Protein AF-0000000082829945 (afdb_homodimer)

Secondary structure (DSSP, 8-state):
-------------------SSS---EEEEE-TTS-EEEEES--HHHHHHHHHHHHHHHHHHHHHHTT-HHHHHHHHHHHHHHHHHHHHHHHHTT---HHHHHHHHHHHIIIIIIHHHHHHIIIIIGGGTHHHHHHHHHHHHHHHHHHHHHHHHTTTS-TTEEES--HHHHHHHHHHHHHHHHH-TTTS-TT-HHHHHHHHHHHHHHHHHHHS--EEE-STT--S----GGGHHHHHHHHHHHHH-HHHHHHHHHHHHHHHHHHHHHHHHHHHHHHH-/-------------------SSS---EEEEE-TTS-EEEEES--HHHHHHHHHHHHHHHHHHHHHHTT-HHHHHHHHHHHHHHHHHHHHHHHHTT---HHHHHHHHHHHIIIIIIHHHHHHIIIIIGGGTHHHHHHHHHHHHHHHHHHHHHHHHTTTS-TTEEES--HHHHHHHHHHHHHHHHH-TTTS-TT-HHHHHHHHHHHHHHHHHHH---EEE-STT--S----GGGHHHHHHHHHHHHH-HHHHHHHHHHHHHHHHHHHHHHHHHHHHHHH-

Nearest PDB structures (foldseek):
  6h59-assembly1_A  TM=6.276E-01  e=1.490E-03  Mycobacterium tuberculosis H37Rv
  6wmv-assembly1_A  TM=6.513E-01  e=6.134E-03  Archaeoglobus fulgidus
  6wm5-assembly1_A  TM=6.480E-01  e=7.766E-03  Archaeoglobus fulgidus
  6wmv-assembly1_C  TM=6.611E-01  e=9.831E-03  Archaeoglobus fulgidus
  6wm5-assembly1_C  TM=6.491E-01  e=1.080E-02  Archaeoglobus fulgidus

Structure (mmCIF, N/CA/C/O backbone):
data_AF-0000000082829945-model_v1
#
loop_
_entity.id
_entity.type
_entity.pdbx_description
1 polymer 'Uncharacterized protein'
#
loop_
_atom_site.group_PDB
_atom_site.id
_atom_site.type_symbol
_atom_site.label_atom_id
_atom_site.label_alt_id
_atom_site.label_comp_id
_atom_site.label_asym_id
_atom_site.label_entity_id
_atom_site.label_seq_id
_atom_site.pdbx_PDB_ins_code
_atom_site.Cartn_x
_atom_site.Cartn_y
_atom_site.Cartn_z
_atom_site.occupancy
_atom_site.B_iso_or_equiv
_atom_site.auth_seq_id
_atom_site.auth_comp_id
_atom_site.auth_asym_id
_atom_site.auth_atom_id
_atom_site.pdbx_PDB_model_num
ATOM 1 N N . MET A 1 1 ? -29.359 58.719 14.117 1 30.58 1 MET A N 1
ATOM 2 C CA . MET A 1 1 ? -29.438 57.781 13.008 1 30.58 1 MET A CA 1
ATOM 3 C C . MET A 1 1 ? -28.781 56.438 13.383 1 30.58 1 MET A C 1
ATOM 5 O O . MET A 1 1 ? -27.594 56.406 13.664 1 30.58 1 MET A O 1
ATOM 9 N N . THR A 1 2 ? -29.438 55.469 13.977 1 31.34 2 THR A N 1
ATOM 10 C CA . THR A 1 2 ? -29.156 54.281 14.773 1 31.34 2 THR A CA 1
ATOM 11 C C . THR A 1 2 ? -28.641 53.125 13.891 1 31.34 2 THR A C 1
ATOM 13 O O . THR A 1 2 ? -29.312 52.719 12.953 1 31.34 2 THR A O 1
ATOM 16 N N . ASN A 1 3 ? -27.391 53.031 13.523 1 32.47 3 ASN A N 1
ATOM 17 C CA . ASN A 1 3 ? -26.766 52.031 12.688 1 32.47 3 ASN A CA 1
ATOM 18 C C . ASN A 1 3 ? -27.078 50.625 13.18 1 32.47 3 ASN A C 1
ATOM 20 O O . ASN A 1 3 ? -26.625 50.219 14.25 1 32.47 3 ASN A O 1
ATOM 24 N N . ALA A 1 4 ? -28.219 50.031 12.914 1 39.78 4 ALA A N 1
ATOM 25 C CA . ALA A 1 4 ? -28.656 48.688 13.297 1 39.78 4 ALA A CA 1
ATOM 26 C C . ALA A 1 4 ? -27.656 47.625 12.836 1 39.78 4 ALA A C 1
ATOM 28 O O . ALA A 1 4 ? -27.203 47.656 11.695 1 39.78 4 ALA A O 1
ATOM 29 N N . PRO A 1 5 ? -27 46.969 13.789 1 37.69 5 PRO A N 1
ATOM 30 C CA . PRO A 1 5 ? -25.984 45.969 13.461 1 37.69 5 PRO A CA 1
ATOM 31 C C . PRO A 1 5 ? -26.5 44.938 12.469 1 37.69 5 PRO A C 1
ATOM 33 O O . PRO A 1 5 ? -27.688 44.625 12.453 1 37.69 5 PRO A O 1
ATOM 36 N N . LYS A 1 6 ? -25.953 44.812 11.281 1 42.34 6 LYS A N 1
ATOM 37 C CA . LYS A 1 6 ? -26.312 43.844 10.242 1 42.34 6 LYS A CA 1
ATOM 38 C C . LYS A 1 6 ? -26.484 42.438 10.836 1 42.34 6 LYS A C 1
ATOM 40 O O . LYS A 1 6 ? -25.672 42 11.648 1 42.34 6 LYS A O 1
ATOM 45 N N . PRO A 1 7 ? -27.688 41.906 10.875 1 34.09 7 PRO A N 1
ATOM 46 C CA . PRO A 1 7 ? -27.891 40.562 11.391 1 34.09 7 PRO A CA 1
ATOM 47 C C . PRO A 1 7 ? -26.828 39.562 10.898 1 34.09 7 PRO A C 1
ATOM 49 O O . PRO A 1 7 ? -26.312 39.719 9.789 1 34.09 7 PRO A O 1
ATOM 52 N N . GLU A 1 8 ? -25.984 39.094 11.75 1 32.94 8 GLU A N 1
ATOM 53 C CA . GLU A 1 8 ? -25.047 38 11.516 1 32.94 8 GLU A CA 1
ATOM 54 C C . GLU A 1 8 ? -25.672 36.938 10.602 1 32.94 8 GLU A C 1
ATOM 56 O O . GLU A 1 8 ? -26.734 36.375 10.898 1 32.94 8 GLU A O 1
ATOM 61 N N . GLN A 1 9 ? -25.703 37.094 9.312 1 34.16 9 GLN A N 1
ATOM 62 C CA . GLN A 1 9 ? -26.109 36.031 8.383 1 34.16 9 GLN A CA 1
ATOM 63 C C . GLN A 1 9 ? -25.891 34.656 8.984 1 34.16 9 GLN A C 1
ATOM 65 O O . GLN A 1 9 ? -24.797 34.344 9.461 1 34.16 9 GLN A O 1
ATOM 70 N N . ASP A 1 10 ? -26.891 34.031 9.547 1 30.88 10 ASP A N 1
ATOM 71 C CA . ASP A 1 10 ? -27.047 32.656 9.961 1 30.88 10 ASP A CA 1
ATOM 72 C C . ASP A 1 10 ? -26.266 31.719 9.062 1 30.88 10 ASP A C 1
ATOM 74 O O . ASP A 1 10 ? -26.578 31.562 7.879 1 30.88 10 ASP A O 1
ATOM 78 N N . LEU A 1 11 ? -24.984 31.766 9.016 1 32.84 11 LEU A N 1
ATOM 79 C CA . LEU A 1 11 ? -24.266 30.609 8.508 1 32.84 11 LEU A CA 1
ATOM 80 C C . LEU A 1 11 ? -25.062 29.328 8.719 1 32.84 11 LEU A C 1
ATOM 82 O O . LEU A 1 11 ? -25.156 28.828 9.844 1 32.84 11 LEU A O 1
ATOM 86 N N . THR A 1 12 ? -26.297 29.266 8.258 1 32.03 12 THR A N 1
ATOM 87 C CA . THR A 1 12 ? -27.094 28.062 8.094 1 32.03 12 THR A CA 1
ATOM 88 C C . THR A 1 12 ? -26.188 26.844 7.914 1 32.03 12 THR A C 1
ATOM 90 O O . THR A 1 12 ? -25.344 26.812 7.016 1 32.03 12 THR A O 1
ATOM 93 N N . HIS A 1 13 ? -25.781 26.266 8.977 1 33.69 13 HIS A N 1
ATOM 94 C CA . HIS A 1 13 ? -25.391 24.859 9.055 1 33.69 13 HIS A CA 1
ATOM 95 C C . HIS A 1 13 ? -26.141 24.031 8.016 1 33.69 13 HIS A C 1
ATOM 97 O O . HIS A 1 13 ? -27.297 23.656 8.219 1 33.69 13 HIS A O 1
ATOM 103 N N . ASN A 1 14 ? -26.344 24.484 6.781 1 32.38 14 ASN A N 1
ATOM 104 C CA . ASN A 1 14 ? -26.812 23.531 5.785 1 32.38 14 ASN A CA 1
ATOM 105 C C . ASN A 1 14 ? -26.422 22.109 6.152 1 32.38 14 ASN A C 1
ATOM 107 O O . ASN A 1 14 ? -25.25 21.719 6 1 32.38 14 ASN A O 1
ATOM 111 N N . GLU A 1 15 ? -26.859 21.609 7.262 1 34.66 15 GLU A N 1
ATOM 112 C CA . GLU A 1 15 ? -27.031 20.203 7.648 1 34.66 15 GLU A CA 1
ATOM 113 C C . GLU A 1 15 ? -27.344 19.328 6.441 1 34.66 15 GLU A C 1
ATOM 115 O O . GLU A 1 15 ? -28.5 19.172 6.07 1 34.66 15 GLU A O 1
ATOM 120 N N . HIS A 1 16 ? -26.953 19.672 5.254 1 35.97 16 HIS A N 1
ATOM 121 C CA . HIS A 1 16 ? -27.141 18.625 4.262 1 35.97 16 HIS A CA 1
ATOM 122 C C . HIS A 1 16 ? -27.156 17.25 4.918 1 35.97 16 HIS A C 1
ATOM 124 O O . HIS A 1 16 ? -26.281 16.922 5.727 1 35.97 16 HIS A O 1
ATOM 130 N N . SER A 1 17 ? -28.297 16.734 5.215 1 36.38 17 SER A N 1
ATOM 131 C CA . SER A 1 17 ? -28.703 15.422 5.703 1 36.38 17 SER A CA 1
ATOM 132 C C . SER A 1 17 ? -27.719 14.344 5.285 1 36.38 17 SER A C 1
ATOM 134 O O . SER A 1 17 ? -27.438 14.172 4.094 1 36.38 17 SER A O 1
ATOM 136 N N . PHE A 1 18 ? -26.734 14.18 5.969 1 41.78 18 PHE A N 1
ATOM 137 C CA . PHE A 1 18 ? -25.844 13.031 5.855 1 41.78 18 PHE A CA 1
ATOM 138 C C . PHE A 1 18 ? -26.625 11.773 5.492 1 41.78 18 PHE A C 1
ATOM 140 O O . PHE A 1 18 ? -27.406 11.266 6.301 1 41.78 18 PHE A O 1
ATOM 147 N N . ASP A 1 19 ? -27.109 11.773 4.371 1 45.03 19 ASP A N 1
ATOM 148 C CA . ASP A 1 19 ? -27.891 10.594 4.012 1 45.03 19 ASP A CA 1
ATOM 149 C C . ASP A 1 19 ? -27.188 9.312 4.465 1 45.03 19 ASP A C 1
ATOM 151 O O . ASP A 1 19 ? -27.734 8.219 4.312 1 45.03 19 ASP A O 1
ATOM 155 N N . GLY A 1 20 ? -26.281 9.469 5.449 1 44.91 20 GLY A N 1
ATOM 156 C CA . GLY A 1 20 ? -25.625 8.359 6.125 1 44.91 20 GLY A CA 1
ATOM 157 C C . GLY A 1 20 ? -24.984 7.375 5.168 1 44.91 20 GLY A C 1
ATOM 158 O O . GLY A 1 20 ? -24.188 6.523 5.582 1 44.91 20 GLY A O 1
ATOM 159 N N . ILE A 1 21 ? -25.547 7.367 3.881 1 47.06 21 ILE A N 1
ATOM 160 C CA . ILE A 1 21 ? -25.125 6.312 2.961 1 47.06 21 ILE A CA 1
ATOM 161 C C . ILE A 1 21 ? -24.047 6.852 2.023 1 47.06 21 ILE A C 1
ATOM 163 O O . ILE A 1 21 ? -23.203 6.094 1.532 1 47.06 21 ILE A O 1
ATOM 167 N N . THR A 1 22 ? -24.094 8.18 1.726 1 45.16 22 THR A N 1
ATOM 168 C CA . THR A 1 22 ? -23.203 8.703 0.695 1 45.16 22 THR A CA 1
ATOM 169 C C . THR A 1 22 ? -21.828 8.992 1.273 1 45.16 22 THR A C 1
ATOM 171 O O . THR A 1 22 ? -21.703 9.516 2.385 1 45.16 22 THR A O 1
ATOM 174 N N . PHE A 1 23 ? -20.891 8.523 0.567 1 52.84 23 PHE A N 1
ATOM 175 C CA . PHE A 1 23 ? -19.5 8.742 0.919 1 52.84 23 PHE A CA 1
ATOM 176 C C . PHE A 1 23 ? -19.172 10.234 0.912 1 52.84 23 PHE A C 1
ATOM 178 O O . PHE A 1 23 ? -19.438 10.93 -0.07 1 52.84 23 PHE A O 1
ATOM 185 N N . GLU A 1 24 ? -19.031 10.836 2.094 1 55 24 GLU A N 1
ATOM 186 C CA . GLU A 1 24 ? -18.641 12.242 2.129 1 55 24 GLU A CA 1
ATOM 187 C C . GLU A 1 24 ? -17.312 12.43 2.834 1 55 24 GLU A C 1
ATOM 189 O O . GLU A 1 24 ? -17.031 11.773 3.836 1 55 24 GLU A O 1
ATOM 194 N N . VAL A 1 25 ? -16.359 13.086 2.135 1 59.78 25 VAL A N 1
ATOM 195 C CA . VAL A 1 25 ? -15.086 13.477 2.734 1 59.78 25 VAL A CA 1
ATOM 196 C C . VAL A 1 25 ? -15.148 14.93 3.188 1 59.78 25 VAL A C 1
ATOM 198 O O . VAL A 1 25 ? -15.578 15.805 2.43 1 59.78 25 VAL A O 1
ATOM 201 N N . VAL A 1 26 ? -15.039 15.25 4.5 1 55.5 26 VAL A N 1
ATOM 202 C CA . VAL A 1 26 ? -14.969 16.625 4.992 1 55.5 26 VAL A CA 1
ATOM 203 C C . VAL A 1 26 ? -13.508 17.031 5.168 1 55.5 26 VAL A C 1
ATOM 205 O O . VAL A 1 26 ? -12.734 16.328 5.82 1 55.5 26 VAL A O 1
ATOM 208 N N . GLU A 1 27 ? -13.047 17.969 4.348 1 62.75 27 GLU A N 1
ATOM 209 C CA . GLU A 1 27 ? -11.672 18.453 4.457 1 62.75 27 GLU A CA 1
ATOM 210 C C . GLU A 1 27 ? -11.648 19.922 4.906 1 62.75 27 GLU A C 1
ATOM 212 O O . GLU A 1 27 ? -12.578 20.672 4.625 1 62.75 27 GLU A O 1
ATOM 217 N N . GLU A 1 28 ? -10.758 20.266 5.828 1 57.84 28 GLU A N 1
ATOM 218 C CA . GLU A 1 28 ? -10.562 21.672 6.203 1 57.84 28 GLU A CA 1
ATOM 219 C C . GLU A 1 28 ? -9.578 22.359 5.27 1 57.84 28 GLU A C 1
ATOM 221 O O . GLU A 1 28 ? -8.508 21.828 4.98 1 57.84 28 GLU A O 1
ATOM 226 N N . GLU A 1 29 ? -10.086 23.219 4.492 1 59.19 29 GLU A N 1
ATOM 227 C CA . GLU A 1 29 ? -9.211 24 3.615 1 59.19 29 GLU A CA 1
ATOM 228 C C . GLU A 1 29 ? -9.125 25.453 4.07 1 59.19 29 GLU A C 1
ATOM 230 O O . GLU A 1 29 ? -10.055 25.969 4.684 1 59.19 29 GLU A O 1
ATOM 235 N N . ASP A 1 30 ? -7.918 26.016 4.035 1 54.88 30 ASP A N 1
ATOM 236 C CA . ASP A 1 30 ? -7.766 27.438 4.352 1 54.88 30 ASP A CA 1
ATOM 237 C C . ASP A 1 30 ? -8.344 28.312 3.242 1 54.88 30 ASP A C 1
ATOM 239 O O . ASP A 1 30 ? -8.023 28.125 2.066 1 54.88 30 ASP A O 1
ATOM 243 N N . ASN A 1 31 ? -9.445 29.016 3.516 1 52.56 31 ASN A N 1
ATOM 244 C CA . ASN A 1 31 ? -9.969 30 2.562 1 52.56 31 ASN A CA 1
ATOM 245 C C . ASN A 1 31 ? -8.992 31.156 2.359 1 52.56 31 ASN A C 1
ATOM 247 O O . ASN A 1 31 ? -8.086 31.359 3.166 1 52.56 31 ASN A O 1
ATOM 251 N N . PRO A 1 32 ? -9.016 31.719 1.155 1 54.38 32 PRO A N 1
ATOM 252 C CA . PRO A 1 32 ? -8.133 32.875 0.896 1 54.38 32 PRO A CA 1
ATOM 253 C C . PRO A 1 32 ? -8.133 33.875 2.031 1 54.38 32 PRO A C 1
ATOM 255 O O . PRO A 1 32 ? -7.156 34.625 2.217 1 54.38 32 PRO A O 1
ATOM 258 N N . GLU A 1 33 ? -9.141 34.062 2.836 1 55.19 33 GLU A N 1
ATOM 259 C CA . GLU A 1 33 ? -9.234 35.031 3.93 1 55.19 33 GLU A CA 1
ATOM 260 C C . GLU A 1 33 ? -8.633 34.469 5.215 1 55.19 33 GLU A C 1
ATOM 262 O O . GLU A 1 33 ? -8.68 35.094 6.266 1 55.19 33 GLU A O 1
ATOM 267 N N . GLY A 1 34 ? -7.949 33.281 5.211 1 55.47 34 GLY A N 1
ATOM 268 C CA . GLY A 1 34 ? -7.238 32.688 6.344 1 55.47 34 GLY A CA 1
ATOM 269 C C . GLY A 1 34 ? -8.117 31.844 7.238 1 55.47 34 GLY A C 1
ATOM 270 O O . GLY A 1 34 ? -7.703 31.438 8.32 1 55.47 34 GLY A O 1
ATOM 271 N N . GLN A 1 35 ? -9.523 31.828 6.844 1 55.62 35 GLN A N 1
ATOM 272 C CA . GLN A 1 35 ? -10.445 31.078 7.691 1 55.62 35 GLN A CA 1
ATOM 273 C C . GLN A 1 35 ? -10.555 29.625 7.242 1 55.62 35 GLN A C 1
ATOM 275 O O . GLN A 1 35 ? -10.477 29.328 6.047 1 55.62 35 GLN A O 1
ATOM 280 N N . LYS A 1 36 ? -10.414 28.734 8.102 1 61.66 36 LYS A N 1
ATOM 281 C CA . LYS A 1 36 ? -10.562 27.312 7.844 1 61.66 36 LYS A CA 1
ATOM 282 C C . LYS A 1 36 ? -12 26.969 7.469 1 61.66 36 LYS A C 1
ATOM 284 O O . LYS A 1 36 ? -12.93 27.25 8.227 1 61.66 36 LYS A O 1
ATOM 289 N N . VAL A 1 37 ? -12.344 26.797 6.074 1 59.25 37 VAL A N 1
ATOM 290 C CA . VAL A 1 37 ? -13.688 26.438 5.609 1 59.25 37 VAL A CA 1
ATOM 291 C C . VAL A 1 37 ? -13.758 24.938 5.352 1 59.25 37 VAL A C 1
ATOM 293 O O . VAL A 1 37 ? -12.789 24.344 4.879 1 59.25 37 VAL A O 1
ATOM 296 N N . LYS A 1 38 ? -14.789 24.312 5.867 1 61.47 38 LYS A N 1
ATOM 297 C CA . LYS A 1 38 ? -15.039 22.891 5.672 1 61.47 38 LYS A CA 1
ATOM 298 C C . LYS A 1 38 ? -15.633 22.625 4.289 1 61.47 38 LYS A C 1
ATOM 300 O O . LYS A 1 38 ? -16.594 23.266 3.889 1 61.47 38 LYS A O 1
ATOM 305 N N . ARG A 1 39 ? -14.852 22.078 3.381 1 60.81 39 ARG A N 1
ATOM 306 C CA . ARG A 1 39 ? -15.352 21.672 2.068 1 60.81 39 ARG A CA 1
ATOM 307 C C . ARG A 1 39 ? -15.719 20.203 2.039 1 60.81 39 ARG A C 1
ATOM 309 O O . ARG A 1 39 ? -15.031 19.375 2.652 1 60.81 39 ARG A O 1
ATOM 316 N N . ARG A 1 40 ? -16.953 20.016 1.357 1 65.56 40 ARG A N 1
ATOM 317 C CA . ARG A 1 40 ? -17.438 18.641 1.229 1 65.56 40 ARG A CA 1
ATOM 318 C C . ARG A 1 40 ? -17.203 18.109 -0.181 1 65.56 40 ARG A C 1
ATOM 320 O O . ARG A 1 40 ? -17.359 18.844 -1.159 1 65.56 40 ARG A O 1
ATOM 327 N N . GLY A 1 41 ? -16.672 16.969 -0.273 1 67.25 41 GLY A N 1
ATOM 328 C CA . GLY A 1 41 ? -16.5 16.312 -1.56 1 67.25 41 GLY A CA 1
ATOM 329 C C . GLY A 1 41 ? -15.055 16.172 -1.978 1 67.25 41 GLY A C 1
ATOM 330 O O . GLY A 1 41 ? -14.148 16.625 -1.275 1 67.25 41 GLY A O 1
ATOM 331 N N . ILE A 1 42 ? -14.852 15.367 -2.969 1 70.38 42 ILE A N 1
ATOM 332 C CA . ILE A 1 42 ? -13.508 15.117 -3.479 1 70.38 42 ILE A CA 1
ATOM 333 C C . ILE A 1 42 ? -13.414 15.578 -4.93 1 70.38 42 ILE A C 1
ATOM 335 O O . ILE A 1 42 ? -14.422 15.609 -5.648 1 70.38 42 ILE A O 1
ATOM 339 N N . TYR A 1 43 ? -12.195 16.062 -5.289 1 72.56 43 TYR A N 1
ATOM 340 C CA . TYR A 1 43 ? -11.938 16.391 -6.688 1 72.56 43 TYR A CA 1
ATOM 341 C C . TYR A 1 43 ? -11.891 15.125 -7.543 1 72.56 43 TYR A C 1
ATOM 343 O O . TYR A 1 43 ? -11.102 14.211 -7.266 1 72.56 43 TYR A O 1
ATOM 351 N N . LEU A 1 44 ? -12.609 15.023 -8.477 1 72.81 44 LEU A N 1
ATOM 352 C CA . LEU A 1 44 ? -12.867 13.797 -9.219 1 72.81 44 LEU A CA 1
ATOM 353 C C . LEU A 1 44 ? -11.688 13.445 -10.125 1 72.81 44 LEU A C 1
ATOM 355 O O . LEU A 1 44 ? -11.156 12.336 -10.062 1 72.81 44 LEU A O 1
ATOM 359 N N . TRP A 1 45 ? -11.156 14.406 -10.93 1 77.06 45 TRP A N 1
ATOM 360 C CA . TRP A 1 45 ? -10.219 14.094 -12 1 77.06 45 TRP A CA 1
ATOM 361 C C . TRP A 1 45 ? -8.883 13.625 -11.438 1 77.06 45 TRP A C 1
ATOM 363 O O . TRP A 1 45 ? -8.414 12.531 -11.766 1 77.06 45 TRP A O 1
ATOM 373 N N . PRO A 1 46 ? -8.32 14.398 -10.531 1 83.81 46 PRO A N 1
ATOM 374 C CA . PRO A 1 46 ? -7.039 13.93 -9.992 1 83.81 46 PRO A CA 1
ATOM 375 C C . PRO A 1 46 ? -7.16 12.586 -9.273 1 83.81 46 PRO A C 1
ATOM 377 O O . PRO A 1 46 ? -6.273 11.742 -9.391 1 83.81 46 PRO A O 1
ATOM 380 N N . ASN A 1 47 ? -8.297 12.375 -8.664 1 84.88 47 ASN A N 1
ATOM 381 C CA . ASN A 1 47 ? -8.461 11.141 -7.895 1 84.88 47 ASN A CA 1
ATOM 382 C C . ASN A 1 47 ? -8.727 9.945 -8.805 1 84.88 47 ASN A C 1
ATOM 384 O O . ASN A 1 47 ? -8.367 8.812 -8.469 1 84.88 47 ASN A O 1
ATOM 388 N N . LEU A 1 48 ? -9.32 10.203 -9.906 1 83.06 48 LEU A N 1
ATOM 389 C CA . LEU A 1 48 ? -9.508 9.133 -10.883 1 83.06 48 LEU A CA 1
ATOM 390 C C . LEU A 1 48 ? -8.164 8.688 -11.453 1 83.06 48 LEU A C 1
ATOM 392 O O . LEU A 1 48 ? -7.941 7.488 -11.656 1 83.06 48 LEU A O 1
ATOM 396 N N . ILE A 1 49 ? -7.328 9.625 -11.703 1 86.12 49 ILE A N 1
ATOM 397 C CA . ILE A 1 49 ? -6.004 9.312 -12.234 1 86.12 49 ILE A CA 1
ATOM 398 C C . ILE A 1 49 ? -5.191 8.555 -11.188 1 86.12 49 ILE A C 1
ATOM 400 O O . ILE A 1 49 ? -4.512 7.578 -11.508 1 86.12 49 ILE A O 1
ATOM 404 N N . THR A 1 50 ? -5.324 9.016 -9.93 1 91.75 50 THR A N 1
ATOM 405 C CA . THR A 1 50 ? -4.652 8.312 -8.844 1 91.75 50 THR A CA 1
ATOM 406 C C . THR A 1 50 ? -5.168 6.875 -8.734 1 91.75 50 THR A C 1
ATOM 408 O O . THR A 1 50 ? -4.391 5.945 -8.508 1 91.75 50 THR A O 1
ATOM 411 N N . THR A 1 51 ? -6.488 6.723 -8.945 1 90.12 51 THR A N 1
ATOM 412 C CA . THR A 1 51 ? -7.07 5.387 -8.914 1 90.12 51 THR A CA 1
ATOM 413 C C . THR A 1 51 ? -6.516 4.527 -10.047 1 90.12 51 THR A C 1
ATOM 415 O O . THR A 1 51 ? -6.27 3.334 -9.859 1 90.12 51 THR A O 1
ATOM 418 N N . ALA A 1 52 ? -6.344 5.105 -11.156 1 88.5 52 ALA A N 1
ATOM 419 C CA . ALA A 1 52 ? -5.746 4.395 -12.281 1 88.5 52 ALA A CA 1
ATOM 420 C C . ALA A 1 52 ? -4.32 3.953 -11.953 1 88.5 52 ALA A C 1
ATOM 422 O O . ALA A 1 52 ? -3.906 2.854 -12.328 1 88.5 52 ALA A O 1
ATOM 423 N N . ALA A 1 53 ? -3.586 4.812 -11.312 1 92.25 53 ALA A N 1
ATOM 424 C CA . ALA A 1 53 ? -2.238 4.453 -10.883 1 92.25 53 ALA A CA 1
ATOM 425 C C . ALA A 1 53 ? -2.271 3.293 -9.891 1 92.25 53 ALA A C 1
ATOM 427 O O . ALA A 1 53 ? -1.46 2.369 -9.977 1 92.25 53 ALA A O 1
ATOM 428 N N . LEU A 1 54 ? -3.227 3.379 -8.977 1 94.31 54 LEU A N 1
ATOM 429 C CA . LEU A 1 54 ? -3.418 2.318 -7.996 1 94.31 54 LEU A CA 1
ATOM 430 C C . LEU A 1 54 ? -3.736 0.993 -8.68 1 94.31 54 LEU A C 1
ATOM 432 O O . LEU A 1 54 ? -3.18 -0.047 -8.312 1 94.31 54 LEU A O 1
ATOM 436 N N . LEU A 1 55 ? -4.578 1.064 -9.656 1 91.06 55 LEU A N 1
ATOM 437 C CA . LEU A 1 55 ? -4.945 -0.123 -10.414 1 91.06 55 LEU A CA 1
ATOM 438 C C . LEU A 1 55 ? -3.73 -0.697 -11.141 1 91.06 55 LEU A C 1
ATOM 440 O O . LEU A 1 55 ? -3.549 -1.916 -11.188 1 91.06 55 LEU A O 1
ATOM 444 N N . SER A 1 56 ? -2.984 0.143 -11.703 1 92.88 56 SER A N 1
ATOM 445 C CA . SER A 1 56 ? -1.788 -0.296 -12.414 1 92.88 56 SER A CA 1
ATOM 446 C C . SER A 1 56 ? -0.828 -1.027 -11.484 1 92.88 56 SER A C 1
ATOM 448 O O . SER A 1 56 ? -0.29 -2.078 -11.836 1 92.88 56 SER A O 1
ATOM 450 N N . GLY A 1 57 ? -0.597 -0.464 -10.328 1 95.88 57 GLY A N 1
ATOM 451 C CA . GLY A 1 57 ? 0.232 -1.135 -9.336 1 95.88 57 GLY A CA 1
ATOM 452 C C . GLY A 1 57 ? -0.321 -2.48 -8.906 1 95.88 57 GLY A C 1
ATOM 453 O O . GLY A 1 57 ? 0.421 -3.459 -8.805 1 95.88 57 GLY A O 1
ATOM 454 N N . PHE A 1 58 ? -1.623 -2.475 -8.672 1 95.62 58 PHE A N 1
ATOM 455 C CA . PHE A 1 58 ? -2.307 -3.703 -8.289 1 95.62 58 PHE A CA 1
ATOM 456 C C . PHE A 1 58 ? -2.162 -4.766 -9.367 1 95.62 58 PHE A C 1
ATOM 458 O O . PHE A 1 58 ? -1.832 -5.918 -9.07 1 95.62 58 PHE A O 1
ATOM 465 N N . TYR A 1 59 ? -2.363 -4.398 -10.523 1 91.88 59 TYR A N 1
ATOM 466 C CA . TYR A 1 59 ? -2.246 -5.305 -11.664 1 91.88 59 TYR A CA 1
ATOM 467 C C . TYR A 1 59 ? -0.82 -5.82 -11.805 1 91.88 59 TYR A C 1
ATOM 469 O O . TYR A 1 59 ? -0.606 -6.98 -12.164 1 91.88 59 TYR A O 1
ATOM 477 N N . SER A 1 60 ? 0.111 -4.977 -11.562 1 95.94 60 SER A N 1
ATOM 478 C CA . SER A 1 60 ? 1.507 -5.391 -11.656 1 95.94 60 SER A CA 1
ATOM 479 C C . SER A 1 60 ? 1.808 -6.543 -10.703 1 95.94 60 SER A C 1
ATOM 481 O O . SER A 1 60 ? 2.543 -7.469 -11.047 1 95.94 60 SER A O 1
ATOM 483 N N . ILE A 1 61 ? 1.266 -6.516 -9.531 1 96.81 61 ILE A N 1
ATOM 484 C CA . ILE A 1 61 ? 1.479 -7.574 -8.547 1 96.81 61 ILE A CA 1
ATOM 485 C C . ILE A 1 61 ? 0.897 -8.883 -9.07 1 96.81 61 ILE A C 1
ATOM 487 O O . ILE A 1 61 ? 1.563 -9.922 -9.039 1 96.81 61 ILE A O 1
ATOM 491 N N . ILE A 1 62 ? -0.274 -8.797 -9.609 1 92.25 62 ILE A N 1
ATOM 492 C CA . ILE A 1 62 ? -0.944 -9.984 -10.125 1 92.25 62 ILE A CA 1
ATOM 493 C C . ILE A 1 62 ? -0.168 -10.539 -11.32 1 92.25 62 ILE A C 1
ATOM 495 O O . ILE A 1 62 ? 0.044 -11.75 -11.422 1 92.25 62 ILE A O 1
ATOM 499 N N . ALA A 1 63 ? 0.24 -9.656 -12.195 1 92.38 63 ALA A N 1
ATOM 500 C CA . ALA A 1 63 ? 1.019 -10.07 -13.359 1 92.38 63 ALA A CA 1
ATOM 501 C C . ALA A 1 63 ? 2.328 -10.734 -12.938 1 92.38 63 ALA A C 1
ATOM 503 O O . ALA A 1 63 ? 2.764 -11.711 -13.547 1 92.38 63 ALA A O 1
ATOM 504 N N . SER A 1 64 ? 2.943 -10.18 -11.922 1 95.62 64 SER A N 1
ATOM 505 C CA . SER A 1 64 ? 4.176 -10.766 -11.406 1 95.62 64 SER A CA 1
ATOM 506 C C . SER A 1 64 ? 3.932 -12.164 -10.852 1 95.62 64 SER A C 1
ATOM 508 O O . SER A 1 64 ? 4.727 -13.078 -11.094 1 95.62 64 SER A O 1
ATOM 510 N N . MET A 1 65 ? 2.826 -12.336 -10.188 1 91.94 65 MET A N 1
ATOM 511 C CA . MET A 1 65 ? 2.445 -13.625 -9.617 1 91.94 65 MET A CA 1
ATOM 512 C C . MET A 1 65 ? 2.209 -14.656 -10.711 1 91.94 65 MET A C 1
ATOM 514 O O . MET A 1 65 ? 2.512 -15.836 -10.539 1 91.94 65 MET A O 1
ATOM 518 N N . ASN A 1 66 ? 1.707 -14.18 -11.797 1 91.44 66 ASN A N 1
ATOM 519 C CA . ASN A 1 66 ? 1.354 -15.07 -12.898 1 91.44 66 ASN A CA 1
ATOM 520 C C . ASN A 1 66 ? 2.535 -15.289 -13.836 1 91.44 66 ASN A C 1
ATOM 522 O O . ASN A 1 66 ? 2.398 -15.961 -14.867 1 91.44 66 ASN A O 1
ATOM 526 N N . GLY A 1 67 ? 3.635 -14.672 -13.633 1 92.81 67 GLY A N 1
ATOM 527 C CA . GLY A 1 67 ? 4.82 -14.836 -14.453 1 92.81 67 GLY A CA 1
ATOM 528 C C . GLY A 1 67 ? 4.816 -13.945 -15.688 1 92.81 67 GLY A C 1
ATOM 529 O O . GLY A 1 67 ? 5.625 -14.141 -16.594 1 92.81 67 GLY A O 1
ATOM 530 N N . GLU A 1 68 ? 3.865 -13.094 -15.742 1 93.12 68 GLU A N 1
ATOM 531 C CA . GLU A 1 68 ? 3.793 -12.141 -16.844 1 93.12 68 GLU A CA 1
ATOM 532 C C . GLU A 1 68 ? 4.605 -10.883 -16.547 1 93.12 68 GLU A C 1
ATOM 534 O O . GLU A 1 68 ? 4.043 -9.805 -16.359 1 93.12 68 GLU A O 1
ATOM 539 N N . PHE A 1 69 ? 5.898 -11.023 -16.656 1 94 69 PHE A N 1
ATOM 540 C CA . PHE A 1 69 ? 6.812 -10 -16.172 1 94 69 PHE A CA 1
ATOM 541 C C . PHE A 1 69 ? 6.781 -8.773 -17.078 1 94 69 PHE A C 1
ATOM 543 O O . PHE A 1 69 ? 6.898 -7.641 -16.594 1 94 69 PHE A O 1
ATOM 550 N N . ALA A 1 70 ? 6.621 -8.992 -18.391 1 90 70 ALA A N 1
ATOM 551 C CA . ALA A 1 70 ? 6.527 -7.848 -19.297 1 90 70 ALA A CA 1
ATOM 552 C C . ALA A 1 70 ? 5.336 -6.961 -18.938 1 90 70 ALA A C 1
ATOM 554 O O . ALA A 1 70 ? 5.473 -5.738 -18.844 1 90 70 ALA A O 1
ATOM 555 N N . GLN A 1 71 ? 4.227 -7.609 -18.719 1 90.5 71 GLN A N 1
ATOM 556 C CA . GLN A 1 71 ? 3.023 -6.875 -18.344 1 90.5 71 GLN A CA 1
ATOM 557 C C . GLN A 1 71 ? 3.207 -6.156 -17.016 1 90.5 71 GLN A C 1
ATOM 559 O O . GLN A 1 71 ? 2.723 -5.035 -16.828 1 90.5 71 GLN A O 1
ATOM 564 N N . ALA A 1 72 ? 3.859 -6.828 -16.109 1 95.56 72 ALA A N 1
ATOM 565 C CA . ALA A 1 72 ? 4.117 -6.227 -14.797 1 95.56 72 ALA A CA 1
ATOM 566 C C . ALA A 1 72 ? 4.957 -4.961 -14.938 1 95.56 72 ALA A C 1
ATOM 568 O O . ALA A 1 72 ? 4.68 -3.951 -14.281 1 95.56 72 ALA A O 1
ATOM 569 N N . ILE A 1 73 ? 5.961 -4.996 -15.781 1 91.56 73 ILE A N 1
ATOM 570 C CA . ILE A 1 73 ? 6.852 -3.865 -16.016 1 91.56 73 ILE A CA 1
ATOM 571 C C . ILE A 1 73 ? 6.059 -2.707 -16.625 1 91.56 73 ILE A C 1
ATOM 573 O O . ILE A 1 73 ? 6.141 -1.573 -16.156 1 91.56 73 ILE A O 1
ATOM 577 N N . TYR A 1 74 ? 5.23 -3.023 -17.594 1 87.69 74 TYR A N 1
ATOM 578 C CA . TYR A 1 74 ? 4.422 -1.999 -18.25 1 87.69 74 TYR A CA 1
ATOM 579 C C . TYR A 1 74 ? 3.463 -1.347 -17.25 1 87.69 74 TYR A C 1
ATOM 581 O O . TYR A 1 74 ? 3.24 -0.135 -17.312 1 87.69 74 TYR A O 1
ATOM 589 N N . ALA A 1 75 ? 2.955 -2.127 -16.438 1 92.38 75 ALA A N 1
ATOM 590 C CA . ALA A 1 75 ? 1.987 -1.625 -15.461 1 92.38 75 ALA A CA 1
ATOM 591 C C . ALA A 1 75 ? 2.635 -0.618 -14.516 1 92.38 75 ALA A C 1
ATOM 593 O O . ALA A 1 75 ? 2.047 0.422 -14.211 1 92.38 75 ALA A O 1
ATOM 594 N N . ILE A 1 76 ? 3.838 -0.928 -14.039 1 94.12 76 ILE A N 1
ATOM 595 C CA . ILE A 1 76 ? 4.527 -0.01 -13.141 1 94.12 76 ILE A CA 1
ATOM 596 C C . ILE A 1 76 ? 4.891 1.271 -13.883 1 94.12 76 ILE A C 1
ATOM 598 O O . ILE A 1 76 ? 4.781 2.369 -13.336 1 94.12 76 ILE A O 1
ATOM 602 N N . PHE A 1 77 ? 5.266 1.152 -15.117 1 88 77 PHE A N 1
ATOM 603 C CA . PHE A 1 77 ? 5.559 2.316 -15.945 1 88 77 PHE A CA 1
ATOM 604 C C . PHE A 1 77 ? 4.324 3.193 -16.109 1 88 77 PHE A C 1
ATOM 606 O O . PHE A 1 77 ? 4.406 4.418 -16 1 88 77 PHE A O 1
ATOM 613 N N . LEU A 1 78 ? 3.23 2.553 -16.375 1 87.06 78 LEU A N 1
ATOM 614 C CA . LEU A 1 78 ? 1.97 3.275 -16.5 1 87.06 78 LEU A CA 1
ATOM 615 C C . LEU A 1 78 ? 1.614 3.984 -15.203 1 87.06 78 LEU A C 1
ATOM 617 O O . LEU A 1 78 ? 1.12 5.113 -15.219 1 87.06 78 LEU A O 1
ATOM 621 N N . ALA A 1 79 ? 1.835 3.289 -14.117 1 92.75 79 ALA A N 1
ATOM 622 C CA . ALA A 1 79 ? 1.579 3.904 -12.82 1 92.75 79 ALA A CA 1
ATOM 623 C C . ALA A 1 79 ? 2.408 5.172 -12.641 1 92.75 79 ALA A C 1
ATOM 625 O O . ALA A 1 79 ? 1.917 6.172 -12.109 1 92.75 79 ALA A O 1
ATOM 626 N N . ALA A 1 80 ? 3.662 5.117 -13.078 1 89.44 80 ALA A N 1
ATOM 627 C CA . ALA A 1 80 ? 4.539 6.281 -12.969 1 89.44 80 ALA A CA 1
ATOM 628 C C . ALA A 1 80 ? 4.023 7.438 -13.82 1 89.44 80 ALA A C 1
ATOM 630 O O . ALA A 1 80 ? 4.082 8.594 -13.406 1 89.44 80 ALA A O 1
ATOM 631 N N . LEU A 1 81 ? 3.504 7.137 -14.945 1 84.69 81 LEU A N 1
ATOM 632 C CA . LEU A 1 81 ? 2.93 8.156 -15.82 1 84.69 81 LEU A CA 1
ATOM 633 C C . LEU A 1 81 ? 1.692 8.781 -15.188 1 84.69 81 LEU A C 1
ATOM 635 O O . LEU A 1 81 ? 1.55 10.008 -15.18 1 84.69 81 LEU A O 1
ATOM 639 N N . PHE A 1 82 ? 0.843 7.949 -14.625 1 86.19 82 PHE A N 1
ATOM 640 C CA . PHE A 1 82 ? -0.375 8.438 -13.992 1 86.19 82 PHE A CA 1
ATOM 641 C C . PHE A 1 82 ? -0.045 9.266 -12.758 1 86.19 82 PHE A C 1
ATOM 643 O O . PHE A 1 82 ? -0.729 10.25 -12.469 1 86.19 82 PHE A O 1
ATOM 650 N N . ASP A 1 83 ? 0.976 8.82 -12.07 1 88.81 83 ASP A N 1
ATOM 651 C CA . ASP A 1 83 ? 1.405 9.555 -10.883 1 88.81 83 ASP A CA 1
ATOM 652 C C . ASP A 1 83 ? 1.828 10.977 -11.242 1 88.81 83 ASP A C 1
ATOM 654 O O . ASP A 1 83 ? 1.45 11.938 -10.562 1 88.81 83 ASP A O 1
ATOM 658 N N . GLY A 1 84 ? 2.625 11.133 -12.281 1 84.12 84 GLY A N 1
ATOM 659 C CA . GLY A 1 84 ? 3.016 12.445 -12.75 1 84.12 84 GLY A CA 1
ATOM 660 C C . GLY A 1 84 ? 1.843 13.281 -13.234 1 84.12 84 GLY A C 1
ATOM 661 O O . GLY A 1 84 ? 1.782 14.484 -12.977 1 84.12 84 GLY A O 1
ATOM 662 N N . LEU A 1 85 ? 0.902 12.68 -13.789 1 81.88 85 LEU A N 1
ATOM 663 C CA . LEU A 1 85 ? -0.246 13.359 -14.383 1 81.88 85 LEU A CA 1
ATOM 664 C C . LEU A 1 85 ? -1.206 13.844 -13.297 1 81.88 85 LEU A C 1
ATOM 666 O O . LEU A 1 85 ? -1.755 14.945 -13.398 1 81.88 85 LEU A O 1
ATOM 670 N N . ASP A 1 86 ? -1.438 13.008 -12.336 1 81.94 86 ASP A N 1
ATOM 671 C CA . ASP A 1 86 ? -2.416 13.391 -11.32 1 81.94 86 ASP A CA 1
ATOM 672 C C . ASP A 1 86 ? -1.935 14.602 -10.523 1 81.94 86 ASP A C 1
ATOM 674 O O . ASP A 1 86 ? -2.727 15.484 -10.188 1 81.94 86 ASP A O 1
ATOM 678 N N . GLY A 1 87 ? -0.617 14.633 -10.219 1 78.44 87 GLY A N 1
ATOM 679 C CA . GLY A 1 87 ? -0.075 15.82 -9.578 1 78.44 87 GLY A CA 1
ATOM 680 C C . GLY A 1 87 ? -0.197 17.062 -10.43 1 78.44 87 GLY A C 1
ATOM 681 O O . GLY A 1 87 ? -0.601 18.125 -9.938 1 78.44 87 GLY A O 1
ATOM 682 N N . ARG A 1 88 ? 0.044 16.953 -11.664 1 79 88 ARG A N 1
ATOM 683 C CA . ARG A 1 88 ? -0.021 18.094 -12.578 1 79 88 ARG A CA 1
ATOM 684 C C . ARG A 1 88 ? -1.458 18.562 -12.766 1 79 88 ARG A C 1
ATOM 686 O O . ARG A 1 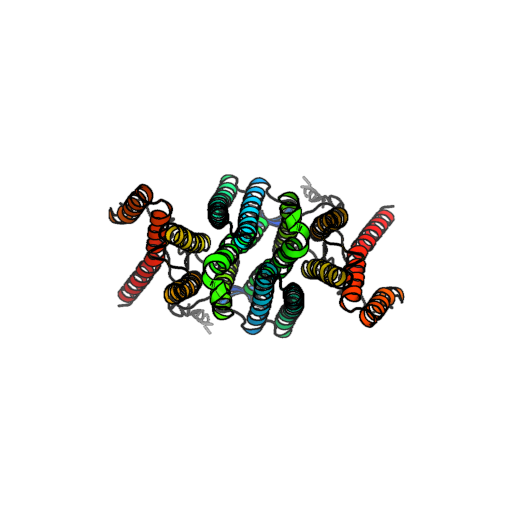88 ? -1.722 19.766 -12.781 1 79 88 ARG A O 1
ATOM 693 N N . VAL A 1 89 ? -2.334 17.641 -12.906 1 75.88 89 VAL A N 1
ATOM 694 C CA . VAL A 1 89 ? -3.744 17.969 -13.102 1 75.88 89 VAL A CA 1
ATOM 695 C C . VAL A 1 89 ? -4.301 18.641 -11.852 1 75.88 89 VAL A C 1
ATOM 697 O O . VAL A 1 89 ? -5.031 19.625 -11.945 1 75.88 89 VAL A O 1
ATOM 700 N N . ALA A 1 90 ? -3.967 18.172 -10.711 1 76.69 90 ALA A N 1
ATOM 701 C CA . ALA A 1 90 ? -4.418 18.766 -9.453 1 76.69 90 ALA A CA 1
ATOM 702 C C . ALA A 1 90 ? -3.953 20.219 -9.336 1 76.69 90 ALA A C 1
ATOM 704 O O . ALA A 1 90 ? -4.719 21.094 -8.922 1 76.69 90 ALA A O 1
ATOM 705 N N . ARG A 1 91 ? -2.758 20.406 -9.781 1 74.19 91 ARG A N 1
ATOM 706 C CA . ARG A 1 91 ? -2.195 21.766 -9.719 1 74.19 91 ARG A CA 1
ATOM 707 C C . ARG A 1 91 ? -2.807 22.656 -10.789 1 74.19 91 ARG A C 1
ATOM 709 O O . ARG A 1 91 ? -3.119 23.828 -10.523 1 74.19 91 ARG A O 1
ATOM 716 N N . ALA A 1 92 ? -3.006 22.172 -11.914 1 78.69 92 ALA A N 1
ATOM 717 C CA . ALA A 1 92 ? -3.504 22.938 -13.055 1 78.69 92 ALA A CA 1
ATOM 718 C C . ALA A 1 92 ? -4.934 23.406 -12.805 1 78.69 92 ALA A C 1
ATOM 720 O O . ALA A 1 92 ? -5.297 24.516 -13.203 1 78.69 92 ALA A O 1
ATOM 721 N N . ILE A 1 93 ? -5.699 22.594 -12.094 1 79.38 93 ILE A N 1
ATOM 722 C CA . ILE A 1 93 ? -7.102 22.953 -11.922 1 79.38 93 ILE A CA 1
ATOM 723 C C . ILE A 1 93 ? -7.332 23.453 -10.492 1 79.38 93 ILE A C 1
ATOM 725 O O . ILE A 1 93 ? -8.477 23.656 -10.07 1 79.38 93 ILE A O 1
ATOM 729 N N . GLY A 1 94 ? -6.309 23.562 -9.758 1 77.38 94 GLY A N 1
ATOM 730 C CA . GLY A 1 94 ? -6.398 24.047 -8.391 1 77.38 94 GLY A CA 1
ATOM 731 C C . GLY A 1 94 ? -7.105 23.094 -7.453 1 77.38 94 GLY A C 1
ATOM 732 O O . GLY A 1 94 ? -7.816 23.516 -6.539 1 77.38 94 GLY A O 1
ATOM 733 N N . ALA A 1 95 ? -7.074 21.922 -7.758 1 73.69 95 ALA A N 1
ATOM 734 C CA . ALA A 1 95 ? -7.77 20.891 -6.988 1 73.69 95 ALA A CA 1
ATOM 735 C C . ALA A 1 95 ? -6.809 20.172 -6.043 1 73.69 95 ALA A C 1
ATOM 737 O O . ALA A 1 95 ? -6.891 18.953 -5.879 1 73.69 95 ALA A O 1
ATOM 738 N N . GLN A 1 96 ? -5.895 20.906 -5.551 1 75.56 96 GLN A N 1
ATOM 739 C CA . GLN A 1 96 ? -5.023 20.312 -4.531 1 75.56 96 GLN A CA 1
ATOM 740 C C . GLN A 1 96 ? -5.754 20.188 -3.199 1 75.56 96 GLN A C 1
ATOM 742 O O . GLN A 1 96 ? -6.332 21.156 -2.703 1 75.56 96 GLN A O 1
ATOM 747 N N . SER A 1 97 ? -5.938 18.938 -2.758 1 79.75 97 SER A N 1
ATOM 748 C CA . SER A 1 97 ? -6.672 18.688 -1.522 1 79.75 97 SER A CA 1
ATOM 749 C C . SER A 1 97 ? -5.879 17.766 -0.598 1 79.75 97 SER A C 1
ATOM 751 O O . SER A 1 97 ? -4.988 17.031 -1.046 1 79.75 97 SER A O 1
ATOM 753 N N . ALA A 1 98 ? -6.199 17.844 0.646 1 81.38 98 ALA A N 1
ATOM 754 C CA . ALA A 1 98 ? -5.586 16.953 1.633 1 81.38 98 ALA A CA 1
ATOM 755 C C . ALA A 1 98 ? -5.93 15.5 1.35 1 81.38 98 ALA A C 1
ATOM 757 O O . ALA A 1 98 ? -5.082 14.617 1.496 1 81.38 98 ALA A O 1
ATOM 758 N N . PHE A 1 99 ? -7.129 15.312 0.945 1 84.62 99 PHE A N 1
ATOM 759 C CA . PHE A 1 99 ? -7.543 13.961 0.604 1 84.62 99 PHE A CA 1
ATOM 760 C C . PHE A 1 99 ? -6.695 13.406 -0.535 1 84.62 99 PHE A C 1
ATOM 762 O O . PHE A 1 99 ? -6.227 12.266 -0.467 1 84.62 99 PHE A O 1
ATOM 769 N N . GLY A 1 100 ? -6.594 14.195 -1.547 1 86.25 100 GLY A N 1
ATOM 770 C CA . GLY A 1 100 ? -5.816 13.766 -2.701 1 86.25 100 GLY A CA 1
ATOM 771 C C . GLY A 1 100 ? -4.379 13.422 -2.357 1 86.25 100 GLY A C 1
ATOM 772 O O . GLY A 1 100 ? -3.807 12.492 -2.92 1 86.25 100 GLY A O 1
ATOM 773 N N . GLU A 1 101 ? -3.82 14.133 -1.474 1 85.94 101 GLU A N 1
ATOM 774 C CA . GLU A 1 101 ? -2.445 13.891 -1.046 1 85.94 101 GLU A CA 1
ATOM 775 C C . GLU A 1 101 ? -2.32 12.562 -0.314 1 85.94 101 GLU A C 1
ATOM 777 O O . GLU A 1 101 ? -1.39 11.789 -0.565 1 85.94 101 GLU A O 1
ATOM 782 N N . GLN A 1 102 ? -3.248 12.328 0.532 1 89.44 102 GLN A N 1
ATOM 783 C CA . GLN A 1 102 ? -3.252 11.07 1.271 1 89.44 102 GLN A CA 1
ATOM 784 C C . GLN A 1 102 ? -3.492 9.891 0.338 1 89.44 102 GLN A C 1
ATOM 786 O O . GLN A 1 102 ? -2.814 8.867 0.44 1 89.44 102 GLN A O 1
ATOM 791 N N . TYR A 1 103 ? -4.469 10.117 -0.532 1 91.94 103 TYR A N 1
ATOM 792 C CA . TYR A 1 103 ? -4.816 9.07 -1.486 1 91.94 103 TYR A CA 1
ATOM 793 C C . TYR A 1 103 ? -3.645 8.766 -2.416 1 91.94 103 TYR A C 1
ATOM 795 O O . TYR A 1 103 ? -3.361 7.605 -2.713 1 91.94 103 TYR A O 1
ATOM 803 N N . ASP A 1 104 ? -2.967 9.812 -2.787 1 92.25 104 ASP A N 1
ATOM 804 C CA . ASP A 1 104 ? -1.802 9.688 -3.658 1 92.25 104 ASP A CA 1
ATOM 805 C C . ASP A 1 104 ? -0.681 8.914 -2.967 1 92.25 104 ASP A C 1
ATOM 807 O O . ASP A 1 104 ? -0.048 8.047 -3.578 1 92.25 104 ASP A O 1
ATOM 811 N N . SER A 1 105 ? -0.491 9.141 -1.756 1 94.19 105 SER A N 1
ATOM 812 C CA . SER A 1 105 ? 0.557 8.469 -0.996 1 94.19 105 SER A CA 1
ATOM 813 C C . SER A 1 105 ? 0.291 6.969 -0.895 1 94.19 105 SER A C 1
ATOM 815 O O . SER A 1 105 ? 1.211 6.16 -1.026 1 94.19 105 SER A O 1
ATOM 817 N N . LEU A 1 106 ? -0.904 6.57 -0.685 1 95.25 106 LEU A N 1
ATOM 818 C CA . LEU A 1 106 ? -1.289 5.164 -0.604 1 95.25 106 LEU A CA 1
ATOM 819 C C . LEU A 1 106 ? -1.083 4.465 -1.945 1 95.25 106 LEU A C 1
ATOM 821 O O . LEU A 1 106 ? -0.562 3.35 -1.995 1 95.25 106 LEU A O 1
ATOM 825 N N . SER A 1 107 ? -1.497 5.168 -2.955 1 95.88 107 SER A N 1
ATOM 826 C CA . SER A 1 107 ? -1.3 4.648 -4.305 1 95.88 107 SER A CA 1
ATOM 827 C C . SER A 1 107 ? 0.182 4.469 -4.617 1 95.88 107 SER A C 1
ATOM 829 O O . SER A 1 107 ? 0.585 3.449 -5.176 1 95.88 107 SER A O 1
ATOM 831 N N . ASP A 1 108 ? 0.967 5.477 -4.211 1 96.06 108 ASP A N 1
ATOM 832 C CA . ASP A 1 108 ? 2.404 5.449 -4.461 1 96.06 108 ASP A CA 1
ATOM 833 C C . ASP A 1 108 ? 3.057 4.246 -3.781 1 96.06 108 ASP A C 1
ATOM 835 O O . ASP A 1 108 ? 3.965 3.627 -4.34 1 96.06 108 ASP A O 1
ATOM 839 N N . LEU A 1 109 ? 2.637 3.926 -2.604 1 97.12 109 LEU A N 1
ATOM 840 C CA . LEU A 1 109 ? 3.219 2.779 -1.913 1 97.12 109 LEU A CA 1
ATOM 841 C C . LEU A 1 109 ? 2.977 1.493 -2.695 1 97.12 109 LEU A C 1
ATOM 843 O O . LEU A 1 109 ? 3.887 0.675 -2.85 1 97.12 109 LEU A O 1
ATOM 847 N N . LEU A 1 110 ? 1.786 1.321 -3.137 1 97.81 110 LEU A N 1
ATOM 848 C CA . LEU A 1 110 ? 1.449 0.102 -3.863 1 97.81 110 LEU A CA 1
ATOM 849 C C . LEU A 1 110 ? 2.207 0.028 -5.184 1 97.81 110 LEU A C 1
ATOM 851 O O . LEU A 1 110 ? 2.824 -0.994 -5.492 1 97.81 110 LEU A O 1
ATOM 855 N N . ALA A 1 111 ? 2.227 1.119 -5.918 1 97.06 111 ALA A N 1
ATOM 856 C CA . ALA A 1 111 ? 2.746 1.137 -7.281 1 97.06 111 ALA A CA 1
ATOM 857 C C . ALA A 1 111 ? 4.273 1.162 -7.289 1 97.06 111 ALA A C 1
ATOM 859 O O . ALA A 1 111 ? 4.902 0.581 -8.172 1 97.06 111 ALA A O 1
ATOM 860 N N . PHE A 1 112 ? 4.855 1.828 -6.293 1 96.56 112 PHE A N 1
ATOM 861 C CA . PHE A 1 112 ? 6.293 2.076 -6.387 1 96.56 112 PHE A CA 1
ATOM 862 C C . PHE A 1 112 ? 7.031 1.42 -5.227 1 96.56 112 PHE A C 1
ATOM 864 O O . PHE A 1 112 ? 8.258 1.334 -5.234 1 96.56 112 PHE A O 1
ATOM 871 N N . GLY A 1 113 ? 6.371 0.955 -4.254 1 97.56 113 GLY A N 1
ATOM 872 C CA . GLY A 1 113 ? 6.98 0.281 -3.117 1 97.56 113 GLY A CA 1
ATOM 873 C C . GLY A 1 113 ? 6.777 -1.222 -3.137 1 97.56 113 GLY A C 1
ATOM 874 O O . GLY A 1 113 ? 7.746 -1.983 -3.064 1 97.56 113 GLY A O 1
ATOM 875 N N . VAL A 1 114 ? 5.562 -1.633 -3.326 1 98.25 114 VAL A N 1
ATOM 876 C CA . VAL A 1 114 ? 5.207 -3.043 -3.203 1 98.25 114 VAL A CA 1
ATOM 877 C C . VAL A 1 114 ? 5.34 -3.729 -4.562 1 98.25 114 VAL A C 1
ATOM 879 O O . VAL A 1 114 ? 5.949 -4.797 -4.668 1 98.25 114 VAL A O 1
ATOM 882 N N . ALA A 1 115 ? 4.82 -3.137 -5.598 1 98.19 115 ALA A N 1
ATOM 883 C CA . ALA A 1 115 ? 4.762 -3.76 -6.918 1 98.19 115 ALA A CA 1
ATOM 884 C C . ALA A 1 115 ? 6.16 -4.086 -7.434 1 98.19 115 ALA A C 1
ATOM 886 O O . ALA A 1 115 ? 6.426 -5.215 -7.852 1 98.19 115 ALA A O 1
ATOM 887 N N . PRO A 1 116 ? 7.113 -3.148 -7.395 1 97.88 116 PRO A N 1
ATOM 888 C CA . PRO A 1 116 ? 8.461 -3.494 -7.863 1 97.88 116 PRO A CA 1
ATOM 889 C C . PRO A 1 116 ? 9.117 -4.586 -7.02 1 97.88 116 PRO A C 1
ATOM 891 O O . PRO A 1 116 ? 9.875 -5.402 -7.543 1 97.88 116 PRO A O 1
ATOM 894 N N . ALA A 1 117 ? 8.844 -4.547 -5.758 1 97.62 117 ALA A N 1
ATOM 895 C CA . ALA A 1 117 ? 9.398 -5.57 -4.871 1 97.62 117 ALA A CA 1
ATOM 896 C C . ALA A 1 117 ? 8.844 -6.949 -5.215 1 97.62 117 ALA A C 1
ATOM 898 O O . ALA A 1 117 ? 9.594 -7.93 -5.262 1 97.62 117 ALA A O 1
ATOM 899 N N . MET A 1 118 ? 7.582 -7.02 -5.449 1 97.25 118 MET A N 1
ATOM 900 C CA . MET A 1 118 ? 6.961 -8.289 -5.816 1 97.25 118 MET A CA 1
ATOM 901 C C . MET A 1 118 ? 7.469 -8.773 -7.172 1 97.25 118 MET A C 1
ATOM 903 O O . MET A 1 118 ? 7.656 -9.969 -7.379 1 97.25 118 MET A O 1
ATOM 907 N N . LEU A 1 119 ? 7.637 -7.859 -8.094 1 96.31 119 LEU A N 1
ATOM 908 C CA . LEU A 1 119 ? 8.18 -8.195 -9.406 1 96.31 119 LEU A CA 1
ATOM 909 C C . LEU A 1 119 ? 9.57 -8.805 -9.281 1 96.31 119 LEU A C 1
ATOM 911 O O . LEU A 1 119 ? 9.828 -9.875 -9.836 1 96.31 119 LEU A O 1
ATOM 915 N N . MET A 1 120 ? 10.422 -8.133 -8.555 1 96.25 120 MET A N 1
ATOM 916 C CA . MET A 1 120 ? 11.789 -8.617 -8.383 1 96.25 120 MET A CA 1
ATOM 917 C C . MET A 1 120 ? 11.805 -9.961 -7.66 1 96.25 120 MET A C 1
ATOM 919 O O . MET A 1 120 ? 12.578 -10.852 -8.016 1 96.25 120 MET A O 1
ATOM 923 N N . TYR A 1 121 ? 10.977 -10.078 -6.656 1 94.56 121 TYR A N 1
ATOM 924 C CA . TYR A 1 121 ? 10.906 -11.328 -5.918 1 94.56 121 TYR A CA 1
ATOM 925 C C . TYR A 1 121 ? 10.508 -12.484 -6.832 1 94.56 121 TYR A C 1
ATOM 927 O O . TYR A 1 121 ? 11.164 -13.523 -6.852 1 94.56 121 TYR A O 1
ATOM 935 N N . SER A 1 122 ? 9.477 -12.336 -7.602 1 94.5 122 SER A N 1
ATOM 936 C CA . SER A 1 122 ? 8.945 -13.375 -8.477 1 94.5 122 SER A CA 1
ATOM 937 C C . SER A 1 122 ? 9.922 -13.695 -9.602 1 94.5 122 SER A C 1
ATOM 939 O O . SER A 1 122 ? 10.023 -14.844 -10.031 1 94.5 122 SER A O 1
ATOM 941 N N . TRP A 1 123 ? 10.578 -12.672 -10.016 1 92.44 123 TRP A N 1
ATOM 942 C CA . TRP A 1 123 ? 11.43 -12.828 -11.188 1 92.44 123 TRP A CA 1
ATOM 943 C C . TRP A 1 123 ? 12.773 -13.445 -10.797 1 92.44 123 TRP A C 1
ATOM 945 O O . TRP A 1 123 ? 13.25 -14.375 -11.461 1 92.44 123 TRP A O 1
ATOM 955 N N . SER A 1 124 ? 13.375 -13 -9.695 1 92.75 124 SER A N 1
ATOM 956 C CA . SER A 1 124 ? 14.773 -13.367 -9.508 1 92.75 124 SER A CA 1
ATOM 957 C C . SER A 1 124 ? 15.039 -13.82 -8.078 1 92.75 124 SER A C 1
ATOM 959 O O . SER A 1 124 ? 15.93 -14.641 -7.832 1 92.75 124 SER A O 1
ATOM 961 N N . LEU A 1 125 ? 14.273 -13.445 -7.098 1 92.69 125 LEU A N 1
ATOM 962 C CA . LEU A 1 125 ? 14.766 -13.562 -5.73 1 92.69 125 LEU A CA 1
ATOM 963 C C . LEU A 1 125 ? 14.016 -14.656 -4.977 1 92.69 125 LEU A C 1
ATOM 965 O O . LEU A 1 125 ? 14.359 -14.977 -3.836 1 92.69 125 LEU A O 1
ATOM 969 N N . HIS A 1 126 ? 13.031 -15.234 -5.582 1 90.38 126 HIS A N 1
ATOM 970 C CA . HIS A 1 126 ? 12.242 -16.266 -4.918 1 90.38 126 HIS A CA 1
ATOM 971 C C . HIS A 1 126 ? 13.109 -17.453 -4.512 1 90.38 126 HIS A C 1
ATOM 973 O O . HIS A 1 126 ? 12.852 -18.094 -3.49 1 90.38 126 HIS A O 1
ATOM 979 N N . ASP A 1 127 ? 14.18 -17.75 -5.207 1 89.25 127 ASP A N 1
ATOM 980 C CA . ASP A 1 127 ? 15.039 -18.891 -4.949 1 89.25 127 ASP A CA 1
ATOM 981 C C . ASP A 1 127 ? 15.938 -18.656 -3.738 1 89.25 127 ASP A C 1
ATOM 983 O O . ASP A 1 127 ? 16.484 -19.594 -3.168 1 89.25 127 ASP A O 1
ATOM 987 N N . LEU A 1 128 ? 16.094 -17.422 -3.422 1 88.81 128 LEU A N 1
ATOM 988 C CA . LEU A 1 128 ? 16.938 -17.078 -2.273 1 88.81 128 LEU A CA 1
ATOM 989 C C . LEU A 1 128 ? 16.156 -17.266 -0.97 1 88.81 128 LEU A C 1
ATOM 991 O O . LEU A 1 128 ? 16.703 -17.016 0.112 1 88.81 128 LEU A O 1
ATOM 995 N N . GLY A 1 129 ? 14.922 -17.641 -1.075 1 84.06 129 GLY A N 1
ATOM 996 C CA . GLY A 1 129 ? 14.117 -17.953 0.097 1 84.06 129 GLY A CA 1
ATOM 997 C C . GLY A 1 129 ? 13.875 -16.75 0.988 1 84.06 129 GLY A C 1
ATOM 998 O O . GLY A 1 129 ? 13.398 -15.711 0.522 1 84.06 129 GLY A O 1
ATOM 999 N N . ARG A 1 130 ? 14.258 -16.906 2.242 1 82.56 130 ARG A N 1
ATOM 1000 C CA . ARG A 1 130 ? 13.984 -15.906 3.264 1 82.56 130 ARG A CA 1
ATOM 1001 C C . ARG A 1 130 ? 14.82 -14.648 3.033 1 82.56 130 ARG A C 1
ATOM 1003 O O . ARG A 1 130 ? 14.375 -13.539 3.322 1 82.56 130 ARG A O 1
ATOM 1010 N N . ILE A 1 131 ? 15.992 -14.836 2.523 1 84.19 131 ILE A N 1
ATOM 1011 C CA . ILE A 1 131 ? 16.859 -13.695 2.273 1 84.19 131 ILE A CA 1
ATOM 1012 C C . ILE A 1 131 ? 16.281 -12.828 1.166 1 84.19 131 ILE A C 1
ATOM 1014 O O . ILE A 1 131 ? 16.266 -11.602 1.274 1 84.19 131 ILE A O 1
ATOM 1018 N N . GLY A 1 132 ? 15.828 -13.492 0.073 1 90.81 132 GLY A N 1
ATOM 1019 C CA . GLY A 1 132 ? 15.18 -12.742 -0.991 1 90.81 132 GLY A CA 1
ATOM 1020 C C . GLY A 1 132 ? 13.969 -11.969 -0.518 1 90.81 132 GLY A C 1
ATOM 1021 O O . GLY A 1 132 ? 13.781 -10.812 -0.9 1 90.81 132 GLY A O 1
ATOM 1022 N N . LEU A 1 133 ? 13.211 -12.594 0.363 1 89.19 133 LEU A N 1
ATOM 1023 C CA . LEU A 1 133 ? 12.023 -11.969 0.938 1 89.19 133 LEU A CA 1
ATOM 1024 C C . LEU A 1 133 ? 12.406 -10.75 1.777 1 89.19 133 LEU A C 1
ATOM 1026 O O . LEU A 1 133 ? 11.797 -9.695 1.658 1 89.19 133 LEU A O 1
ATOM 1030 N N . ALA A 1 134 ? 13.414 -10.922 2.535 1 87.44 134 ALA A N 1
ATOM 1031 C CA . ALA A 1 134 ? 13.867 -9.852 3.418 1 87.44 134 ALA A CA 1
ATOM 1032 C C . ALA A 1 134 ? 14.344 -8.641 2.615 1 87.44 134 ALA A C 1
ATOM 1034 O O . ALA A 1 134 ? 14.016 -7.5 2.947 1 87.44 134 ALA A O 1
ATOM 1035 N N . CYS A 1 135 ? 15.117 -8.883 1.596 1 90.88 135 CYS A N 1
ATOM 1036 C CA . CYS A 1 135 ? 15.641 -7.797 0.776 1 90.88 135 CYS A CA 1
ATOM 1037 C C . CYS A 1 135 ? 14.516 -7.047 0.075 1 90.88 135 CYS A C 1
ATOM 1039 O O . CYS A 1 135 ? 14.531 -5.816 0.015 1 90.88 135 CYS A O 1
ATOM 1041 N N . CYS A 1 136 ? 13.555 -7.754 -0.441 1 94.94 136 CYS A N 1
ATOM 1042 C CA . CYS A 1 136 ? 12.406 -7.129 -1.09 1 94.94 136 CYS A CA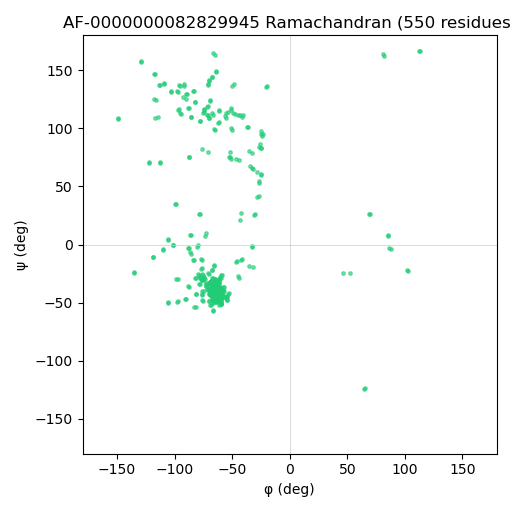 1
ATOM 1043 C C . CYS A 1 136 ? 11.57 -6.336 -0.086 1 94.94 136 CYS A C 1
ATOM 1045 O O . CYS A 1 136 ? 11.07 -5.258 -0.404 1 94.94 136 CYS A O 1
ATOM 1047 N N . PHE A 1 137 ? 11.523 -6.836 1.119 1 91.31 137 PHE A N 1
ATOM 1048 C CA . PHE A 1 137 ? 10.773 -6.133 2.152 1 91.31 137 PHE A CA 1
ATOM 1049 C C . PHE A 1 137 ? 11.469 -4.832 2.533 1 91.31 137 PHE A C 1
ATOM 1051 O O . PHE A 1 137 ? 10.812 -3.812 2.758 1 91.31 137 PHE A O 1
ATOM 1058 N N . VAL A 1 138 ? 12.719 -4.902 2.656 1 89.25 138 VAL A N 1
ATOM 1059 C CA . VAL A 1 138 ? 13.469 -3.697 2.998 1 89.25 138 VAL A CA 1
ATOM 1060 C C . VAL A 1 138 ? 13.164 -2.592 1.989 1 89.25 138 VAL A C 1
ATOM 1062 O O . VAL A 1 138 ? 12.938 -1.441 2.371 1 89.25 138 VAL A O 1
ATOM 1065 N N . TYR A 1 139 ? 13.18 -2.926 0.728 1 93.81 139 TYR A N 1
ATOM 1066 C CA . TYR A 1 139 ? 12.82 -1.974 -0.316 1 93.81 139 TYR A CA 1
ATOM 1067 C C . TYR A 1 139 ? 11.445 -1.37 -0.054 1 93.81 139 TYR A C 1
ATOM 1069 O O . TYR A 1 139 ? 11.281 -0.148 -0.086 1 93.81 139 TYR A O 1
ATOM 1077 N N . THR A 1 140 ? 10.461 -2.24 0.248 1 95.69 140 THR A N 1
ATOM 1078 C CA . THR A 1 140 ? 9.094 -1.802 0.489 1 95.69 140 THR A CA 1
ATOM 1079 C C . THR A 1 140 ? 9.016 -0.937 1.743 1 95.69 140 THR A C 1
ATOM 1081 O O . THR A 1 140 ? 8.344 0.098 1.749 1 95.69 140 THR A O 1
ATOM 1084 N N . ALA A 1 141 ? 9.695 -1.356 2.793 1 90.31 141 ALA A N 1
ATOM 1085 C CA . ALA A 1 141 ? 9.695 -0.609 4.047 1 90.31 141 ALA A CA 1
ATOM 1086 C C . ALA A 1 141 ? 10.312 0.776 3.861 1 90.31 141 ALA A C 1
ATOM 1088 O O . ALA A 1 141 ? 9.797 1.764 4.398 1 90.31 141 ALA A O 1
ATOM 1089 N N . CYS A 1 142 ? 11.367 0.84 3.111 1 89.81 142 CYS A N 1
ATOM 1090 C CA . CYS A 1 142 ? 12.023 2.119 2.85 1 89.81 142 CYS A CA 1
ATOM 1091 C C . CYS A 1 142 ? 11.109 3.043 2.051 1 89.81 142 CYS A C 1
ATOM 1093 O O . CYS A 1 142 ? 11.078 4.25 2.291 1 89.81 142 CYS A O 1
ATOM 1095 N N . ALA A 1 143 ? 10.406 2.453 1.094 1 93.44 143 ALA A N 1
ATOM 1096 C CA . ALA A 1 143 ? 9.438 3.246 0.34 1 93.44 143 ALA A CA 1
ATOM 1097 C C . ALA A 1 143 ? 8.352 3.803 1.256 1 93.44 143 ALA A C 1
ATOM 1099 O O . ALA A 1 143 ? 7.973 4.973 1.141 1 93.44 143 ALA A O 1
ATOM 1100 N N . ALA A 1 144 ? 7.867 2.965 2.174 1 92.94 144 ALA A N 1
ATOM 1101 C CA . ALA A 1 144 ? 6.848 3.398 3.123 1 92.94 144 ALA A CA 1
ATOM 1102 C C . ALA A 1 144 ? 7.371 4.512 4.023 1 92.94 144 ALA A C 1
ATOM 1104 O O . ALA A 1 144 ? 6.672 5.496 4.281 1 92.94 144 ALA A O 1
ATOM 1105 N N . PHE A 1 145 ? 8.57 4.383 4.453 1 87.25 145 PHE A N 1
ATOM 1106 C CA . PHE A 1 145 ? 9.195 5.387 5.309 1 87.25 145 PHE A CA 1
ATOM 1107 C C . PHE A 1 145 ? 9.336 6.715 4.574 1 87.25 145 PHE A C 1
ATOM 1109 O O . PHE A 1 145 ? 9.047 7.773 5.133 1 87.25 145 PHE A O 1
ATOM 1116 N N . ARG A 1 146 ? 9.766 6.621 3.438 1 86.38 146 ARG A N 1
ATOM 1117 C CA . ARG A 1 146 ? 9.938 7.824 2.637 1 86.38 146 ARG A CA 1
ATOM 1118 C C . ARG A 1 146 ? 8.609 8.562 2.455 1 86.38 146 ARG A C 1
ATOM 1120 O O . ARG A 1 146 ? 8.547 9.781 2.619 1 86.38 146 ARG A O 1
ATOM 1127 N N . LEU A 1 147 ? 7.66 7.855 2.078 1 90.5 147 LEU A N 1
ATOM 1128 C CA . LEU A 1 147 ? 6.355 8.453 1.812 1 90.5 147 LEU A CA 1
ATOM 1129 C C . LEU A 1 147 ? 5.766 9.055 3.084 1 90.5 147 LEU A C 1
ATOM 1131 O O . LEU A 1 147 ? 5.172 10.133 3.047 1 90.5 147 LEU A O 1
ATOM 1135 N N . ALA A 1 148 ? 5.906 8.328 4.199 1 88.88 148 ALA A N 1
ATOM 1136 C CA . ALA A 1 148 ? 5.43 8.852 5.477 1 88.88 148 ALA A CA 1
ATOM 1137 C C . ALA A 1 148 ? 6.141 10.156 5.828 1 88.88 148 ALA A C 1
ATOM 1139 O O . ALA A 1 148 ? 5.508 11.117 6.277 1 88.88 148 ALA A O 1
ATOM 1140 N N . ARG A 1 149 ? 7.402 10.172 5.629 1 82.62 149 ARG A N 1
ATOM 1141 C CA . ARG A 1 149 ? 8.195 11.367 5.902 1 82.62 149 ARG A CA 1
ATOM 1142 C C . ARG A 1 149 ? 7.77 12.523 5.004 1 82.62 149 ARG A C 1
ATOM 1144 O O . ARG A 1 149 ? 7.633 13.656 5.469 1 82.62 149 ARG A O 1
ATOM 1151 N N . PHE A 1 150 ? 7.582 12.234 3.816 1 79 150 PHE A N 1
ATOM 1152 C CA . PHE A 1 150 ? 7.176 13.242 2.844 1 79 150 PHE A CA 1
ATOM 1153 C C . PHE A 1 150 ? 5.832 13.852 3.227 1 79 150 PHE A C 1
ATOM 1155 O O . PHE A 1 150 ? 5.641 15.062 3.121 1 79 150 PHE A O 1
ATOM 1162 N N . ASN A 1 151 ? 4.965 13.07 3.678 1 81.62 151 ASN A N 1
ATOM 1163 C CA . ASN A 1 151 ? 3.625 13.531 4.027 1 81.62 151 ASN A CA 1
ATOM 1164 C C . ASN A 1 151 ? 3.648 14.461 5.234 1 81.62 151 ASN A C 1
ATOM 1166 O O . ASN A 1 151 ? 2.834 15.383 5.332 1 81.62 151 ASN A O 1
ATOM 1170 N N . VAL A 1 152 ? 4.531 14.242 6.145 1 78.62 152 VAL A N 1
ATOM 1171 C CA . VAL A 1 152 ? 4.57 15.047 7.363 1 78.62 152 VAL A CA 1
ATOM 1172 C C . VAL A 1 152 ? 5.312 16.359 7.098 1 78.62 152 VAL A C 1
ATOM 1174 O O . VAL A 1 152 ? 5.082 17.359 7.781 1 78.62 152 VAL A O 1
ATOM 1177 N N . GLN A 1 153 ? 6.18 16.297 6.211 1 69 153 GLN A N 1
ATOM 1178 C CA . GLN A 1 153 ? 7.004 17.469 5.961 1 69 153 GLN A CA 1
ATOM 1179 C C . GLN A 1 153 ? 6.32 18.438 4.988 1 69 153 GLN A C 1
ATOM 1181 O O . GLN A 1 153 ? 6.793 19.547 4.77 1 69 153 GLN A O 1
ATOM 1186 N N . ILE A 1 154 ? 5.199 17.922 4.453 1 59.19 154 ILE A N 1
ATOM 1187 C CA . ILE A 1 154 ? 4.465 18.797 3.551 1 59.19 154 ILE A CA 1
ATOM 1188 C C . ILE A 1 154 ? 4.008 20.047 4.305 1 59.19 154 ILE A C 1
ATOM 1190 O O . ILE A 1 154 ? 3.357 19.938 5.352 1 59.19 154 ILE A O 1
ATOM 1194 N N . GLY A 1 155 ? 4.484 21.219 3.951 1 50.78 155 GLY A N 1
ATOM 1195 C CA . GLY A 1 155 ? 4.102 22.516 4.516 1 50.78 155 GLY A CA 1
ATOM 1196 C C . GLY A 1 155 ? 5.113 23.062 5.504 1 50.78 155 GLY A C 1
ATOM 1197 O O . GLY A 1 155 ? 5.023 24.219 5.914 1 50.78 155 GLY A O 1
ATOM 1198 N N . VAL A 1 156 ? 6.055 22.172 6.18 1 49.22 156 VAL A N 1
ATOM 1199 C CA . VAL A 1 156 ? 6.957 22.641 7.223 1 49.22 156 VAL A CA 1
ATOM 1200 C C . VAL A 1 156 ? 8.336 22.922 6.621 1 49.22 156 VAL A C 1
ATOM 1202 O O . VAL A 1 156 ? 8.984 23.906 6.977 1 49.22 156 VAL A O 1
ATOM 1205 N N . VAL A 1 157 ? 8.914 21.969 5.824 1 49.66 157 VAL A N 1
ATOM 1206 C CA . VAL A 1 157 ? 10.281 22.125 5.336 1 49.66 157 VAL A CA 1
ATOM 1207 C C . VAL A 1 157 ? 10.273 22.812 3.975 1 49.66 157 VAL A C 1
ATOM 1209 O O . VAL A 1 157 ? 9.32 22.672 3.205 1 49.66 157 VAL A O 1
ATOM 1212 N N . ASP A 1 158 ? 11.242 23.766 3.791 1 46.75 158 ASP A N 1
ATOM 1213 C CA . ASP A 1 158 ? 11.469 24.547 2.578 1 46.75 158 ASP A CA 1
ATOM 1214 C C . ASP A 1 158 ? 11.523 23.641 1.347 1 46.75 158 ASP A C 1
ATOM 1216 O O . ASP A 1 158 ? 12.133 22.578 1.378 1 46.75 158 ASP A O 1
ATOM 1220 N N . LYS A 1 159 ? 10.547 23.734 0.438 1 47.91 159 LYS A N 1
ATOM 1221 C CA . LYS A 1 159 ? 10.258 23.062 -0.825 1 47.91 159 LYS A CA 1
ATOM 1222 C C . LYS A 1 159 ? 11.523 22.891 -1.659 1 47.91 159 LYS A C 1
ATOM 1224 O O . LYS A 1 159 ? 11.484 22.297 -2.738 1 47.91 159 LYS A O 1
ATOM 1229 N N . ARG A 1 160 ? 12.617 23.578 -1.301 1 43.69 160 ARG A N 1
ATOM 1230 C CA . ARG A 1 160 ? 13.688 23.734 -2.283 1 43.69 160 ARG A CA 1
ATOM 1231 C C . ARG A 1 160 ? 14.508 22.453 -2.424 1 43.69 160 ARG A C 1
ATOM 1233 O O . ARG A 1 160 ? 15.211 22.281 -3.416 1 43.69 160 ARG A O 1
ATOM 1240 N N . TYR A 1 161 ? 14.68 21.656 -1.485 1 44.25 161 TYR A N 1
ATOM 1241 C CA . TYR A 1 161 ? 15.539 20.484 -1.615 1 44.25 161 TYR A CA 1
ATOM 1242 C C . TYR A 1 161 ? 14.727 19.203 -1.511 1 44.25 161 TYR A C 1
ATOM 1244 O O . TYR A 1 161 ? 13.828 19.094 -0.668 1 44.25 161 TYR A O 1
ATOM 1252 N N . PHE A 1 162 ? 14.617 18.531 -2.664 1 50.94 162 PHE A N 1
ATOM 1253 C CA . PHE A 1 162 ? 14.039 17.188 -2.607 1 50.94 162 PHE A CA 1
ATOM 1254 C C . PHE A 1 162 ? 14.969 16.234 -1.873 1 50.94 162 PHE A C 1
ATOM 1256 O O . PHE A 1 162 ? 16.141 16.125 -2.209 1 50.94 162 PHE A O 1
ATOM 1263 N N . ILE A 1 163 ? 14.594 15.758 -0.75 1 57.75 163 ILE A N 1
ATOM 1264 C CA . ILE A 1 163 ? 15.391 14.867 0.082 1 57.75 163 ILE A CA 1
ATOM 1265 C C . ILE A 1 163 ? 15.141 13.422 -0.328 1 57.75 163 ILE A C 1
ATOM 1267 O O . ILE A 1 163 ? 13.992 12.977 -0.406 1 57.75 163 ILE A O 1
ATOM 1271 N N . GLY A 1 164 ? 16.203 12.711 -0.804 1 61.75 164 GLY A N 1
ATOM 1272 C CA . GLY A 1 164 ? 16.188 11.305 -1.174 1 61.75 164 GLY A CA 1
ATOM 1273 C C . GLY A 1 164 ? 15.617 11.062 -2.561 1 61.75 164 GLY A C 1
ATOM 1274 O O . GLY A 1 164 ? 15 11.945 -3.15 1 61.75 164 GLY A O 1
ATOM 1275 N N . ILE A 1 165 ? 15.867 9.891 -3.104 1 72.19 165 ILE A N 1
ATOM 1276 C CA . ILE A 1 165 ? 15.344 9.547 -4.422 1 72.19 165 ILE A CA 1
ATOM 1277 C C . ILE A 1 165 ? 13.836 9.328 -4.34 1 72.19 165 ILE A C 1
ATOM 1279 O O . ILE A 1 165 ? 13.336 8.742 -3.377 1 72.19 165 ILE A O 1
ATOM 1283 N N . ALA A 1 166 ? 13.18 9.844 -5.293 1 79.94 166 ALA A N 1
ATOM 1284 C CA . ALA A 1 166 ? 11.727 9.695 -5.348 1 79.94 166 ALA A CA 1
ATOM 1285 C C . ALA A 1 166 ? 11.328 8.242 -5.598 1 79.94 166 ALA A C 1
ATOM 1287 O O . ALA A 1 166 ? 12.031 7.516 -6.301 1 79.94 166 ALA A O 1
ATOM 1288 N N . SER A 1 167 ? 10.242 7.82 -5 1 86.44 167 SER A N 1
ATOM 1289 C CA . SER A 1 167 ? 9.781 6.438 -5.094 1 86.44 167 SER A CA 1
ATOM 1290 C C . SER A 1 167 ? 9.5 6.043 -6.539 1 86.44 167 SER A C 1
ATOM 1292 O O . SER A 1 167 ? 9.805 4.922 -6.949 1 86.44 167 SER A O 1
ATOM 1294 N N . PRO A 1 168 ? 8.961 6.949 -7.355 1 86.25 168 PRO A N 1
ATOM 1295 C CA . PRO A 1 168 ? 8.758 6.562 -8.75 1 86.25 168 PRO A CA 1
ATOM 1296 C C . PRO A 1 168 ? 10.07 6.27 -9.484 1 86.25 168 PRO A C 1
ATOM 1298 O O . PRO A 1 168 ? 10.133 5.332 -10.281 1 86.25 168 PRO A O 1
ATOM 1301 N N . LEU A 1 169 ? 11.047 7.047 -9.211 1 83.06 169 LEU A N 1
ATOM 1302 C CA . LEU A 1 169 ? 12.352 6.816 -9.828 1 83.06 169 LEU A CA 1
ATOM 1303 C C . LEU A 1 169 ? 12.953 5.496 -9.352 1 83.06 169 LEU A C 1
ATOM 1305 O O . LEU A 1 169 ? 13.539 4.754 -10.141 1 83.06 169 LEU A O 1
ATOM 1309 N N . ALA A 1 170 ? 12.883 5.262 -8.094 1 88.5 170 ALA A N 1
ATOM 1310 C CA . ALA A 1 170 ? 13.344 3.984 -7.562 1 88.5 170 ALA A CA 1
ATOM 1311 C C . ALA A 1 170 ? 12.664 2.816 -8.273 1 88.5 170 ALA A C 1
ATOM 1313 O O . ALA A 1 170 ? 13.32 1.837 -8.641 1 88.5 170 ALA A O 1
ATOM 1314 N N . ALA A 1 171 ? 11.391 2.91 -8.469 1 93.31 171 ALA A N 1
ATOM 1315 C CA . ALA A 1 171 ? 10.633 1.868 -9.156 1 93.31 171 ALA A CA 1
ATOM 1316 C C . ALA A 1 171 ? 11.109 1.712 -10.602 1 93.31 171 ALA A C 1
ATOM 1318 O O . ALA A 1 171 ? 11.234 0.592 -11.102 1 93.31 171 ALA A O 1
ATOM 1319 N N . ILE A 1 172 ? 11.344 2.785 -11.242 1 85.5 172 ILE A N 1
ATOM 1320 C CA . ILE A 1 172 ? 11.789 2.771 -12.633 1 85.5 172 ILE A CA 1
ATOM 1321 C C . ILE A 1 172 ? 13.148 2.082 -12.734 1 85.5 172 ILE A C 1
ATOM 1323 O O . ILE A 1 172 ? 13.398 1.327 -13.68 1 85.5 172 ILE A O 1
ATOM 1327 N N . ILE A 1 173 ? 14.016 2.324 -11.805 1 86.31 173 ILE A N 1
ATOM 1328 C CA . ILE A 1 173 ? 15.32 1.667 -11.773 1 86.31 173 ILE A CA 1
ATOM 1329 C C . ILE A 1 173 ? 15.133 0.154 -11.695 1 86.31 173 ILE A C 1
ATOM 1331 O O . ILE A 1 173 ? 15.75 -0.595 -12.461 1 86.31 173 ILE A O 1
ATOM 1335 N N . ILE A 1 174 ? 14.273 -0.288 -10.852 1 92.25 174 ILE A N 1
ATOM 1336 C CA . ILE A 1 174 ? 14.062 -1.715 -10.633 1 92.25 174 ILE A CA 1
ATOM 1337 C C . ILE A 1 174 ? 13.453 -2.344 -11.883 1 92.25 174 ILE A C 1
ATOM 1339 O O . ILE A 1 174 ? 13.93 -3.379 -12.359 1 92.25 174 ILE A O 1
ATOM 1343 N N . ILE A 1 175 ? 12.422 -1.74 -12.461 1 90.38 175 ILE A N 1
ATOM 1344 C CA . ILE A 1 175 ? 11.75 -2.367 -13.594 1 90.38 175 ILE A CA 1
ATOM 1345 C C . ILE A 1 175 ? 12.664 -2.338 -14.82 1 90.38 175 ILE A C 1
ATOM 1347 O O . ILE A 1 175 ? 12.633 -3.254 -15.641 1 90.38 175 ILE A O 1
ATOM 1351 N N . SER A 1 176 ? 13.43 -1.293 -14.969 1 85.75 176 SER A N 1
ATOM 1352 C CA . SER A 1 176 ? 14.375 -1.239 -16.078 1 85.75 176 SER A CA 1
ATOM 1353 C C . SER A 1 176 ? 15.438 -2.326 -15.953 1 85.75 176 SER A C 1
ATOM 1355 O O . SER A 1 176 ? 15.852 -2.918 -16.953 1 85.75 176 SER A O 1
ATOM 1357 N N . LEU A 1 177 ? 15.891 -2.547 -14.758 1 85.88 177 LEU A N 1
ATOM 1358 C CA . LEU A 1 177 ? 16.859 -3.613 -14.516 1 85.88 177 LEU A CA 1
ATOM 1359 C C . LEU A 1 177 ? 16.281 -4.969 -14.914 1 85.88 177 LEU A C 1
ATOM 1361 O O . LEU A 1 177 ? 16.938 -5.758 -15.594 1 85.88 177 LEU A O 1
ATOM 1365 N N . VAL A 1 178 ? 15.094 -5.289 -14.516 1 88.62 178 VAL A N 1
ATOM 1366 C CA . VAL A 1 178 ? 14.438 -6.555 -14.836 1 88.62 178 VAL A CA 1
ATOM 1367 C C . VAL A 1 178 ? 14.242 -6.664 -16.344 1 88.62 178 VAL A C 1
ATOM 1369 O O . VAL A 1 178 ? 14.477 -7.727 -16.922 1 88.62 178 VAL A O 1
ATOM 1372 N N . TRP A 1 179 ? 13.82 -5.535 -16.906 1 82.69 179 TRP A N 1
ATOM 1373 C CA . TRP A 1 179 ? 13.586 -5.5 -18.359 1 82.69 179 TRP A CA 1
ATOM 1374 C C . TRP A 1 179 ? 14.867 -5.809 -19.125 1 82.69 179 TRP A C 1
ATOM 1376 O O . TRP A 1 179 ? 14.883 -6.668 -20 1 82.69 179 TRP A O 1
ATOM 1386 N N . VAL A 1 180 ? 15.961 -5.184 -18.797 1 79.75 180 VAL A N 1
ATOM 1387 C CA . VAL A 1 180 ? 17.25 -5.367 -19.453 1 79.75 180 VAL A CA 1
ATOM 1388 C C . VAL A 1 180 ? 17.75 -6.793 -19.219 1 79.75 180 VAL A C 1
ATOM 1390 O O . VAL A 1 180 ? 18.266 -7.43 -20.141 1 79.75 180 VAL A O 1
ATOM 1393 N N . ALA A 1 181 ? 17.609 -7.332 -18.062 1 83.31 181 ALA A N 1
ATOM 1394 C CA . ALA A 1 181 ? 18.062 -8.68 -17.734 1 83.31 181 ALA A CA 1
ATOM 1395 C C . ALA A 1 181 ? 17.281 -9.734 -18.516 1 83.31 181 ALA A C 1
ATOM 1397 O O . ALA A 1 181 ? 17.828 -10.781 -18.859 1 83.31 181 ALA A O 1
ATOM 1398 N N . ARG A 1 182 ? 16.109 -9.469 -18.766 1 81.25 182 ARG A N 1
ATOM 1399 C CA . ARG A 1 182 ? 15.289 -10.406 -19.531 1 81.25 182 ARG A CA 1
ATOM 1400 C C . ARG A 1 182 ? 15.695 -10.398 -21 1 81.25 182 ARG A C 1
ATOM 1402 O O . ARG A 1 182 ? 15.602 -11.422 -21.688 1 81.25 182 ARG A O 1
ATOM 1409 N N . ASP A 1 183 ? 16.094 -9.273 -21.484 1 77.06 183 ASP A N 1
ATOM 1410 C CA . ASP A 1 183 ? 16.5 -9.141 -22.875 1 77.06 183 ASP A CA 1
ATOM 1411 C C . ASP A 1 183 ? 17.875 -9.758 -23.109 1 77.06 183 ASP A C 1
ATOM 1413 O O . ASP A 1 183 ? 18.188 -10.18 -24.234 1 77.06 183 ASP A O 1
ATOM 1417 N N . TYR A 1 184 ? 18.656 -9.773 -22.016 1 76.25 184 TYR A N 1
ATOM 1418 C CA . TYR A 1 184 ? 20 -10.328 -22.125 1 76.25 184 TYR A CA 1
ATOM 1419 C C . TYR A 1 184 ? 20.203 -11.477 -21.156 1 76.25 184 TYR A C 1
ATOM 1421 O O . TYR A 1 184 ? 21.031 -11.391 -20.234 1 76.25 184 TYR A O 1
ATOM 1429 N N . PRO A 1 185 ? 19.547 -12.555 -21.438 1 74.38 185 PRO A N 1
ATOM 1430 C CA . PRO A 1 185 ? 19.594 -13.664 -20.484 1 74.38 185 PRO A CA 1
ATOM 1431 C C . PRO A 1 185 ? 20.969 -14.305 -20.375 1 74.38 185 PRO A C 1
ATOM 1433 O O . PRO A 1 185 ? 21.297 -14.93 -19.359 1 74.38 185 PRO A O 1
ATOM 1436 N N . PHE A 1 186 ? 21.766 -14.156 -21.328 1 72.25 186 PHE A N 1
ATOM 1437 C CA . PHE A 1 186 ? 23.094 -14.75 -21.312 1 72.25 186 PHE A CA 1
ATOM 1438 C C . PHE A 1 186 ? 23.984 -14.07 -20.281 1 72.25 186 PHE A C 1
ATOM 1440 O O . PHE A 1 186 ? 24.781 -14.727 -19.609 1 72.25 186 PHE A O 1
ATOM 1447 N N . ILE A 1 187 ? 23.781 -12.82 -20.062 1 66.62 187 ILE A N 1
ATOM 1448 C CA . ILE A 1 187 ? 24.562 -12.047 -19.094 1 66.62 187 ILE A CA 1
ATOM 1449 C C . ILE A 1 187 ? 23.906 -12.148 -17.719 1 66.62 187 ILE A C 1
ATOM 1451 O O . ILE A 1 187 ? 24.609 -12.258 -16.703 1 66.62 187 ILE A O 1
ATOM 1455 N N . PHE A 1 188 ? 22.594 -12.188 -17.766 1 73.88 188 PHE A N 1
ATOM 1456 C CA . PHE A 1 188 ? 21.828 -12.18 -16.516 1 73.88 188 PHE A CA 1
ATOM 1457 C C . PHE A 1 188 ? 21.109 -13.5 -16.312 1 73.88 188 PHE A C 1
ATOM 1459 O O . PHE A 1 188 ? 19.891 -13.57 -16.422 1 73.88 188 PHE A O 1
ATOM 1466 N N . ASP A 1 189 ? 21.922 -14.555 -16.031 1 75.12 189 ASP A N 1
ATOM 1467 C CA . ASP A 1 189 ? 21.375 -15.883 -15.812 1 75.12 189 ASP A CA 1
ATOM 1468 C C . ASP A 1 189 ? 20.703 -15.984 -14.445 1 75.12 189 ASP A C 1
ATOM 147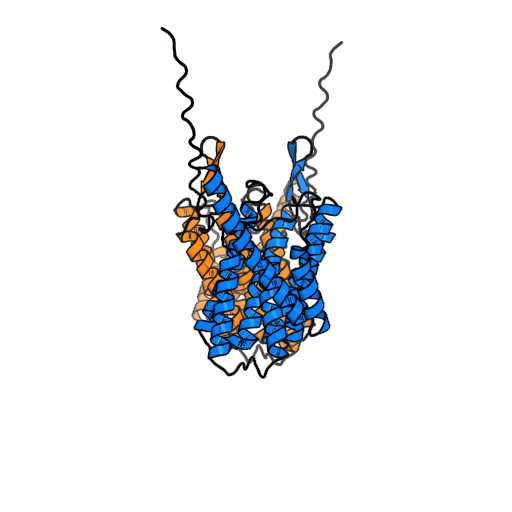0 O O . ASP A 1 189 ? 21.375 -15.898 -13.414 1 75.12 189 ASP A O 1
ATOM 1474 N N . LEU A 1 190 ? 19.438 -16.156 -14.43 1 75.5 190 LEU A N 1
ATOM 1475 C CA . LEU A 1 190 ? 18.641 -16.188 -13.211 1 75.5 190 LEU A CA 1
ATOM 1476 C C . LEU A 1 190 ? 18.984 -17.391 -12.352 1 75.5 190 LEU A C 1
ATOM 1478 O O . LEU A 1 190 ? 18.656 -17.438 -11.164 1 75.5 190 LEU A O 1
ATOM 1482 N N . ARG A 1 191 ? 19.594 -18.344 -12.922 1 77.5 191 ARG A N 1
ATOM 1483 C CA . ARG A 1 191 ? 19.969 -19.531 -12.172 1 77.5 191 ARG A CA 1
ATOM 1484 C C . ARG A 1 191 ? 21.281 -19.328 -11.414 1 77.5 191 ARG A C 1
ATOM 1486 O O . ARG A 1 191 ? 21.594 -20.078 -10.492 1 77.5 191 ARG A O 1
ATOM 1493 N N . ASP A 1 192 ? 21.891 -18.312 -11.781 1 83.19 192 ASP A N 1
ATOM 1494 C CA . ASP A 1 192 ? 23.172 -17.984 -11.148 1 83.19 192 ASP A CA 1
ATOM 1495 C C . ASP A 1 192 ? 22.969 -17.266 -9.828 1 83.19 192 ASP A C 1
ATOM 1497 O O . ASP A 1 192 ? 22.344 -16.203 -9.789 1 83.19 192 ASP A O 1
ATOM 1501 N N . ILE A 1 193 ? 23.531 -17.844 -8.766 1 86.12 193 ILE A N 1
ATOM 1502 C CA . ILE A 1 193 ? 23.375 -17.328 -7.414 1 86.12 193 ILE A CA 1
ATOM 1503 C C . ILE A 1 193 ? 24.016 -15.938 -7.328 1 86.12 193 ILE A C 1
ATOM 1505 O O . ILE A 1 193 ? 23.531 -15.07 -6.59 1 86.12 193 ILE A O 1
ATOM 1509 N N . ALA A 1 194 ? 25 -15.742 -8.094 1 87.75 194 ALA A N 1
ATOM 1510 C CA . ALA A 1 194 ? 25.688 -14.453 -8.086 1 87.75 194 ALA A CA 1
ATOM 1511 C C . ALA A 1 194 ? 24.75 -13.344 -8.594 1 87.75 194 ALA A C 1
ATOM 1513 O O . ALA A 1 194 ? 24.688 -12.266 -8 1 87.75 194 ALA A O 1
ATOM 1514 N N . ILE A 1 195 ? 24.094 -13.641 -9.633 1 88.31 195 ILE A N 1
ATOM 1515 C CA . ILE A 1 195 ? 23.188 -12.656 -10.219 1 88.31 195 ILE A CA 1
ATOM 1516 C C . ILE A 1 195 ? 22.016 -12.406 -9.266 1 88.31 195 ILE A C 1
ATOM 1518 O O . ILE A 1 195 ? 21.609 -11.266 -9.078 1 88.31 195 ILE A O 1
ATOM 1522 N N . GLN A 1 196 ? 21.547 -13.438 -8.648 1 92.06 196 GLN A N 1
ATOM 1523 C CA . GLN A 1 196 ? 20.469 -13.297 -7.676 1 92.06 196 GLN A CA 1
ATOM 1524 C C . GLN A 1 196 ? 20.906 -12.43 -6.496 1 92.06 196 GLN A C 1
ATOM 1526 O O . GLN A 1 196 ? 20.156 -11.578 -6.035 1 92.06 196 GLN A O 1
ATOM 1531 N N . THR A 1 197 ? 22.109 -12.68 -6.09 1 90.81 197 THR A N 1
ATOM 1532 C CA . THR A 1 197 ? 22.641 -11.922 -4.961 1 90.81 197 THR A CA 1
ATOM 1533 C C . THR A 1 197 ? 22.828 -10.453 -5.332 1 90.81 197 THR A C 1
ATOM 1535 O O . THR A 1 197 ? 22.516 -9.562 -4.535 1 90.81 197 THR A O 1
ATOM 1538 N N . ILE A 1 198 ? 23.266 -10.211 -6.496 1 91.19 198 ILE A N 1
ATOM 1539 C CA . ILE A 1 198 ? 23.438 -8.844 -6.969 1 91.19 198 ILE A CA 1
ATOM 1540 C C . ILE A 1 198 ? 22.094 -8.133 -7.008 1 91.19 198 ILE A C 1
ATOM 1542 O O . ILE A 1 198 ? 21.969 -6.984 -6.566 1 91.19 198 ILE A O 1
ATOM 1546 N N . ASN A 1 199 ? 21.094 -8.812 -7.559 1 93.19 199 ASN A N 1
ATOM 1547 C CA . ASN A 1 199 ? 19.75 -8.234 -7.609 1 93.19 199 ASN A CA 1
ATOM 1548 C C . ASN A 1 199 ? 19.219 -7.941 -6.211 1 93.19 199 ASN A C 1
ATOM 1550 O O . ASN A 1 199 ? 18.547 -6.926 -5.996 1 93.19 199 ASN A O 1
ATOM 1554 N N . ALA A 1 200 ? 19.516 -8.828 -5.281 1 91.69 200 ALA A N 1
ATOM 1555 C CA . ALA A 1 200 ? 19.109 -8.633 -3.896 1 91.69 200 ALA A CA 1
ATOM 1556 C C . ALA A 1 200 ? 19.766 -7.391 -3.299 1 91.69 200 ALA A C 1
ATOM 1558 O O . ALA A 1 200 ? 19.109 -6.586 -2.633 1 91.69 200 ALA A O 1
ATOM 1559 N N . VAL A 1 201 ? 20.984 -7.234 -3.533 1 90.25 201 VAL A N 1
ATOM 1560 C CA . VAL A 1 201 ? 21.75 -6.098 -3.025 1 90.25 201 VAL A CA 1
ATOM 1561 C C . VAL A 1 201 ? 21.219 -4.805 -3.637 1 90.25 201 VAL A C 1
ATOM 1563 O O . VAL A 1 201 ? 21.078 -3.791 -2.945 1 90.25 201 VAL A O 1
ATOM 1566 N N . ILE A 1 202 ? 20.906 -4.852 -4.902 1 90.31 202 ILE A N 1
ATOM 1567 C CA . ILE A 1 202 ? 20.375 -3.682 -5.594 1 90.31 202 ILE A CA 1
ATOM 1568 C C . ILE A 1 202 ? 19.047 -3.256 -4.949 1 90.31 202 ILE A C 1
ATOM 1570 O O . ILE A 1 202 ? 18.797 -2.061 -4.77 1 90.31 202 ILE A O 1
ATOM 1574 N N . MET A 1 203 ? 18.203 -4.211 -4.594 1 93.44 203 MET A N 1
ATOM 1575 C CA . MET A 1 203 ? 16.938 -3.9 -3.926 1 93.44 203 MET A CA 1
ATOM 1576 C C . MET A 1 203 ? 17.172 -3.127 -2.635 1 93.44 203 MET A C 1
ATOM 1578 O O . MET A 1 203 ? 16.516 -2.115 -2.381 1 93.44 203 MET A O 1
ATOM 1582 N N . VAL A 1 204 ? 18.125 -3.564 -1.891 1 87.25 204 VAL A N 1
ATOM 1583 C CA . VAL A 1 204 ? 18.422 -2.951 -0.6 1 87.25 204 VAL A CA 1
ATOM 1584 C C . VAL A 1 204 ? 19.031 -1.567 -0.813 1 87.25 204 VAL A C 1
ATOM 1586 O O . VAL A 1 204 ? 18.641 -0.599 -0.162 1 87.25 204 VAL A O 1
ATOM 1589 N N . VAL A 1 205 ? 19.906 -1.468 -1.745 1 88.62 205 VAL A N 1
ATOM 1590 C CA . VAL A 1 205 ? 20.609 -0.214 -2.002 1 88.62 205 VAL A CA 1
ATOM 1591 C C . VAL A 1 205 ? 19.625 0.838 -2.502 1 88.62 205 VAL A C 1
ATOM 1593 O O . VAL A 1 205 ? 19.609 1.97 -2.01 1 88.62 205 VAL A O 1
ATOM 1596 N N . VAL A 1 206 ? 18.828 0.473 -3.484 1 88.69 206 VAL A N 1
ATOM 1597 C CA . VAL A 1 206 ? 17.844 1.406 -4.023 1 88.69 206 VAL A CA 1
ATOM 1598 C C . VAL A 1 206 ? 16.859 1.82 -2.928 1 88.69 206 VAL A C 1
ATOM 1600 O O . VAL A 1 206 ? 16.469 2.986 -2.844 1 88.69 206 VAL A O 1
ATOM 1603 N N . GLY A 1 207 ? 16.453 0.854 -2.045 1 89.69 207 GLY A N 1
ATOM 1604 C CA . GLY A 1 207 ? 15.602 1.18 -0.909 1 89.69 207 GLY A CA 1
ATOM 1605 C C . GLY A 1 207 ? 16.234 2.18 0.039 1 89.69 207 GLY A C 1
ATOM 1606 O O . GLY A 1 207 ? 15.594 3.16 0.433 1 89.69 207 GLY A O 1
ATOM 1607 N N . LEU A 1 208 ? 17.453 1.959 0.337 1 81.12 208 LEU A N 1
ATOM 1608 C CA . LEU A 1 208 ? 18.156 2.826 1.274 1 81.12 208 LEU A CA 1
ATOM 1609 C C . LEU A 1 208 ? 18.375 4.211 0.673 1 81.12 208 LEU A C 1
ATOM 1611 O O . LEU A 1 208 ? 18.359 5.215 1.394 1 81.12 208 LEU A O 1
ATOM 1615 N N . LEU A 1 209 ? 18.531 4.285 -0.617 1 80.56 209 LEU A N 1
ATOM 1616 C CA . LEU A 1 209 ? 18.688 5.57 -1.289 1 80.56 209 LEU A CA 1
ATOM 1617 C C . LEU A 1 209 ? 17.422 6.41 -1.157 1 80.56 209 LEU A C 1
ATOM 1619 O O . LEU A 1 209 ? 17.484 7.641 -1.128 1 80.56 209 LEU A O 1
ATOM 1623 N N . MET A 1 210 ? 16.281 5.785 -1.058 1 83.31 210 MET A N 1
ATOM 1624 C CA . MET A 1 210 ? 15.016 6.5 -0.934 1 83.31 210 MET A CA 1
ATOM 1625 C C . MET A 1 210 ? 14.938 7.234 0.4 1 83.31 210 MET A C 1
ATOM 1627 O O . MET A 1 210 ? 14.266 8.266 0.507 1 83.31 210 MET A O 1
ATOM 1631 N N . ILE A 1 211 ? 15.555 6.691 1.435 1 76.69 211 ILE A N 1
ATOM 1632 C CA . ILE A 1 211 ? 15.43 7.297 2.758 1 76.69 211 ILE A CA 1
ATOM 1633 C C . ILE A 1 211 ? 16.688 8.102 3.076 1 76.69 211 ILE A C 1
ATOM 1635 O O . ILE A 1 211 ? 16.797 8.688 4.156 1 76.69 211 ILE A O 1
ATOM 1639 N N . SER A 1 212 ? 17.609 8.125 2.205 1 69.5 212 SER A N 1
ATOM 1640 C CA . SER A 1 212 ? 18.828 8.883 2.42 1 69.5 212 SER A CA 1
ATOM 1641 C C . SER A 1 212 ? 18.562 10.383 2.361 1 69.5 212 SER A C 1
ATOM 1643 O O . SER A 1 212 ? 17.562 10.82 1.798 1 69.5 212 SER A O 1
ATOM 1645 N N . ASN A 1 213 ? 19.203 11.172 3.203 1 61.19 213 ASN A N 1
ATOM 1646 C CA . ASN A 1 213 ? 19.078 12.625 3.209 1 61.19 213 ASN A CA 1
ATOM 1647 C C . ASN A 1 213 ? 19.922 13.266 2.111 1 61.19 213 ASN A C 1
ATOM 1649 O O . ASN A 1 213 ? 20.438 14.367 2.287 1 61.19 213 ASN A O 1
ATOM 1653 N N . ILE A 1 214 ? 20.094 12.484 1.16 1 55.5 214 ILE A N 1
ATOM 1654 C CA . ILE A 1 214 ? 20.875 13.039 0.063 1 55.5 214 ILE A CA 1
ATOM 1655 C C . ILE A 1 214 ? 20.047 14.102 -0.673 1 55.5 214 ILE A C 1
ATOM 1657 O O . ILE A 1 214 ? 18.875 13.883 -0.972 1 55.5 214 ILE A O 1
ATOM 1661 N N . LYS A 1 215 ? 20.531 15.391 -0.703 1 50.88 215 LYS A N 1
ATOM 1662 C CA . LYS A 1 215 ? 19.859 16.5 -1.362 1 50.88 215 LYS A CA 1
ATOM 1663 C C . LYS A 1 215 ? 19.906 16.359 -2.881 1 50.88 215 LYS A C 1
ATOM 1665 O O . LYS A 1 215 ? 20.969 16.047 -3.443 1 50.88 215 LYS A O 1
ATOM 1670 N N . TYR A 1 216 ? 18.812 16.078 -3.475 1 46.44 216 TYR A N 1
ATOM 1671 C CA . TYR A 1 216 ? 18.75 16.062 -4.934 1 46.44 216 TYR A CA 1
ATOM 1672 C C . TYR A 1 216 ? 18.297 17.422 -5.469 1 46.44 216 TYR A C 1
ATOM 1674 O O . TYR A 1 216 ? 17.547 18.141 -4.801 1 46.44 216 TYR A O 1
ATOM 1682 N N . TYR A 1 217 ? 18.969 18.141 -6.406 1 41.41 217 TYR A N 1
ATOM 1683 C CA . TYR A 1 217 ? 18.594 19.406 -7.031 1 41.41 217 TYR A CA 1
ATOM 1684 C C . TYR A 1 217 ? 17.172 19.344 -7.586 1 41.41 217 TYR A C 1
ATOM 1686 O O . TYR A 1 217 ? 16.812 18.391 -8.273 1 41.41 217 TYR A O 1
ATOM 1694 N N . SER A 1 218 ? 16.266 19.891 -6.84 1 41.84 218 SER A N 1
ATOM 1695 C CA . SER A 1 218 ? 14.969 20.094 -7.477 1 41.84 218 SER A CA 1
ATOM 1696 C C . SER A 1 218 ? 15.102 20.922 -8.758 1 41.84 218 SER A C 1
ATOM 1698 O O . SER A 1 218 ? 15.867 21.875 -8.805 1 41.84 218 SER A O 1
ATOM 1700 N N . PHE A 1 219 ? 14.906 20.344 -9.805 1 39.94 219 PHE A N 1
ATOM 1701 C CA . PHE A 1 219 ? 14.906 21.109 -11.047 1 39.94 219 PHE A CA 1
ATOM 1702 C C . PHE A 1 219 ? 14.062 22.375 -10.898 1 39.94 219 PHE A C 1
ATOM 1704 O O . PHE A 1 219 ? 13.984 23.188 -11.82 1 39.94 219 PHE A O 1
ATOM 1711 N N . LYS A 1 220 ? 13.273 22.422 -9.867 1 36.72 220 LYS A N 1
ATOM 1712 C CA . LYS A 1 220 ? 12.398 23.578 -9.922 1 36.72 220 LYS A CA 1
ATOM 1713 C C . LYS A 1 220 ? 13.188 24.875 -9.789 1 36.72 220 LYS A C 1
ATOM 1715 O O . LYS A 1 220 ? 12.844 25.891 -10.406 1 36.72 220 LYS A O 1
ATOM 1720 N N . GLN A 1 221 ? 13.977 25.062 -8.727 1 34.53 221 GLN A N 1
ATOM 1721 C CA . GLN A 1 221 ? 14.664 26.344 -8.703 1 34.53 221 GLN A CA 1
ATOM 1722 C C . GLN A 1 221 ? 15.805 26.391 -9.719 1 34.53 221 GLN A C 1
ATOM 1724 O O . GLN A 1 221 ? 16.766 27.125 -9.547 1 34.53 221 GLN A O 1
ATOM 1729 N N . MET A 1 222 ? 15.938 25.469 -10.492 1 34.94 222 MET A N 1
ATOM 1730 C CA . MET A 1 222 ? 16.922 25.688 -11.547 1 34.94 222 MET A CA 1
ATOM 1731 C C . MET A 1 222 ? 16.656 27 -12.281 1 34.94 222 MET A C 1
ATOM 1733 O O . MET A 1 222 ? 15.625 27.141 -12.938 1 34.94 222 MET A O 1
ATOM 1737 N N . ASP A 1 223 ? 16.938 28.141 -11.766 1 33.81 223 ASP A N 1
ATOM 1738 C CA . ASP A 1 223 ? 17.172 29.312 -12.617 1 33.81 223 ASP A CA 1
ATOM 1739 C C . ASP A 1 223 ? 17.531 28.875 -14.039 1 33.81 223 ASP A C 1
ATOM 1741 O O . ASP A 1 223 ? 18.094 27.812 -14.25 1 33.81 223 ASP A O 1
ATOM 1745 N N . ARG A 1 224 ? 16.953 29.5 -15.195 1 35.41 224 ARG A N 1
ATOM 1746 C CA . ARG A 1 224 ? 17.219 29.547 -16.625 1 35.41 224 ARG A CA 1
ATOM 1747 C C . ARG A 1 224 ? 18.719 29.453 -16.906 1 35.41 224 ARG A C 1
ATOM 1749 O O . ARG A 1 224 ? 19.188 29.828 -17.984 1 35.41 224 ARG A O 1
ATOM 1756 N N . LYS A 1 225 ? 19.594 29.375 -15.938 1 35.97 225 LYS A N 1
ATOM 1757 C CA . LYS A 1 225 ? 20.953 29.484 -16.484 1 35.97 225 LYS A CA 1
ATOM 1758 C C . LYS A 1 225 ? 21.297 28.281 -17.344 1 35.97 225 LYS A C 1
ATOM 1760 O O . LYS A 1 225 ? 20.688 27.219 -17.203 1 35.97 225 LYS A O 1
ATOM 1765 N N . ARG A 1 226 ? 22.406 28.266 -18.25 1 32.47 226 ARG A N 1
ATOM 1766 C CA . ARG A 1 226 ? 23.062 27.406 -19.234 1 32.47 226 ARG A CA 1
ATOM 1767 C C . ARG A 1 226 ? 23.25 26 -18.688 1 32.47 226 ARG A C 1
ATOM 1769 O O . ARG A 1 226 ? 23.891 25.812 -17.656 1 32.47 226 ARG A O 1
ATOM 1776 N N . VAL A 1 227 ? 22.281 25.312 -18.609 1 38.44 227 VAL A N 1
ATOM 1777 C CA . VAL A 1 227 ? 22.422 23.906 -18.25 1 38.44 227 VAL A CA 1
ATOM 1778 C C . VAL A 1 227 ? 23.688 23.344 -18.891 1 38.44 227 VAL A C 1
ATOM 1780 O O . VAL A 1 227 ? 23.875 23.438 -20.094 1 38.44 227 VAL A O 1
ATOM 1783 N N . PRO A 1 228 ? 24.797 23.188 -18.172 1 37.5 228 PRO A N 1
ATOM 1784 C CA . PRO A 1 228 ? 26 22.688 -18.828 1 37.5 228 PRO A CA 1
ATOM 1785 C C . PRO A 1 228 ? 25.719 21.438 -19.672 1 37.5 228 PRO A C 1
ATOM 1787 O O . PRO A 1 228 ? 24.766 20.703 -19.391 1 37.5 228 PRO A O 1
ATOM 1790 N N . PHE A 1 229 ? 26.312 21.359 -20.891 1 38.62 229 PHE A N 1
ATOM 1791 C CA . PHE A 1 229 ? 26.344 20.281 -21.891 1 38.62 229 PHE A CA 1
ATOM 1792 C C . PHE A 1 229 ? 26.375 18.922 -21.219 1 38.62 229 PHE A C 1
ATOM 1794 O O . PHE A 1 229 ? 25.812 17.953 -21.734 1 38.62 229 PHE A O 1
ATOM 1801 N N . VAL A 1 230 ? 26.75 18.969 -19.984 1 44.56 230 VAL A N 1
ATOM 1802 C CA . VAL A 1 230 ? 26.969 17.688 -19.312 1 44.56 230 VAL A CA 1
ATOM 1803 C C . VAL A 1 230 ? 25.625 17.078 -18.906 1 44.56 230 VAL A C 1
ATOM 1805 O O . VAL A 1 230 ? 25.484 15.852 -18.844 1 44.56 230 VAL A O 1
ATOM 1808 N N . VAL A 1 231 ? 24.75 17.969 -18.75 1 45.72 231 VAL A N 1
ATOM 1809 C CA . VAL A 1 231 ? 23.422 17.453 -18.422 1 45.72 231 VAL A CA 1
ATOM 1810 C C . VAL A 1 231 ? 22.828 16.75 -19.641 1 45.72 231 VAL A C 1
ATOM 1812 O O . VAL A 1 231 ? 21.922 15.93 -19.516 1 45.72 231 VAL A O 1
ATOM 1815 N N . MET A 1 232 ? 23.297 17.156 -20.859 1 43.06 232 MET A N 1
ATOM 1816 C CA . MET A 1 232 ? 22.844 16.531 -22.109 1 43.06 232 MET A CA 1
ATOM 1817 C C . MET A 1 232 ? 23.328 15.094 -22.203 1 43.06 232 MET A C 1
ATOM 1819 O O . MET A 1 232 ? 22.719 14.266 -22.875 1 43.06 232 MET A O 1
ATOM 1823 N N . LEU A 1 233 ? 24.422 14.898 -21.578 1 44.16 233 LEU A N 1
ATOM 1824 C CA . LEU A 1 233 ? 25.031 13.578 -21.703 1 44.16 233 LEU A CA 1
ATOM 1825 C C . LEU A 1 233 ? 24.094 12.492 -21.188 1 44.16 233 LEU A C 1
ATOM 1827 O O . LEU A 1 233 ? 23.844 11.492 -21.875 1 44.16 233 LEU A O 1
ATOM 1831 N N . PRO A 1 234 ? 23.641 12.703 -20.047 1 50.59 234 PRO A N 1
ATOM 1832 C CA . PRO A 1 234 ? 22.688 11.648 -19.672 1 50.59 234 PRO A CA 1
ATOM 1833 C C . PRO A 1 234 ? 21.5 11.562 -20.625 1 50.59 234 PRO A C 1
ATOM 1835 O O . PRO A 1 234 ? 21 10.469 -20.891 1 50.59 234 PRO A O 1
ATOM 1838 N N . VAL A 1 235 ? 21.219 12.688 -21.234 1 49.5 235 VAL A N 1
ATOM 1839 C CA . VAL A 1 235 ? 20.125 12.688 -22.203 1 49.5 235 VAL A CA 1
ATOM 1840 C C . VAL A 1 235 ? 20.531 11.891 -23.438 1 49.5 235 VAL A C 1
ATOM 1842 O O . VAL A 1 235 ? 19.75 11.078 -23.953 1 49.5 235 VAL A O 1
ATOM 1845 N N . VAL A 1 236 ? 21.734 12.18 -23.984 1 48.5 236 VAL A N 1
ATOM 1846 C CA . VAL A 1 236 ? 22.219 11.453 -25.156 1 48.5 236 VAL A CA 1
ATOM 1847 C C . VAL A 1 236 ? 22.375 9.969 -24.812 1 48.5 236 VAL A C 1
ATOM 1849 O O . VAL A 1 236 ? 22.031 9.102 -25.625 1 48.5 236 VAL A O 1
ATOM 1852 N N . LEU A 1 237 ? 22.906 9.656 -23.703 1 50.97 237 LEU A N 1
ATOM 1853 C CA . LEU A 1 237 ? 23.062 8.25 -23.344 1 50.97 237 LEU A CA 1
ATOM 1854 C C . LEU A 1 237 ? 21.703 7.574 -23.203 1 50.97 237 LEU A C 1
ATOM 1856 O O . LEU A 1 237 ? 21.531 6.426 -23.609 1 50.97 237 LEU A O 1
ATOM 1860 N N . ILE A 1 238 ? 20.875 8.422 -22.766 1 54.44 238 ILE A N 1
ATOM 1861 C CA . ILE A 1 238 ? 19.5 7.926 -22.688 1 54.44 238 ILE A CA 1
ATOM 1862 C C . ILE A 1 238 ? 18.953 7.684 -24.094 1 54.44 238 ILE A C 1
ATOM 1864 O O . ILE A 1 238 ? 18.359 6.645 -24.359 1 54.44 238 ILE A O 1
ATOM 1868 N N . PHE A 1 239 ? 19.25 8.695 -24.906 1 52.19 239 PHE A N 1
ATOM 1869 C CA . PHE A 1 239 ? 18.797 8.57 -26.281 1 52.19 239 PHE A CA 1
ATOM 1870 C C . PHE A 1 239 ? 19.484 7.387 -26.969 1 52.19 239 PHE A C 1
ATOM 1872 O O . PHE A 1 239 ? 18.844 6.641 -27.703 1 52.19 239 PHE A O 1
ATOM 1879 N N . ALA A 1 240 ? 20.828 7.27 -26.875 1 51.28 240 ALA A N 1
ATOM 1880 C CA . ALA A 1 240 ? 21.547 6.156 -27.484 1 51.28 240 ALA A CA 1
ATOM 1881 C C . ALA A 1 240 ? 21.078 4.82 -26.922 1 51.28 240 ALA A C 1
ATOM 1883 O O . ALA A 1 240 ? 20.922 3.844 -27.656 1 51.28 240 ALA A O 1
ATOM 1884 N N . ALA A 1 241 ? 20.938 4.809 -25.625 1 54.38 241 ALA A N 1
ATOM 1885 C CA . ALA A 1 241 ? 20.484 3.566 -25 1 54.38 241 ALA A CA 1
ATOM 1886 C C . ALA A 1 241 ? 19.078 3.201 -25.484 1 54.38 241 ALA A C 1
ATOM 1888 O O . ALA A 1 241 ? 18.781 2.023 -25.703 1 54.38 241 ALA A O 1
ATOM 1889 N N . ILE A 1 242 ? 18.281 4.219 -25.688 1 52.44 242 ILE A N 1
ATOM 1890 C CA . ILE A 1 242 ? 16.922 4.047 -26.188 1 52.44 242 ILE A CA 1
ATOM 1891 C C . ILE A 1 242 ? 16.953 3.496 -27.625 1 52.44 242 ILE A C 1
ATOM 1893 O O . ILE A 1 242 ? 16.125 2.67 -28 1 52.44 242 ILE A O 1
ATOM 1897 N N . THR A 1 243 ? 17.891 4.047 -28.453 1 51.84 243 THR A N 1
ATOM 1898 C CA . THR A 1 243 ? 17.969 3.555 -29.828 1 51.84 243 THR A CA 1
ATOM 1899 C C . THR A 1 243 ? 18.328 2.072 -29.844 1 51.84 243 THR A C 1
ATOM 1901 O O . THR A 1 243 ? 17.922 1.341 -30.75 1 51.84 243 THR A O 1
ATOM 1904 N N . TYR A 1 244 ? 19.156 1.649 -29 1 54.09 244 TYR A N 1
ATOM 1905 C CA . TYR A 1 244 ? 19.531 0.241 -29.078 1 54.09 244 TYR A CA 1
ATOM 1906 C C . TYR A 1 244 ? 18.5 -0.629 -28.359 1 54.09 244 TYR A C 1
ATOM 1908 O O . TYR A 1 244 ? 18.078 -1.657 -28.891 1 54.09 244 TYR A O 1
ATOM 1916 N N . ASN A 1 245 ? 18.203 -0.321 -27.062 1 65.12 245 ASN A N 1
ATOM 1917 C CA . ASN A 1 245 ? 17.219 -1.017 -26.234 1 65.12 245 ASN A CA 1
ATOM 1918 C C . ASN A 1 245 ? 16.578 -0.077 -25.219 1 65.12 245 ASN A C 1
ATOM 1920 O O . ASN A 1 245 ? 17.234 0.326 -24.25 1 65.12 245 ASN A O 1
ATOM 1924 N N . ILE A 1 246 ? 15.312 0.252 -25.422 1 57.47 246 ILE A N 1
ATOM 1925 C CA . ILE A 1 246 ? 14.578 1.267 -24.672 1 57.47 246 ILE A CA 1
ATOM 1926 C C . ILE A 1 246 ? 14.68 0.989 -23.188 1 57.47 246 ILE A C 1
ATOM 1928 O O . ILE A 1 246 ? 15.047 1.873 -22.406 1 57.47 246 ILE A O 1
ATOM 1932 N N . PRO A 1 247 ? 14.562 -0.168 -22.828 1 64.62 247 PRO A N 1
ATOM 1933 C CA . PRO A 1 247 ? 14.656 -0.414 -21.391 1 64.62 247 PRO A CA 1
ATOM 1934 C C . PRO A 1 247 ? 16.047 -0.157 -20.828 1 64.62 247 PRO A C 1
ATOM 1936 O O . PRO A 1 247 ? 16.188 0.322 -19.703 1 64.62 247 PRO A O 1
ATOM 1939 N N . MET A 1 248 ? 17.094 -0.367 -21.578 1 65.94 248 MET A N 1
ATOM 1940 C CA . MET A 1 248 ? 18.469 -0.124 -21.156 1 65.94 248 MET A CA 1
ATOM 1941 C C . MET A 1 248 ? 18.719 1.368 -20.969 1 65.94 248 MET A C 1
ATOM 1943 O O . MET A 1 248 ? 19.391 1.776 -20.016 1 65.94 248 MET A O 1
ATOM 1947 N N . GLY A 1 249 ? 18.219 2.076 -21.922 1 61.28 249 GLY A N 1
ATOM 1948 C CA . GLY A 1 249 ? 18.344 3.521 -21.812 1 61.28 249 GLY A CA 1
ATOM 1949 C C . GLY A 1 249 ? 17.703 4.094 -20.562 1 61.28 249 GLY A C 1
ATOM 1950 O O . GLY A 1 249 ? 18.297 4.914 -19.875 1 61.28 249 GLY A O 1
ATOM 1951 N N . ILE A 1 250 ? 16.578 3.574 -20.359 1 64.81 250 ILE A N 1
ATOM 1952 C CA . ILE A 1 250 ? 15.836 4.047 -19.188 1 64.81 250 ILE A CA 1
ATOM 1953 C C . ILE A 1 250 ? 16.609 3.689 -17.922 1 64.81 250 ILE A C 1
ATOM 1955 O O . ILE A 1 250 ? 16.719 4.508 -17 1 64.81 250 ILE A O 1
ATOM 1959 N N . LEU A 1 251 ? 17.141 2.609 -17.906 1 71.88 251 LEU A N 1
ATOM 1960 C CA . LEU A 1 251 ? 17.875 2.15 -16.734 1 71.88 251 LEU A CA 1
ATOM 1961 C C . LEU A 1 251 ? 19.109 3.025 -16.5 1 71.88 251 LEU A C 1
ATOM 1963 O O . LEU A 1 251 ? 19.359 3.463 -15.375 1 71.88 251 LEU A O 1
ATOM 1967 N N . ILE A 1 252 ? 19.812 3.248 -17.484 1 66.75 252 ILE A N 1
ATOM 1968 C CA . ILE A 1 252 ? 21.047 4.023 -17.375 1 66.75 252 ILE A CA 1
ATOM 1969 C C . ILE A 1 252 ? 20.719 5.434 -16.891 1 66.75 252 ILE A C 1
ATOM 1971 O O . ILE A 1 252 ? 21.375 5.938 -15.969 1 66.75 252 ILE A O 1
ATOM 1975 N N . VAL A 1 253 ? 19.719 5.98 -17.5 1 67.31 253 VAL A N 1
ATOM 1976 C CA . VAL A 1 253 ? 19.328 7.336 -17.141 1 67.31 253 VAL A CA 1
ATOM 1977 C C . VAL A 1 253 ? 18.891 7.367 -15.672 1 67.31 253 VAL A C 1
ATOM 1979 O O . VAL A 1 253 ? 19.234 8.289 -14.938 1 67.31 253 VAL A O 1
ATOM 1982 N N . SER A 1 254 ? 18.234 6.379 -15.367 1 70.12 254 SER A N 1
ATOM 1983 C CA . SER A 1 254 ? 17.719 6.332 -14 1 70.12 254 SER A CA 1
ATOM 1984 C C . SER A 1 254 ? 18.844 6.164 -12.992 1 70.12 254 SER A C 1
ATOM 1986 O O . SER A 1 254 ? 18.828 6.793 -11.93 1 70.12 254 SER A O 1
ATOM 1988 N N . ILE A 1 255 ? 19.812 5.41 -13.266 1 71.25 255 ILE A N 1
ATOM 1989 C CA . ILE A 1 255 ? 20.938 5.184 -12.383 1 71.25 255 ILE A CA 1
ATOM 1990 C C . ILE A 1 255 ? 21.766 6.461 -12.266 1 71.25 255 ILE A C 1
ATOM 1992 O O . ILE A 1 255 ? 22.172 6.848 -11.164 1 71.25 255 ILE A O 1
ATOM 1996 N N . ILE A 1 256 ? 21.938 7.074 -13.352 1 65.38 256 ILE A N 1
ATOM 1997 C CA . ILE A 1 256 ? 22.703 8.312 -13.367 1 65.38 256 ILE A CA 1
ATOM 1998 C C . ILE A 1 256 ? 22 9.367 -12.508 1 65.38 256 ILE A C 1
ATOM 2000 O O . ILE A 1 256 ? 22.641 10.047 -11.711 1 65.38 256 ILE A O 1
ATOM 2004 N N . TYR A 1 257 ? 20.766 9.453 -12.711 1 65.5 257 TYR A N 1
ATOM 2005 C CA . TYR A 1 257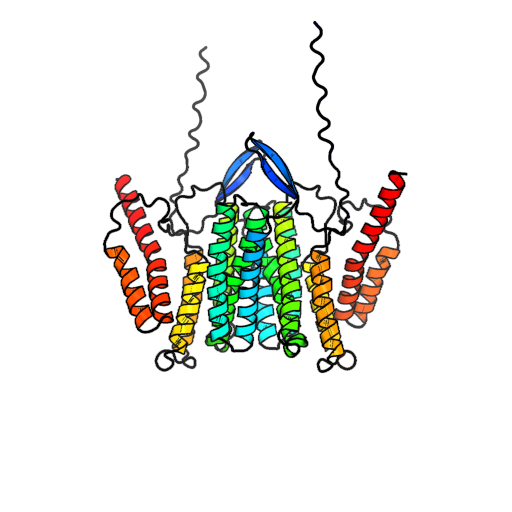 ? 20 10.414 -11.922 1 65.5 257 TYR A CA 1
ATOM 2006 C C . TYR A 1 257 ? 20.078 10.086 -10.438 1 65.5 257 TYR A C 1
ATOM 2008 O O . TYR A 1 257 ? 20.25 10.977 -9.609 1 65.5 257 TYR A O 1
ATOM 2016 N N . ALA A 1 258 ? 19.984 8.883 -10.125 1 68 258 ALA A N 1
ATOM 2017 C CA . ALA A 1 258 ? 20.047 8.453 -8.734 1 68 258 ALA A CA 1
ATOM 2018 C C . ALA A 1 258 ? 21.406 8.781 -8.117 1 68 258 ALA A C 1
ATOM 2020 O O . ALA A 1 258 ? 21.484 9.211 -6.965 1 68 258 ALA A O 1
ATOM 2021 N N . LEU A 1 259 ? 22.375 8.555 -8.875 1 66.62 259 LEU A N 1
ATOM 2022 C CA . LEU A 1 259 ? 23.734 8.781 -8.391 1 66.62 259 LEU A CA 1
ATOM 2023 C C . LEU A 1 259 ? 24.047 10.273 -8.336 1 66.62 259 LEU A C 1
ATOM 2025 O O . LEU A 1 259 ? 24.891 10.695 -7.551 1 66.62 259 LEU A O 1
ATOM 2029 N N . SER A 1 260 ? 23.422 11.039 -9.172 1 61.47 260 SER A N 1
ATOM 2030 C CA . SER A 1 260 ? 23.688 12.477 -9.219 1 61.47 260 SER A CA 1
ATOM 2031 C C . SER A 1 260 ? 23.344 13.141 -7.895 1 61.47 260 SER A C 1
ATOM 2033 O O . SER A 1 260 ? 23.953 14.148 -7.527 1 61.47 260 SER A O 1
ATOM 2035 N N . GLY A 1 261 ? 22.406 12.594 -7.219 1 60.41 261 GLY A N 1
ATOM 2036 C CA . GLY A 1 261 ? 22.078 13.133 -5.906 1 60.41 261 GLY A CA 1
ATOM 2037 C C . GLY A 1 261 ? 23.234 13.047 -4.926 1 60.41 261 GLY A C 1
ATOM 2038 O O . GLY A 1 261 ? 23.438 13.953 -4.121 1 60.41 261 GLY A O 1
ATOM 2039 N N . PHE A 1 262 ? 23.938 11.969 -5.062 1 60.97 262 PHE A N 1
ATOM 2040 C CA . PHE A 1 262 ? 25.109 11.797 -4.211 1 60.97 262 PHE A CA 1
ATOM 2041 C C . PHE A 1 262 ? 26.141 12.883 -4.48 1 60.97 262 PHE A C 1
ATOM 2043 O O . PHE A 1 262 ? 26.719 13.438 -3.545 1 60.97 262 PHE A O 1
ATOM 2050 N N . VAL A 1 263 ? 26.297 13.133 -5.703 1 58.97 263 VAL A N 1
ATOM 2051 C CA . VAL A 1 263 ? 27.297 14.117 -6.098 1 58.97 263 VAL A CA 1
ATOM 2052 C C . VAL A 1 263 ? 26.891 15.508 -5.605 1 58.97 263 VAL A C 1
ATOM 2054 O O . VAL A 1 263 ? 27.703 16.25 -5.059 1 58.97 263 VAL A O 1
ATOM 2057 N N . THR A 1 264 ? 25.703 15.812 -5.75 1 56.94 264 THR A N 1
ATOM 2058 C CA . THR A 1 264 ? 25.203 17.125 -5.34 1 56.94 264 THR A CA 1
ATOM 2059 C C . THR A 1 264 ? 25.312 17.281 -3.826 1 56.94 264 THR A C 1
ATOM 2061 O O . THR A 1 264 ? 25.656 18.359 -3.338 1 56.94 264 THR A O 1
ATOM 2064 N N . THR A 1 265 ? 25.047 16.266 -3.152 1 59.38 265 THR A N 1
ATOM 2065 C CA . THR A 1 265 ? 25.141 16.328 -1.698 1 59.38 265 THR A CA 1
ATOM 2066 C C . THR A 1 265 ? 26.578 16.484 -1.252 1 59.38 265 THR A C 1
ATOM 2068 O O . THR A 1 265 ? 26.875 17.234 -0.326 1 59.38 265 THR A O 1
ATOM 2071 N N . LEU A 1 266 ? 27.375 15.742 -1.899 1 57.78 266 LEU A N 1
ATOM 2072 C CA . LEU A 1 266 ? 28.797 15.828 -1.557 1 57.78 266 LEU A CA 1
ATOM 2073 C C . LEU A 1 266 ? 29.344 17.219 -1.874 1 57.78 266 LEU A C 1
ATOM 2075 O O . LEU A 1 266 ? 30.141 17.766 -1.106 1 57.78 266 LEU A O 1
ATOM 2079 N N . LEU A 1 267 ? 28.891 17.734 -2.957 1 55.91 267 LEU A N 1
ATOM 2080 C CA . LEU A 1 267 ? 29.359 19.062 -3.354 1 55.91 267 LEU A CA 1
ATOM 2081 C C . LEU A 1 267 ? 28.781 20.141 -2.443 1 55.91 267 LEU A C 1
ATOM 2083 O O . LEU A 1 267 ? 29.453 21.109 -2.119 1 55.91 267 LEU A O 1
ATOM 2087 N N . ALA A 1 268 ? 27.594 19.938 -2.115 1 55.19 268 ALA A N 1
ATOM 2088 C CA . ALA A 1 268 ? 26.953 20.875 -1.201 1 55.19 268 ALA A CA 1
ATOM 2089 C C . ALA A 1 268 ? 27.641 20.859 0.163 1 55.19 268 ALA A C 1
ATOM 2091 O O . ALA A 1 268 ? 27.812 21.922 0.785 1 55.19 268 ALA A O 1
ATOM 2092 N N . LYS A 1 269 ? 27.969 19.75 0.565 1 56.22 269 LYS A N 1
ATOM 2093 C CA . LYS A 1 269 ? 28.719 19.641 1.814 1 56.22 269 LYS A CA 1
ATOM 2094 C C . LYS A 1 269 ? 30.078 20.312 1.706 1 56.22 269 LYS A C 1
ATOM 2096 O O . LYS A 1 269 ? 30.516 20.984 2.641 1 56.22 269 LYS A O 1
ATOM 2101 N N . LYS A 1 270 ? 30.562 20.062 0.601 1 52.81 270 LYS A N 1
ATOM 2102 C CA . LYS A 1 270 ? 31.875 20.688 0.4 1 52.81 270 LYS A CA 1
ATOM 2103 C C . LYS A 1 270 ? 31.766 22.203 0.361 1 52.81 270 LYS A C 1
ATOM 2105 O O . LYS A 1 270 ? 32.625 22.906 0.917 1 52.81 270 LYS A O 1
ATOM 2110 N N . ASN A 1 271 ? 30.703 22.547 -0.288 1 50.5 271 ASN A N 1
ATOM 2111 C CA . ASN A 1 271 ? 30.547 24 -0.369 1 50.5 271 ASN A CA 1
ATOM 2112 C C . ASN A 1 271 ? 30.203 24.594 0.99 1 50.5 271 ASN A C 1
ATOM 2114 O O . ASN A 1 271 ? 30.594 25.719 1.297 1 50.5 271 ASN A O 1
ATOM 2118 N N . ASN A 1 272 ? 29.391 23.891 1.698 1 49.34 272 ASN A N 1
ATOM 2119 C CA . ASN A 1 272 ? 29.094 24.391 3.037 1 49.34 272 ASN A CA 1
ATOM 2120 C C . ASN A 1 272 ? 30.328 24.344 3.936 1 49.34 272 ASN A C 1
ATOM 2122 O O . ASN A 1 272 ? 30.5 25.203 4.809 1 49.34 272 ASN A O 1
ATOM 2126 N N . GLU A 1 273 ? 31.141 23.391 3.736 1 49.66 273 GLU A N 1
ATOM 2127 C CA . GLU A 1 273 ? 32.375 23.359 4.488 1 49.66 273 GLU A CA 1
ATOM 2128 C C . GLU A 1 273 ? 33.312 24.516 4.078 1 49.66 273 GLU A C 1
ATOM 2130 O O . GLU A 1 273 ? 34.031 25.062 4.91 1 49.66 273 GLU A O 1
ATOM 2135 N N . THR A 1 274 ? 33.219 24.875 2.855 1 47.59 274 THR A N 1
ATOM 2136 C CA . THR A 1 274 ? 34.094 25.969 2.434 1 47.59 274 THR A CA 1
ATOM 2137 C C . THR A 1 274 ? 33.562 27.312 2.963 1 47.59 274 THR A C 1
ATOM 2139 O O . THR A 1 274 ? 34.344 28.234 3.166 1 47.59 274 THR A O 1
ATOM 2142 N N . ILE A 1 275 ? 32.312 27.453 3.121 1 43.72 275 ILE A N 1
ATOM 2143 C CA . ILE A 1 275 ? 31.828 28.734 3.633 1 43.72 275 ILE A CA 1
ATOM 2144 C C . ILE A 1 275 ? 32.156 28.844 5.125 1 43.72 275 ILE A C 1
ATOM 2146 O O . ILE A 1 275 ? 32.156 29.938 5.684 1 43.72 275 ILE A O 1
ATOM 2150 N N . LYS A 1 276 ? 32.219 27.766 5.871 1 44.44 276 LYS A N 1
ATOM 2151 C CA . LYS A 1 276 ? 32.562 27.891 7.281 1 44.44 276 LYS A CA 1
ATOM 2152 C C . LYS A 1 276 ? 34.062 28.141 7.465 1 44.44 276 LYS A C 1
ATOM 2154 O O . LYS A 1 276 ? 34.531 28.422 8.57 1 44.44 276 LYS A O 1
ATOM 2159 N N . THR A 1 277 ? 34.812 27.938 6.402 1 37.06 277 THR A N 1
ATOM 2160 C CA . THR A 1 277 ? 36.188 28.359 6.598 1 37.06 277 THR A CA 1
ATOM 2161 C C . THR A 1 277 ? 36.375 29.797 6.117 1 37.06 277 THR A C 1
ATOM 2163 O O . THR A 1 277 ? 35.844 30.188 5.082 1 37.06 277 THR A O 1
ATOM 2166 N N . MET B 1 1 ? 16.5 51.812 39.188 1 29.34 1 MET B N 1
ATOM 2167 C CA . MET B 1 1 ? 16.844 50.406 39.094 1 29.34 1 MET B CA 1
ATOM 2168 C C . MET B 1 1 ? 16.469 49.844 37.719 1 29.34 1 MET B C 1
ATOM 2170 O O . MET B 1 1 ? 15.297 49.875 37.344 1 29.34 1 MET B O 1
ATOM 2174 N N . THR B 1 2 ? 17.344 49.844 36.719 1 30.72 2 THR B N 1
ATOM 2175 C CA . THR B 1 2 ? 17.312 49.688 35.25 1 30.72 2 THR B CA 1
ATOM 2176 C C . THR B 1 2 ? 17 48.25 34.875 1 30.72 2 THR B C 1
ATOM 2178 O O . THR B 1 2 ? 17.734 47.344 35.219 1 30.72 2 THR B O 1
ATOM 2181 N N . ASN B 1 3 ? 15.781 47.781 34.906 1 32.19 3 ASN B N 1
ATOM 2182 C CA . ASN B 1 3 ? 15.344 46.438 34.562 1 32.19 3 ASN B CA 1
ATOM 2183 C C . ASN B 1 3 ? 15.891 46.031 33.188 1 32.19 3 ASN B C 1
ATOM 2185 O O . ASN B 1 3 ? 15.445 46.531 32.156 1 32.19 3 ASN B O 1
ATOM 2189 N N . ALA B 1 4 ? 17.156 45.719 33.031 1 39.5 4 ALA B N 1
ATOM 2190 C CA . ALA B 1 4 ? 17.781 45.281 31.797 1 39.5 4 ALA B CA 1
ATOM 2191 C C . ALA B 1 4 ? 17.031 44.094 31.203 1 39.5 4 ALA B C 1
ATOM 2193 O O . ALA B 1 4 ? 16.703 43.156 31.922 1 39.5 4 ALA B O 1
ATOM 2194 N N . PRO B 1 5 ? 16.422 44.312 30.031 1 37.09 5 PRO B N 1
ATOM 2195 C CA . PRO B 1 5 ? 15.648 43.25 29.391 1 37.09 5 PRO B CA 1
ATOM 2196 C C . PRO B 1 5 ? 16.422 41.938 29.281 1 37.09 5 PRO B C 1
ATOM 2198 O O . PRO B 1 5 ? 17.656 41.969 29.203 1 37.09 5 PRO B O 1
ATOM 2201 N N . LYS B 1 6 ? 16 40.875 29.938 1 41.62 6 LYS B N 1
ATOM 2202 C CA . LYS B 1 6 ? 16.609 39.531 29.891 1 41.62 6 LYS B CA 1
ATOM 2203 C C . LYS B 1 6 ? 17.016 39.156 28.469 1 41.62 6 LYS B C 1
ATOM 2205 O O . LYS B 1 6 ? 16.266 39.375 27.516 1 41.62 6 LYS B O 1
ATOM 2210 N N . PRO B 1 7 ? 18.312 39.094 28.156 1 33.78 7 PRO B N 1
ATOM 2211 C CA . PRO B 1 7 ? 18.734 38.688 26.828 1 33.78 7 PRO B CA 1
ATOM 2212 C C . PRO B 1 7 ? 17.906 37.531 26.266 1 33.78 7 PRO B C 1
ATOM 2214 O O . PRO B 1 7 ? 17.422 36.688 27.031 1 33.78 7 PRO B O 1
ATOM 2217 N N . GLU B 1 8 ? 17.109 37.781 25.25 1 32.66 8 GLU B N 1
ATOM 2218 C CA . GLU B 1 8 ? 16.438 36.75 24.438 1 32.66 8 GLU B CA 1
ATOM 2219 C C . GLU B 1 8 ? 17.281 35.5 24.312 1 32.66 8 GLU B C 1
ATOM 2221 O O . GLU B 1 8 ? 18.422 35.562 23.844 1 32.66 8 GLU B O 1
ATOM 2226 N N . GLN B 1 9 ? 17.344 34.625 25.266 1 33.88 9 GLN B N 1
ATOM 2227 C CA . GLN B 1 9 ? 17.969 33.312 25.094 1 33.88 9 GLN B CA 1
ATOM 2228 C C . GLN B 1 9 ? 17.984 32.906 23.641 1 33.88 9 GLN B C 1
ATOM 2230 O O . GLN B 1 9 ? 16.953 32.906 22.969 1 33.88 9 GLN B O 1
ATOM 2235 N N . ASP B 1 10 ? 19.062 33.156 22.938 1 30.8 10 ASP B N 1
ATOM 2236 C CA . ASP B 1 10 ? 19.469 32.625 21.625 1 30.8 10 ASP B CA 1
ATOM 2237 C C . ASP B 1 10 ? 18.906 31.234 21.391 1 30.8 10 ASP B C 1
ATOM 2239 O O . ASP B 1 10 ? 19.297 30.281 22.062 1 30.8 10 ASP B O 1
ATOM 2243 N N . LEU B 1 11 ? 17.641 31.047 21.344 1 32.91 11 LEU B N 1
ATOM 2244 C CA . LEU B 1 11 ? 17.172 29.828 20.672 1 32.91 11 LEU B CA 1
ATOM 2245 C C . LEU B 1 11 ? 18.188 29.375 19.625 1 32.91 11 LEU B C 1
ATOM 2247 O O . LEU B 1 11 ? 18.281 29.953 18.547 1 32.91 11 LEU B O 1
ATOM 2251 N N . THR B 1 12 ? 19.438 29.219 19.984 1 32.06 12 THR B N 1
ATOM 2252 C CA . THR B 1 12 ? 20.438 28.484 19.219 1 32.06 12 THR B CA 1
ATOM 2253 C C . THR B 1 12 ? 19.781 27.438 18.328 1 32.06 12 THR B C 1
ATOM 2255 O O . THR B 1 12 ? 19.078 26.547 18.812 1 32.06 12 THR B O 1
ATOM 2258 N N . HIS B 1 13 ? 19.328 27.844 17.203 1 33.53 13 HIS B N 1
ATOM 2259 C CA . HIS B 1 13 ? 19.203 26.969 16.047 1 33.53 13 HIS B CA 1
ATOM 2260 C C . HIS B 1 13 ? 20.203 25.828 16.094 1 33.53 13 HIS B C 1
ATOM 2262 O O . HIS B 1 13 ? 21.375 26 15.75 1 33.53 13 HIS B O 1
ATOM 2268 N N . ASN B 1 14 ? 20.453 25.188 17.234 1 32.41 14 ASN B N 1
ATOM 2269 C CA . ASN B 1 14 ? 21.203 23.938 17.156 1 32.41 14 ASN B CA 1
ATOM 2270 C C . ASN B 1 14 ? 21.047 23.281 15.773 1 32.41 14 ASN B C 1
ATOM 2272 O O . ASN B 1 14 ? 20.016 22.703 15.477 1 32.41 14 ASN B O 1
ATOM 2276 N N . GLU B 1 15 ? 21.453 23.969 14.742 1 34.53 15 GLU B N 1
ATOM 2277 C CA . GLU B 1 15 ? 21.844 23.438 13.43 1 34.53 15 GLU B CA 1
ATOM 2278 C C . GLU B 1 15 ? 22.453 22.047 13.547 1 34.53 15 GLU B C 1
ATOM 2280 O O . GLU B 1 15 ? 23.656 21.906 13.75 1 34.53 15 GLU B O 1
ATOM 2285 N N . HIS B 1 16 ? 22.156 21.266 14.539 1 35.94 16 HIS B N 1
ATOM 2286 C CA . HIS B 1 16 ? 22.641 19.906 14.344 1 35.94 16 HIS B CA 1
ATOM 2287 C C . HIS B 1 16 ? 22.828 19.594 12.859 1 35.94 16 HIS B C 1
ATOM 2289 O O . HIS B 1 16 ? 21.938 19.844 12.047 1 35.94 16 HIS B O 1
ATOM 2295 N N . SER B 1 17 ? 24 19.797 12.383 1 36.41 17 SER B N 1
ATOM 2296 C CA . SER B 1 17 ? 24.594 19.469 11.086 1 36.41 17 SER B CA 1
ATOM 2297 C C . SER B 1 17 ? 23.891 18.281 10.438 1 36.41 17 SER B C 1
ATOM 2299 O O . SER B 1 17 ? 23.797 17.219 11.039 1 36.41 17 SER B O 1
ATOM 2301 N N . PHE B 1 18 ? 22.875 18.5 9.82 1 41.66 18 PHE B N 1
ATOM 2302 C CA . PHE B 1 18 ? 22.25 17.531 8.938 1 41.66 18 PHE B CA 1
ATOM 2303 C C . PHE B 1 18 ? 23.281 16.641 8.266 1 41.66 18 PHE B C 1
ATOM 2305 O O . PHE B 1 18 ? 24.062 17.109 7.426 1 41.66 18 PHE B O 1
ATOM 2312 N N . ASP B 1 19 ? 23.891 15.898 9.031 1 44.06 19 ASP B N 1
ATOM 2313 C 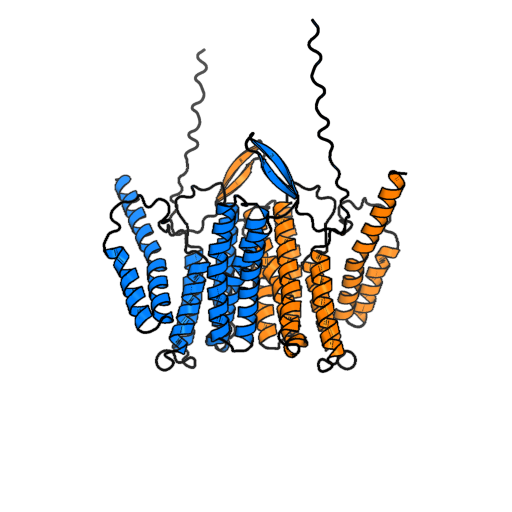CA . ASP B 1 19 ? 24.906 15.039 8.43 1 44.06 19 ASP B CA 1
ATOM 2314 C C . ASP B 1 19 ? 24.406 14.43 7.121 1 44.06 19 ASP B C 1
ATOM 2316 O O . ASP B 1 19 ? 25.141 13.688 6.457 1 44.06 19 ASP B O 1
ATOM 2320 N N . GLY B 1 20 ? 23.469 15.148 6.461 1 44.94 20 GLY B N 1
ATOM 2321 C CA . GLY B 1 20 ? 22.969 14.836 5.133 1 44.94 20 GLY B CA 1
ATOM 2322 C C . GLY B 1 20 ? 22.625 13.367 4.949 1 44.94 20 GLY B C 1
ATOM 2323 O O . GLY B 1 20 ? 21.984 12.984 3.967 1 44.94 20 GLY B O 1
ATOM 2324 N N . ILE B 1 21 ? 23.328 12.516 5.828 1 47.06 21 ILE B N 1
ATOM 2325 C CA . ILE B 1 21 ? 23.219 11.086 5.59 1 47.06 21 ILE B CA 1
ATOM 2326 C C . ILE B 1 21 ? 22.141 10.492 6.504 1 47.06 21 ILE B C 1
ATOM 2328 O O . ILE B 1 21 ? 21.531 9.477 6.168 1 47.06 21 ILE B O 1
ATOM 2332 N N . THR B 1 22 ? 21.953 11.117 7.703 1 45.44 22 THR B N 1
ATOM 2333 C CA . THR B 1 22 ? 21.062 10.484 8.68 1 45.44 22 THR B CA 1
ATOM 2334 C C . THR B 1 22 ? 19.609 10.844 8.398 1 45.44 22 THR B C 1
ATOM 2336 O O . THR B 1 22 ? 19.297 11.992 8.07 1 45.44 22 THR B O 1
ATOM 2339 N N . PHE B 1 23 ? 18.859 9.836 8.414 1 53.41 23 PHE B N 1
ATOM 2340 C CA . PHE B 1 23 ? 17.422 9.961 8.211 1 53.41 23 PHE B CA 1
ATOM 2341 C C . PHE B 1 23 ? 16.797 10.797 9.32 1 53.41 23 PHE B C 1
ATOM 2343 O O . PHE B 1 23 ? 16.984 10.516 10.508 1 53.41 23 PHE B O 1
ATOM 2350 N N . GLU B 1 24 ? 16.453 12.055 9.016 1 55.59 24 GLU B N 1
ATOM 2351 C CA . GLU B 1 24 ? 15.773 12.859 10.039 1 55.59 24 GLU B CA 1
ATOM 2352 C C . GLU B 1 24 ? 14.367 13.234 9.602 1 55.59 24 GLU B C 1
ATOM 2354 O O . GLU B 1 24 ? 14.133 13.555 8.43 1 55.59 24 GLU B O 1
ATOM 2359 N N . VAL B 1 25 ? 13.375 12.883 10.445 1 59.72 25 VAL B N 1
ATOM 2360 C CA . VAL B 1 25 ? 12 13.32 10.234 1 59.72 25 VAL B CA 1
ATOM 2361 C C . VAL B 1 25 ? 11.719 14.57 11.07 1 59.72 25 VAL B C 1
ATOM 2363 O O . VAL B 1 25 ? 12.039 14.609 12.266 1 59.72 25 VAL B O 1
ATOM 2366 N N . VAL B 1 26 ? 11.414 15.742 10.469 1 55.47 26 VAL B N 1
ATOM 2367 C CA . VAL B 1 26 ? 11.016 16.938 11.203 1 55.47 26 VAL B CA 1
ATOM 2368 C C . VAL B 1 26 ? 9.492 17.016 11.258 1 55.47 26 VAL B C 1
ATOM 2370 O O . VAL B 1 26 ? 8.82 16.922 10.227 1 55.47 26 VAL B O 1
ATOM 2373 N N . GLU B 1 27 ? 8.93 16.875 12.453 1 63.22 27 GLU B N 1
ATOM 2374 C CA . GLU B 1 27 ? 7.484 16.984 12.625 1 63.22 27 GLU B CA 1
ATOM 2375 C C . GLU B 1 27 ? 7.117 18.219 13.445 1 63.22 27 GLU B C 1
ATOM 2377 O O . GLU B 1 27 ? 7.891 18.656 14.297 1 63.22 27 GLU B O 1
ATOM 2382 N N . GLU B 1 28 ? 6.086 18.953 13.039 1 57.69 28 GLU B N 1
ATOM 2383 C CA . GLU B 1 28 ? 5.582 20.062 13.844 1 57.69 28 GLU B CA 1
ATOM 2384 C C . GLU B 1 28 ? 4.574 19.578 14.875 1 57.69 28 GLU B C 1
ATOM 2386 O O . GLU B 1 28 ? 3.662 18.812 14.555 1 57.69 28 GLU B O 1
ATOM 2391 N N . GLU B 1 29 ? 4.973 19.609 16.078 1 59.5 29 GLU B N 1
ATOM 2392 C CA . GLU B 1 29 ? 4.055 19.234 17.141 1 59.5 29 GLU B CA 1
ATOM 2393 C C . GLU B 1 29 ? 3.635 20.453 17.953 1 59.5 29 GLU B C 1
ATOM 2395 O O . GLU B 1 29 ? 4.375 21.438 18.047 1 59.5 29 GLU B O 1
ATOM 2400 N N . ASP B 1 30 ? 2.348 20.531 18.312 1 55.03 30 ASP B N 1
ATOM 2401 C CA . ASP B 1 30 ? 1.886 21.609 19.172 1 55.03 30 ASP B CA 1
ATOM 2402 C C . ASP B 1 30 ? 2.383 21.422 20.609 1 55.03 30 ASP B C 1
ATOM 2404 O O . ASP B 1 30 ? 2.229 20.344 21.188 1 55.03 30 ASP B O 1
ATOM 2408 N N . ASN B 1 31 ? 3.289 22.281 21.078 1 52.41 31 ASN B N 1
ATOM 2409 C CA . ASN B 1 31 ? 3.689 22.266 22.484 1 52.41 31 ASN B CA 1
ATOM 2410 C C . ASN B 1 31 ? 2.525 22.609 23.406 1 52.41 31 ASN B C 1
ATOM 2412 O O . ASN B 1 31 ? 1.53 23.188 22.953 1 52.41 31 ASN B O 1
ATOM 2416 N N . PRO B 1 32 ? 2.529 22.047 24.609 1 54.44 32 PRO B N 1
ATOM 2417 C CA . PRO B 1 32 ? 1.463 22.359 25.562 1 54.44 32 PRO B CA 1
ATOM 2418 C C . PRO B 1 32 ? 1.159 23.859 25.625 1 54.44 32 PRO B C 1
ATOM 2420 O O . PRO B 1 32 ? 0.048 24.25 26 1 54.44 32 PRO B O 1
ATOM 2423 N N . GLU B 1 33 ? 2.039 24.766 25.344 1 55.12 33 GLU B N 1
ATOM 2424 C CA . GLU B 1 33 ? 1.833 26.203 25.406 1 55.12 33 GLU B CA 1
ATOM 2425 C C . GLU B 1 33 ? 1.241 26.734 24.094 1 55.12 33 GLU B C 1
ATOM 2427 O O . GLU B 1 33 ? 1.051 27.938 23.938 1 55.12 33 GLU B O 1
ATOM 2432 N N . GLY B 1 34 ? 0.81 25.875 23.109 1 55.75 34 GLY B N 1
ATOM 2433 C CA . GLY B 1 34 ? 0.124 26.266 21.891 1 55.75 34 GLY B CA 1
ATOM 2434 C C . GLY B 1 34 ? 1.072 26.609 20.75 1 55.75 34 GLY B C 1
ATOM 2435 O O . GLY B 1 34 ? 0.647 27.125 19.719 1 55.75 34 GLY B O 1
ATOM 2436 N N . GLN B 1 35 ? 2.49 26.562 21.125 1 56.22 35 GLN B N 1
ATOM 2437 C CA . GLN B 1 35 ? 3.459 26.938 20.094 1 56.22 35 GLN B CA 1
ATOM 2438 C C . GLN B 1 35 ? 3.898 25.734 19.281 1 56.22 35 GLN B C 1
ATOM 2440 O O . GLN B 1 35 ? 4 24.625 19.797 1 56.22 35 GLN B O 1
ATOM 2445 N N . LYS B 1 36 ? 3.855 25.828 18.047 1 62.22 36 LYS B N 1
ATOM 2446 C CA . LYS B 1 36 ? 4.309 24.797 17.125 1 62.22 36 LYS B CA 1
ATOM 2447 C C . LYS B 1 36 ? 5.816 24.578 17.234 1 62.22 36 LYS B C 1
ATOM 2449 O O . LYS B 1 36 ? 6.594 25.516 17.062 1 62.22 36 LYS B O 1
ATOM 2454 N N . VAL B 1 37 ? 6.309 23.484 18.031 1 59.62 37 VAL B N 1
ATOM 2455 C CA . VAL B 1 37 ? 7.727 23.172 18.188 1 59.62 37 VAL B CA 1
ATOM 2456 C C . VAL B 1 37 ? 8.125 22.062 17.203 1 59.62 37 VAL B C 1
ATOM 2458 O O . VAL B 1 37 ? 7.344 21.141 16.953 1 59.62 37 VAL B O 1
ATOM 2461 N N . LYS B 1 38 ? 9.203 22.281 16.5 1 61.62 38 LYS B N 1
ATOM 2462 C CA . LYS B 1 38 ? 9.75 21.297 15.555 1 61.62 38 LYS B CA 1
ATOM 2463 C C . LYS B 1 38 ? 10.516 20.203 16.281 1 61.62 38 LYS B C 1
ATOM 2465 O O . LYS B 1 38 ? 11.367 20.484 17.125 1 61.62 38 LYS B O 1
ATOM 2470 N N . ARG B 1 39 ? 9.945 19.016 16.375 1 60.69 39 ARG B N 1
ATOM 2471 C CA . ARG B 1 39 ? 10.641 17.875 16.969 1 60.69 39 ARG B CA 1
ATOM 2472 C C . ARG B 1 39 ? 11.289 17.016 15.883 1 60.69 39 ARG B C 1
ATOM 2474 O O . ARG B 1 39 ? 10.734 16.844 14.797 1 60.69 39 ARG B O 1
ATOM 2481 N N . ARG B 1 40 ? 12.609 16.625 16.297 1 65.62 40 ARG B N 1
ATOM 2482 C CA . ARG B 1 40 ? 13.375 15.789 15.375 1 65.62 40 ARG B CA 1
ATOM 2483 C C . ARG B 1 40 ? 13.383 14.336 15.844 1 65.62 40 ARG B C 1
ATOM 2485 O O . ARG B 1 40 ? 13.461 14.062 17.047 1 65.62 40 ARG B O 1
ATOM 2492 N N . GLY B 1 41 ? 13.102 13.461 14.969 1 67.19 41 GLY B N 1
ATOM 2493 C CA . GLY B 1 41 ? 13.203 12.039 15.273 1 67.19 41 GLY B CA 1
ATOM 2494 C C . GLY B 1 41 ? 11.859 11.336 15.281 1 67.19 41 GLY B C 1
ATOM 2495 O O . GLY B 1 41 ? 10.82 11.977 15.109 1 67.19 41 GLY B O 1
ATOM 2496 N N . ILE B 1 42 ? 11.93 10.055 15.273 1 70.06 42 ILE B N 1
ATOM 2497 C CA . ILE B 1 42 ? 10.727 9.234 15.273 1 70.06 42 ILE B CA 1
ATOM 2498 C C . ILE B 1 42 ? 10.672 8.391 16.547 1 70.06 42 ILE B C 1
ATOM 2500 O O . ILE B 1 42 ? 11.719 8.062 17.109 1 70.06 42 ILE B O 1
ATOM 2504 N N . TYR B 1 43 ? 9.422 8.164 17.016 1 72.62 43 TYR B N 1
ATOM 2505 C CA . TYR B 1 43 ? 9.234 7.242 18.125 1 72.62 43 TYR B CA 1
ATOM 2506 C C . TYR B 1 43 ? 9.516 5.809 17.703 1 72.62 43 TYR B C 1
ATOM 2508 O O . TYR B 1 43 ? 8.906 5.305 16.75 1 72.62 43 TYR B O 1
ATOM 2516 N N . LEU B 1 44 ? 10.336 5.168 18.297 1 72.81 44 LEU B N 1
ATOM 2517 C CA . LEU B 1 44 ? 10.906 3.902 17.844 1 72.81 44 LEU B CA 1
ATOM 2518 C C . LEU B 1 44 ? 9.914 2.762 18.047 1 72.81 44 LEU B C 1
ATOM 2520 O O . LEU B 1 44 ? 9.609 2.025 17.109 1 72.81 44 LEU B O 1
ATOM 2524 N N . TRP B 1 45 ? 9.281 2.625 19.234 1 77.12 45 TRP B N 1
ATOM 2525 C CA . TRP B 1 45 ? 8.531 1.425 19.594 1 77.12 45 TRP B CA 1
ATOM 2526 C C . TRP B 1 45 ? 7.27 1.302 18.75 1 77.12 45 TRP B C 1
ATOM 2528 O O . TRP B 1 45 ? 7.062 0.289 18.078 1 77.12 45 TRP B O 1
ATOM 2538 N N . PRO B 1 46 ? 6.477 2.346 18.703 1 83.81 46 PRO B N 1
ATOM 2539 C CA . PRO B 1 46 ? 5.273 2.223 17.875 1 83.81 46 PRO B CA 1
ATOM 2540 C C . PRO B 1 46 ? 5.598 1.976 16.406 1 83.81 46 PRO B C 1
ATOM 2542 O O . PRO B 1 46 ? 4.914 1.188 15.742 1 83.81 46 PRO B O 1
ATOM 2545 N N . ASN B 1 47 ? 6.684 2.539 15.953 1 84.56 47 ASN B N 1
ATOM 2546 C CA . ASN B 1 47 ? 7.027 2.412 14.539 1 84.56 47 ASN B CA 1
ATOM 2547 C C . ASN B 1 47 ? 7.617 1.039 14.227 1 84.56 47 ASN B C 1
ATOM 2549 O O . ASN B 1 47 ? 7.457 0.531 13.117 1 84.56 47 ASN B O 1
ATOM 2553 N N . LEU B 1 48 ? 8.25 0.477 15.188 1 82.88 48 LEU B N 1
ATOM 2554 C CA . LEU B 1 48 ? 8.742 -0.886 15.008 1 82.88 48 LEU B CA 1
ATOM 2555 C C . LEU B 1 48 ? 7.578 -1.868 14.898 1 82.88 48 LEU B C 1
ATOM 2557 O O . LEU B 1 48 ? 7.621 -2.799 14.086 1 82.88 48 LEU B O 1
ATOM 2561 N N . ILE B 1 49 ? 6.598 -1.664 15.695 1 86.06 49 ILE B N 1
ATOM 2562 C CA . ILE B 1 49 ? 5.422 -2.525 15.672 1 86.06 49 ILE B CA 1
ATOM 2563 C C . ILE B 1 49 ? 4.688 -2.35 14.344 1 86.06 49 ILE B C 1
ATOM 2565 O O . ILE B 1 49 ? 4.25 -3.33 13.734 1 86.06 49 ILE B O 1
ATOM 2569 N N . THR B 1 50 ? 4.594 -1.069 13.914 1 91.69 50 THR B N 1
ATOM 2570 C CA . THR B 1 50 ? 3.98 -0.806 12.617 1 91.69 50 THR B CA 1
ATOM 2571 C C . THR B 1 50 ? 4.762 -1.492 11.508 1 91.69 50 THR B C 1
ATOM 2573 O O . THR B 1 50 ? 4.172 -2.041 10.57 1 91.69 50 THR B O 1
ATOM 2576 N N . THR B 1 51 ? 6.102 -1.481 11.633 1 89.94 51 THR B N 1
ATOM 2577 C CA . THR B 1 51 ? 6.941 -2.154 10.648 1 89.94 51 THR B CA 1
ATOM 2578 C C . THR B 1 51 ? 6.68 -3.658 10.656 1 89.94 51 THR B C 1
ATOM 2580 O O . THR B 1 51 ? 6.664 -4.293 9.602 1 89.94 51 THR B O 1
ATOM 2583 N N . ALA B 1 52 ? 6.5 -4.191 11.781 1 88.44 52 ALA B N 1
ATOM 2584 C CA . ALA B 1 52 ? 6.168 -5.609 11.891 1 88.44 52 ALA B CA 1
ATOM 2585 C C . ALA B 1 52 ? 4.84 -5.918 11.211 1 88.44 52 ALA B C 1
ATOM 2587 O O . ALA B 1 52 ? 4.691 -6.957 10.562 1 88.44 52 ALA B O 1
ATOM 2588 N N . ALA B 1 53 ? 3.887 -5.055 11.391 1 92.25 53 ALA B N 1
ATOM 2589 C CA . ALA B 1 53 ? 2.605 -5.215 10.703 1 92.25 53 ALA B CA 1
ATOM 2590 C C . ALA B 1 53 ? 2.779 -5.152 9.195 1 92.25 53 ALA B C 1
ATOM 2592 O O . ALA B 1 53 ? 2.184 -5.945 8.461 1 92.25 53 ALA B O 1
ATOM 2593 N N . LEU B 1 54 ? 3.602 -4.215 8.773 1 94.25 54 LEU B N 1
ATOM 2594 C CA . LEU B 1 54 ? 3.91 -4.066 7.355 1 94.25 54 LEU B CA 1
ATOM 2595 C C . LEU B 1 54 ? 4.559 -5.332 6.809 1 94.25 54 LEU B C 1
ATOM 2597 O O . LEU B 1 54 ? 4.191 -5.801 5.727 1 94.25 54 LEU B O 1
ATOM 2601 N N . LEU B 1 55 ? 5.457 -5.863 7.562 1 91 55 LEU B N 1
ATOM 2602 C CA . LEU B 1 55 ? 6.125 -7.102 7.172 1 91 55 LEU B CA 1
ATOM 2603 C C . LEU B 1 55 ? 5.133 -8.25 7.078 1 91 55 LEU B C 1
ATOM 2605 O O . LEU B 1 55 ? 5.207 -9.07 6.156 1 91 55 LEU B O 1
ATOM 2609 N N . SER B 1 56 ? 4.293 -8.32 8.008 1 92.69 56 SER B N 1
ATOM 2610 C CA . SER B 1 56 ? 3.285 -9.375 8 1 92.69 56 SER B CA 1
ATOM 2611 C C . SER B 1 56 ? 2.406 -9.297 6.758 1 92.69 56 SER B C 1
ATOM 2613 O O . SER B 1 56 ? 2.131 -10.32 6.125 1 92.69 56 SER B O 1
ATOM 2615 N N . GLY B 1 57 ? 1.951 -8.117 6.438 1 95.81 57 GLY B N 1
ATOM 2616 C CA . GLY B 1 57 ? 1.185 -7.93 5.215 1 95.81 57 GLY B CA 1
ATOM 2617 C C . GLY B 1 57 ? 1.955 -8.312 3.965 1 95.81 57 GLY B C 1
ATOM 2618 O O . GLY B 1 57 ? 1.42 -8.984 3.08 1 95.81 57 GLY B O 1
ATOM 2619 N N . PHE B 1 58 ? 3.195 -7.871 3.939 1 95.5 58 PHE B N 1
ATOM 2620 C CA . PHE B 1 58 ? 4.074 -8.188 2.818 1 95.5 58 PHE B CA 1
ATOM 2621 C C . PHE B 1 58 ? 4.254 -9.688 2.676 1 95.5 58 PHE B C 1
ATOM 2623 O O . PHE B 1 58 ? 4.141 -10.234 1.574 1 95.5 58 PHE B O 1
ATOM 2630 N N . TYR B 1 59 ? 4.477 -10.312 3.721 1 91.81 59 TYR B N 1
ATOM 2631 C CA . TYR B 1 59 ? 4.656 -11.758 3.736 1 91.81 59 TYR B CA 1
ATOM 2632 C C . TYR B 1 59 ? 3.385 -12.469 3.291 1 91.81 59 TYR B C 1
ATOM 2634 O O . TYR B 1 59 ? 3.445 -13.492 2.609 1 91.81 59 TYR B O 1
ATOM 2642 N N . SER B 1 60 ? 2.293 -11.953 3.686 1 95.88 60 SER B N 1
ATOM 2643 C CA . SER B 1 60 ? 1.026 -12.562 3.293 1 95.88 60 SER B CA 1
ATOM 2644 C C . SER B 1 60 ? 0.875 -12.594 1.776 1 95.88 60 SER B C 1
ATOM 2646 O O . SER B 1 60 ? 0.378 -13.57 1.217 1 95.88 60 SER B O 1
ATOM 2648 N N . ILE B 1 61 ? 1.288 -11.578 1.11 1 96.81 61 ILE B N 1
ATOM 2649 C CA . ILE B 1 61 ? 1.201 -11.508 -0.345 1 96.81 61 ILE B CA 1
ATOM 2650 C C . ILE B 1 61 ? 2.082 -12.594 -0.963 1 96.81 61 ILE B C 1
ATOM 2652 O O . ILE B 1 61 ? 1.64 -13.336 -1.843 1 96.81 61 ILE B O 1
ATOM 2656 N N . ILE B 1 62 ? 3.26 -12.719 -0.447 1 92.19 62 ILE B N 1
ATOM 2657 C CA . ILE B 1 62 ? 4.203 -13.703 -0.964 1 92.19 62 ILE B CA 1
ATOM 2658 C C . ILE B 1 62 ? 3.674 -15.109 -0.701 1 92.19 62 ILE B C 1
ATOM 2660 O O . ILE B 1 62 ? 3.725 -15.977 -1.581 1 92.19 62 ILE B O 1
ATOM 2664 N N . ALA B 1 63 ? 3.182 -15.32 0.49 1 92.38 63 ALA B N 1
ATOM 2665 C CA . ALA B 1 63 ? 2.619 -16.625 0.836 1 92.38 63 ALA B CA 1
ATOM 2666 C C . ALA B 1 63 ? 1.437 -16.969 -0.065 1 92.38 63 ALA B C 1
ATOM 2668 O O . ALA B 1 63 ? 1.271 -18.125 -0.471 1 92.38 63 ALA B O 1
ATOM 2669 N N . SER B 1 64 ? 0.621 -15.984 -0.344 1 95.62 64 SER B N 1
ATOM 2670 C CA . SER B 1 64 ? -0.509 -16.188 -1.242 1 95.62 64 SER B CA 1
ATOM 2671 C C . SER B 1 64 ? -0.039 -16.578 -2.643 1 95.62 64 SER B C 1
ATOM 2673 O O . SER B 1 64 ? -0.605 -17.469 -3.27 1 95.62 64 SER B O 1
ATOM 2675 N N . MET B 1 65 ? 1.013 -15.938 -3.09 1 91.94 65 MET B N 1
ATOM 2676 C CA . MET B 1 65 ? 1.593 -16.203 -4.402 1 91.94 65 MET B CA 1
ATOM 2677 C C . MET B 1 65 ? 2.139 -17.641 -4.469 1 91.94 65 MET B C 1
ATOM 2679 O O . MET B 1 65 ? 2.066 -18.281 -5.516 1 91.94 65 MET B O 1
ATOM 2683 N N . ASN B 1 66 ? 2.639 -18.062 -3.373 1 91.44 66 ASN B N 1
ATOM 2684 C CA . ASN B 1 66 ? 3.268 -19.391 -3.324 1 91.44 66 ASN B CA 1
ATOM 2685 C C . ASN B 1 66 ? 2.25 -20.484 -3.012 1 91.44 66 ASN B C 1
ATOM 2687 O O . ASN B 1 66 ? 2.615 -21.641 -2.865 1 91.44 66 ASN B O 1
ATOM 2691 N N . GLY B 1 67 ? 1.033 -20.172 -2.77 1 92.75 67 GLY B N 1
ATOM 2692 C CA . GLY B 1 67 ? -0.012 -21.141 -2.488 1 92.75 67 GLY B CA 1
ATOM 2693 C C . GLY B 1 67 ? -0.071 -21.547 -1.026 1 92.75 67 GLY B C 1
ATOM 2694 O O . GLY B 1 67 ? -0.734 -22.516 -0.674 1 92.75 67 GLY B O 1
ATOM 2695 N N . GLU B 1 68 ? 0.681 -20.875 -0.243 1 93.06 68 GLU B N 1
ATOM 2696 C CA . GLU B 1 68 ? 0.664 -21.125 1.194 1 93.06 68 GLU B CA 1
ATOM 2697 C C . GLU B 1 68 ? -0.413 -20.297 1.89 1 93.06 68 GLU B C 1
ATOM 2699 O O . GLU B 1 68 ? -0.102 -19.391 2.658 1 93.06 68 GLU B O 1
ATOM 2704 N N . PHE B 1 69 ? -1.633 -20.719 1.731 1 93.94 69 PHE B N 1
ATOM 2705 C CA . PHE B 1 69 ? -2.779 -19.906 2.121 1 93.94 69 PHE B CA 1
ATOM 2706 C C . PHE B 1 69 ? -2.91 -19.859 3.639 1 93.94 69 PHE B C 1
ATOM 2708 O O . PHE B 1 69 ? -3.301 -18.828 4.195 1 93.94 69 PHE B O 1
ATOM 2715 N N . ALA B 1 70 ? -2.59 -20.953 4.316 1 89.94 70 ALA B N 1
ATOM 2716 C CA . ALA B 1 70 ? -2.645 -20.938 5.773 1 89.94 70 ALA B CA 1
ATOM 2717 C C . ALA B 1 70 ? -1.697 -19.891 6.344 1 89.94 70 ALA B C 1
ATOM 2719 O O . ALA B 1 70 ? -2.084 -19.094 7.211 1 89.94 70 ALA B O 1
ATOM 2720 N N . GLN B 1 71 ? -0.5 -19.891 5.82 1 90.38 71 GLN B N 1
ATOM 2721 C CA . GLN B 1 71 ? 0.489 -18.906 6.266 1 90.38 71 GLN B CA 1
ATOM 2722 C C . GLN B 1 71 ? 0.038 -17.484 5.953 1 90.38 71 GLN B C 1
ATOM 2724 O O . GLN B 1 71 ? 0.265 -16.578 6.742 1 90.38 71 GLN B O 1
ATOM 2729 N N . ALA B 1 72 ? -0.551 -17.328 4.789 1 95.5 72 ALA B N 1
ATOM 2730 C CA . ALA B 1 72 ? -1.051 -16.016 4.395 1 95.5 72 ALA B CA 1
ATOM 2731 C C . ALA B 1 72 ? -2.111 -15.516 5.371 1 95.5 72 ALA B C 1
ATOM 2733 O O . ALA B 1 72 ? -2.105 -14.344 5.762 1 95.5 72 ALA B O 1
ATOM 2734 N N . ILE B 1 73 ? -2.994 -16.391 5.789 1 91.62 73 ILE B N 1
ATOM 2735 C CA . ILE B 1 73 ? -4.066 -16.062 6.723 1 91.62 73 ILE B CA 1
ATOM 2736 C C . ILE B 1 73 ? -3.471 -15.672 8.07 1 91.62 73 ILE B C 1
ATOM 2738 O O . ILE B 1 73 ? -3.826 -14.625 8.625 1 91.62 73 ILE B O 1
ATOM 2742 N N . TYR B 1 74 ? -2.518 -16.438 8.516 1 87.5 74 TYR B N 1
ATOM 2743 C CA . TYR B 1 74 ? -1.875 -16.141 9.797 1 87.5 74 TYR B CA 1
ATOM 2744 C C . TYR B 1 74 ? -1.166 -14.797 9.758 1 87.5 74 TYR B C 1
ATOM 2746 O O . TYR B 1 74 ? -1.187 -14.055 10.742 1 87.5 74 TYR B O 1
ATOM 2754 N N . ALA B 1 75 ? -0.589 -14.539 8.695 1 92.25 75 ALA B N 1
ATOM 2755 C CA . ALA B 1 75 ? 0.158 -13.297 8.555 1 92.25 75 ALA B CA 1
ATOM 2756 C C . ALA B 1 75 ? -0.767 -12.086 8.664 1 92.25 75 ALA B C 1
ATOM 2758 O O . ALA B 1 75 ? -0.432 -11.094 9.32 1 92.25 75 ALA B O 1
ATOM 2759 N N . ILE B 1 76 ? -1.917 -12.148 8.008 1 94.12 76 ILE B N 1
ATOM 2760 C CA . ILE B 1 76 ? -2.861 -11.039 8.078 1 94.12 76 ILE B CA 1
ATOM 2761 C C . ILE B 1 76 ? -3.398 -10.906 9.5 1 94.12 76 ILE B C 1
ATOM 2763 O O . ILE B 1 76 ? -3.564 -9.789 10 1 94.12 76 ILE B O 1
ATOM 2767 N N . PHE B 1 77 ? -3.623 -12 10.156 1 87.81 77 PHE B N 1
ATOM 2768 C CA . PHE B 1 77 ? -4.059 -11.984 11.547 1 87.81 77 PHE B CA 1
ATOM 2769 C C . PHE B 1 77 ? -3.016 -11.312 12.438 1 87.81 77 PHE B C 1
ATOM 2771 O O . PHE B 1 77 ? -3.354 -10.508 13.297 1 87.81 77 PHE B O 1
ATOM 2778 N N . LEU B 1 78 ? -1.807 -11.695 12.219 1 87 78 LEU B N 1
ATOM 2779 C CA . LEU B 1 78 ? -0.712 -11.102 12.969 1 87 78 LEU B CA 1
ATOM 2780 C C . LEU B 1 78 ? -0.636 -9.594 12.719 1 87 78 LEU B C 1
ATOM 2782 O O . LEU B 1 78 ? -0.383 -8.82 13.648 1 87 78 LEU B O 1
ATOM 2786 N N . ALA B 1 79 ? -0.811 -9.234 11.477 1 92.75 79 ALA B N 1
ATOM 2787 C CA . ALA B 1 79 ? -0.813 -7.809 11.141 1 92.75 79 ALA B CA 1
ATOM 2788 C C . ALA B 1 79 ? -1.896 -7.066 11.922 1 92.75 79 ALA B C 1
ATOM 2790 O O . ALA B 1 79 ? -1.673 -5.949 12.398 1 92.75 79 ALA B O 1
ATOM 2791 N N . ALA B 1 80 ? -3.062 -7.691 12.039 1 89.38 80 ALA B N 1
ATOM 2792 C CA . ALA B 1 80 ? -4.164 -7.078 12.773 1 89.38 80 ALA B CA 1
ATOM 2793 C C . ALA B 1 80 ? -3.814 -6.918 14.25 1 89.38 80 ALA B C 1
ATOM 2795 O O . ALA B 1 80 ? -4.148 -5.906 14.867 1 89.38 80 ALA B O 1
ATOM 2796 N N . LEU B 1 81 ? -3.141 -7.859 14.797 1 84.62 81 LEU B N 1
ATOM 2797 C CA . LEU B 1 81 ? -2.703 -7.793 16.188 1 84.62 81 LEU B CA 1
ATOM 2798 C C . LEU B 1 81 ? -1.688 -6.672 16.391 1 84.62 81 LEU B C 1
ATOM 2800 O O . LEU B 1 81 ? -1.798 -5.891 17.328 1 84.62 81 LEU B O 1
ATOM 2804 N N . PHE B 1 82 ? -0.751 -6.582 15.477 1 86.25 82 PHE B N 1
ATOM 2805 C CA . PHE B 1 82 ? 0.275 -5.547 15.562 1 86.25 82 PHE B CA 1
ATOM 2806 C C . PHE B 1 82 ? -0.336 -4.164 15.391 1 86.25 82 PHE B C 1
ATOM 2808 O O . PHE B 1 82 ? 0.102 -3.201 16.016 1 86.25 82 PHE B O 1
ATOM 2815 N N . ASP B 1 83 ? -1.308 -4.113 14.508 1 88.75 83 ASP B N 1
ATOM 2816 C CA . ASP B 1 83 ? -1.994 -2.846 14.273 1 88.75 83 ASP B CA 1
ATOM 2817 C C . ASP B 1 83 ? -2.66 -2.338 15.547 1 88.75 83 ASP B C 1
ATOM 2819 O O . ASP B 1 83 ? -2.553 -1.156 15.883 1 88.75 83 ASP B O 1
ATOM 2823 N N . GLY B 1 84 ? -3.355 -3.195 16.25 1 84 84 GLY B N 1
ATOM 2824 C CA . GLY B 1 84 ? -3.959 -2.834 17.516 1 84 84 GLY B CA 1
ATOM 2825 C C . GLY B 1 84 ? -2.939 -2.457 18.578 1 84 84 GLY B C 1
ATOM 2826 O O . GLY B 1 84 ? -3.15 -1.514 19.344 1 84 84 GLY B O 1
ATOM 2827 N N . LEU B 1 85 ? -1.848 -3.061 18.562 1 82 85 LEU B N 1
ATOM 2828 C CA . LEU B 1 85 ? -0.812 -2.865 19.578 1 82 85 LEU B CA 1
ATOM 2829 C C . LEU B 1 85 ? -0.078 -1.546 19.359 1 82 85 LEU B C 1
ATOM 2831 O O . LEU B 1 85 ? 0.24 -0.838 20.312 1 82 85 LEU B O 1
ATOM 2835 N N . ASP B 1 86 ? 0.224 -1.265 18.125 1 81.94 86 ASP B N 1
ATOM 2836 C CA . ASP B 1 86 ? 1.002 -0.057 17.859 1 81.94 86 ASP B CA 1
ATOM 2837 C C . ASP B 1 86 ? 0.213 1.195 18.234 1 81.94 86 ASP B C 1
ATOM 2839 O O . ASP B 1 86 ? 0.772 2.148 18.781 1 81.94 86 ASP B O 1
ATOM 2843 N N . GLY B 1 87 ? -1.101 1.178 17.922 1 78.38 87 GLY B N 1
ATOM 2844 C CA . GLY B 1 87 ? -1.93 2.287 18.375 1 78.38 87 GLY B CA 1
ATOM 2845 C C . GLY B 1 87 ? -1.986 2.422 19.891 1 78.38 87 GLY B C 1
ATOM 2846 O O . GLY B 1 87 ? -1.851 3.523 20.422 1 78.38 87 GLY B O 1
ATOM 2847 N N . ARG B 1 88 ? -2.084 1.356 20.562 1 79.06 88 ARG B N 1
ATOM 2848 C CA . ARG B 1 88 ? -2.168 1.357 22.031 1 79.06 88 ARG B CA 1
ATOM 2849 C C . ARG B 1 88 ? -0.845 1.794 22.641 1 79.06 88 ARG B C 1
ATOM 2851 O O . ARG B 1 88 ? -0.831 2.562 23.609 1 79.06 88 ARG B O 1
ATOM 2858 N N . VAL B 1 89 ? 0.205 1.298 22.109 1 75.69 89 VAL B N 1
ATOM 2859 C CA . VAL B 1 89 ? 1.531 1.626 22.625 1 75.69 89 VAL B CA 1
ATOM 2860 C C . VAL B 1 89 ? 1.819 3.109 22.406 1 75.69 89 VAL B C 1
ATOM 2862 O O . VAL B 1 89 ? 2.342 3.789 23.297 1 75.69 89 VAL B O 1
ATOM 2865 N N . ALA B 1 90 ? 1.486 3.635 21.281 1 76.75 90 ALA B N 1
ATOM 2866 C CA . ALA B 1 90 ? 1.689 5.051 20.984 1 76.75 90 ALA B CA 1
ATOM 2867 C C . ALA B 1 90 ? 0.93 5.934 21.969 1 76.75 90 ALA B C 1
ATOM 2869 O O . ALA B 1 90 ? 1.463 6.934 22.453 1 76.75 90 ALA B O 1
ATOM 2870 N N . ARG B 1 91 ? -0.228 5.465 22.297 1 74.38 91 ARG B N 1
ATOM 2871 C CA . ARG B 1 91 ? -1.052 6.223 23.234 1 74.38 91 ARG B CA 1
ATOM 2872 C C . ARG B 1 91 ? -0.538 6.07 24.656 1 74.38 91 ARG B C 1
ATOM 2874 O O . ARG B 1 91 ? -0.493 7.043 25.422 1 74.38 91 ARG B O 1
ATOM 2881 N N . ALA B 1 92 ? -0.143 4.949 25.016 1 78.69 92 ALA B N 1
ATOM 2882 C CA . ALA B 1 92 ? 0.295 4.645 26.375 1 78.69 92 ALA B CA 1
ATOM 2883 C C . ALA B 1 92 ? 1.567 5.406 26.734 1 78.69 92 ALA B C 1
ATOM 2885 O O . ALA B 1 92 ? 1.734 5.859 27.875 1 78.69 92 ALA B O 1
ATOM 2886 N N . ILE B 1 93 ? 2.412 5.609 25.734 1 79.31 93 ILE B N 1
ATOM 2887 C CA . ILE B 1 93 ? 3.688 6.25 26.031 1 79.31 93 ILE B CA 1
ATOM 2888 C C . ILE B 1 93 ? 3.674 7.691 25.531 1 79.31 93 ILE B C 1
ATOM 2890 O O . ILE B 1 93 ? 4.707 8.359 25.531 1 79.31 93 ILE B O 1
ATOM 2894 N N . GLY 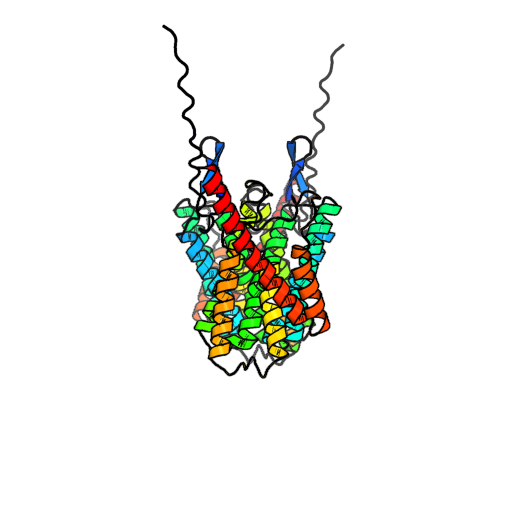B 1 94 ? 2.584 8.117 25.031 1 77.31 94 GLY B N 1
ATOM 2895 C CA . GLY B 1 94 ? 2.439 9.477 24.547 1 77.31 94 GLY B CA 1
ATOM 2896 C C . GLY B 1 94 ? 3.236 9.75 23.297 1 77.31 94 GLY B C 1
ATOM 2897 O O . GLY B 1 94 ? 3.756 10.852 23.109 1 77.31 94 GLY B O 1
ATOM 2898 N N . ALA B 1 95 ? 3.473 8.805 22.578 1 74 95 ALA B N 1
ATOM 2899 C CA . ALA B 1 95 ? 4.285 8.914 21.375 1 74 95 ALA B CA 1
ATOM 2900 C C . ALA B 1 95 ? 3.408 9 20.125 1 74 95 ALA B C 1
ATOM 2902 O O . ALA B 1 95 ? 3.727 8.406 19.094 1 74 95 ALA B O 1
ATOM 2903 N N . GLN B 1 96 ? 2.318 9.641 20.281 1 75.81 96 GLN B N 1
ATOM 2904 C CA . GLN B 1 96 ? 1.496 9.883 19.109 1 75.81 96 GLN B CA 1
ATOM 2905 C C . GLN B 1 96 ? 2.105 10.977 18.219 1 75.81 96 GLN B C 1
ATOM 2907 O O . GLN B 1 96 ? 2.43 12.062 18.703 1 75.81 96 GLN B O 1
ATOM 2912 N N . SER B 1 97 ? 2.488 10.586 17.016 1 79.88 97 SER B N 1
ATOM 2913 C CA . SER B 1 97 ? 3.139 11.523 16.094 1 79.88 97 SER B CA 1
ATOM 2914 C C . SER B 1 97 ? 2.469 11.516 14.727 1 79.88 97 SER B C 1
ATOM 2916 O O . SER B 1 97 ? 1.789 10.555 14.367 1 79.88 97 SER B O 1
ATOM 2918 N N . ALA B 1 98 ? 2.645 12.578 14.031 1 81.44 98 ALA B N 1
ATOM 2919 C CA . ALA B 1 98 ? 2.133 12.672 12.664 1 81.44 98 ALA B CA 1
ATOM 2920 C C . ALA B 1 98 ? 2.789 11.641 11.758 1 81.44 98 ALA B C 1
ATOM 2922 O O . ALA B 1 98 ? 2.129 11.039 10.906 1 81.44 98 ALA B O 1
ATOM 2923 N N . PHE B 1 99 ? 4.043 11.453 12 1 84.94 99 PHE B N 1
ATOM 2924 C CA . PHE B 1 99 ? 4.754 10.453 11.219 1 84.94 99 PHE B CA 1
ATOM 2925 C C . PHE B 1 99 ? 4.148 9.07 11.43 1 84.94 99 PHE B C 1
ATOM 2927 O O . PHE B 1 99 ? 3.914 8.336 10.469 1 84.94 99 PHE B O 1
ATOM 2934 N N . GLY B 1 100 ? 3.973 8.766 12.664 1 86.44 100 GLY B N 1
ATOM 2935 C CA . GLY B 1 100 ? 3.414 7.465 13 1 86.44 100 GLY B CA 1
ATOM 2936 C C . GLY B 1 100 ? 2.049 7.227 12.375 1 86.44 100 GLY B C 1
ATOM 2937 O O . GLY B 1 100 ? 1.736 6.109 11.961 1 86.44 100 GLY B O 1
ATOM 2938 N N . GLU B 1 101 ? 1.277 8.227 12.305 1 86 101 GLU B N 1
ATOM 2939 C CA . GLU B 1 101 ? -0.054 8.125 11.719 1 86 101 GLU B CA 1
ATOM 2940 C C . GLU B 1 101 ? 0.026 7.848 10.219 1 86 101 GLU B C 1
ATOM 2942 O O . GLU B 1 101 ? -0.704 7 9.695 1 86 101 GLU B O 1
ATOM 2947 N N . GLN B 1 102 ? 0.89 8.539 9.586 1 89.31 102 GLN B N 1
ATOM 2948 C CA . GLN B 1 102 ? 1.082 8.336 8.156 1 89.31 102 GLN B CA 1
ATOM 2949 C C . GLN B 1 102 ? 1.645 6.945 7.867 1 89.31 102 GLN B C 1
ATOM 2951 O O . GLN B 1 102 ? 1.18 6.262 6.953 1 89.31 102 GLN B O 1
ATOM 2956 N N . TYR B 1 103 ? 2.631 6.625 8.664 1 91.94 103 TYR B N 1
ATOM 2957 C CA . TYR B 1 103 ? 3.273 5.328 8.508 1 91.94 103 TYR B CA 1
ATOM 2958 C C . TYR B 1 103 ? 2.285 4.195 8.758 1 91.94 103 TYR B C 1
ATOM 2960 O O . TYR B 1 103 ? 2.273 3.199 8.031 1 91.94 103 TYR B O 1
ATOM 2968 N N . ASP B 1 104 ? 1.457 4.414 9.75 1 92.44 104 ASP B N 1
ATOM 2969 C CA . ASP B 1 104 ? 0.432 3.436 10.094 1 92.44 104 ASP B CA 1
ATOM 2970 C C . ASP B 1 104 ? -0.57 3.264 8.953 1 92.44 104 ASP B C 1
ATOM 2972 O O . ASP B 1 104 ? -0.953 2.139 8.625 1 92.44 104 ASP B O 1
ATOM 2976 N N . SER B 1 105 ? -0.93 4.285 8.344 1 94.25 105 SER B N 1
ATOM 2977 C CA . SER B 1 105 ? -1.889 4.238 7.246 1 94.25 105 SER B CA 1
ATOM 2978 C C . SER B 1 105 ? -1.335 3.459 6.059 1 94.25 105 SER B C 1
ATOM 2980 O O . SER B 1 105 ? -2.055 2.68 5.43 1 94.25 105 SER B O 1
ATOM 2982 N N . LEU B 1 106 ? -0.106 3.621 5.723 1 95.25 106 LEU B N 1
ATOM 2983 C CA . LEU B 1 106 ? 0.547 2.904 4.633 1 95.25 106 LEU B CA 1
ATOM 2984 C C . LEU B 1 106 ? 0.616 1.41 4.93 1 95.25 106 LEU B C 1
ATOM 2986 O O . LEU B 1 106 ? 0.34 0.586 4.055 1 95.25 106 LEU B O 1
ATOM 2990 N N . SER B 1 107 ? 0.973 1.149 6.152 1 95.94 107 SER B N 1
ATOM 2991 C CA . SER B 1 107 ? 1.016 -0.241 6.59 1 95.94 107 SER B CA 1
ATOM 2992 C C . SER B 1 107 ? -0.362 -0.89 6.508 1 95.94 107 SER B C 1
ATOM 2994 O O . SER B 1 107 ? -0.493 -2.023 6.043 1 95.94 107 SER B O 1
ATOM 2996 N N . ASP B 1 108 ? -1.363 -0.131 6.945 1 96.06 108 ASP B N 1
ATOM 2997 C CA . ASP B 1 108 ? -2.732 -0.635 6.941 1 96.06 108 ASP B CA 1
ATOM 2998 C C . ASP B 1 108 ? -3.191 -0.975 5.527 1 96.06 108 ASP B C 1
ATOM 3000 O O . ASP B 1 108 ? -3.895 -1.966 5.316 1 96.06 108 ASP B O 1
ATOM 3004 N N . LEU B 1 109 ? -2.836 -0.177 4.582 1 97.12 109 LEU B N 1
ATOM 3005 C CA . LEU B 1 109 ? -3.238 -0.462 3.207 1 97.12 109 LEU B CA 1
ATOM 3006 C C . LEU B 1 109 ? -2.668 -1.798 2.74 1 97.12 109 LEU B C 1
ATOM 3008 O O . LEU B 1 109 ? -3.375 -2.598 2.125 1 97.12 109 LEU B O 1
ATOM 3012 N N . LEU B 1 110 ? -1.421 -1.997 2.996 1 97.81 110 LEU B N 1
ATOM 3013 C CA . LEU B 1 110 ? -0.776 -3.229 2.555 1 97.81 110 LEU B CA 1
ATOM 3014 C C . LEU B 1 110 ? -1.373 -4.441 3.266 1 97.81 110 LEU B C 1
ATOM 3016 O O . LEU B 1 110 ? -1.735 -5.426 2.621 1 97.81 110 LEU B O 1
ATOM 3020 N N . ALA B 1 111 ? -1.55 -4.336 4.566 1 97.06 111 ALA B N 1
ATOM 3021 C CA . ALA B 1 111 ? -1.926 -5.477 5.395 1 97.06 111 ALA B CA 1
ATOM 3022 C C . ALA B 1 111 ? -3.418 -5.773 5.273 1 97.06 111 ALA B C 1
ATOM 3024 O O . ALA B 1 111 ? -3.83 -6.934 5.332 1 97.06 111 ALA B O 1
ATOM 3025 N N . PHE B 1 112 ? -4.223 -4.727 5.098 1 96.56 112 PHE B N 1
ATOM 3026 C CA . PHE B 1 112 ? -5.66 -4.938 5.211 1 96.56 112 PHE B CA 1
ATOM 3027 C C . PHE B 1 112 ? -6.363 -4.598 3.9 1 96.56 112 PHE B C 1
ATOM 3029 O O . PHE B 1 112 ? -7.543 -4.91 3.725 1 96.56 112 PHE B O 1
ATOM 3036 N N . GLY B 1 113 ? -5.719 -4.008 2.992 1 97.56 113 GLY B N 1
ATOM 3037 C CA . GLY B 1 113 ? -6.285 -3.676 1.694 1 97.56 113 GLY B CA 1
ATOM 3038 C C . GLY B 1 113 ? -5.781 -4.566 0.576 1 97.56 113 GLY B C 1
ATOM 3039 O O . GLY B 1 113 ? -6.574 -5.184 -0.14 1 97.56 113 GLY B O 1
ATOM 3040 N N . VAL B 1 114 ? -4.488 -4.711 0.492 1 98.25 114 VAL B N 1
ATOM 3041 C CA . VAL B 1 114 ? -3.861 -5.402 -0.63 1 98.25 114 VAL B CA 1
ATOM 3042 C C . VAL B 1 114 ? -3.725 -6.891 -0.308 1 98.25 114 VAL B C 1
ATOM 3044 O O . VAL B 1 114 ? -4.094 -7.742 -1.118 1 98.25 114 VAL B O 1
ATOM 3047 N N . ALA B 1 115 ? -3.25 -7.219 0.859 1 98.19 115 ALA B N 1
ATOM 3048 C CA . ALA B 1 115 ? -2.939 -8.594 1.224 1 98.19 115 ALA B CA 1
ATOM 3049 C C . ALA B 1 115 ? -4.188 -9.477 1.162 1 98.19 115 ALA B C 1
ATOM 3051 O O . ALA B 1 115 ? -4.18 -10.531 0.532 1 98.19 115 ALA B O 1
ATOM 3052 N N . PRO B 1 116 ? -5.305 -9.062 1.766 1 97.88 116 PRO B N 1
ATOM 3053 C CA . PRO B 1 116 ? -6.5 -9.906 1.668 1 97.88 116 PRO B CA 1
ATOM 3054 C C . PRO B 1 116 ? -6.996 -10.062 0.232 1 97.88 116 PRO B C 1
ATOM 3056 O O . PRO B 1 116 ? -7.52 -11.117 -0.136 1 97.88 116 PRO B O 1
ATOM 3059 N N . ALA B 1 117 ? -6.863 -9.023 -0.519 1 97.62 117 ALA B N 1
ATOM 3060 C CA . ALA B 1 117 ? -7.273 -9.078 -1.919 1 97.62 117 ALA B CA 1
ATOM 3061 C C . ALA B 1 117 ? -6.422 -10.07 -2.703 1 97.62 117 ALA B C 1
ATOM 3063 O O . ALA B 1 117 ? -6.945 -10.852 -3.5 1 97.62 117 ALA B O 1
ATOM 3064 N N . MET B 1 118 ? -5.152 -10.031 -2.484 1 97.25 118 MET B N 1
ATOM 3065 C CA . MET B 1 118 ? -4.254 -10.961 -3.162 1 97.25 118 MET B CA 1
ATOM 3066 C C . MET B 1 118 ? -4.52 -12.391 -2.721 1 97.25 118 MET B C 1
ATOM 3068 O O . MET B 1 118 ? -4.438 -13.32 -3.527 1 97.25 118 MET B O 1
ATOM 3072 N N . LEU B 1 119 ? -4.789 -12.578 -1.463 1 96.31 119 LEU B N 1
ATOM 3073 C CA . LEU B 1 119 ? -5.121 -13.898 -0.937 1 96.31 119 LEU B CA 1
ATOM 3074 C C . LEU B 1 119 ? -6.363 -14.461 -1.619 1 96.31 119 LEU B C 1
ATOM 3076 O O . LEU B 1 119 ? -6.348 -15.586 -2.113 1 96.31 119 LEU B O 1
ATOM 3080 N N . MET B 1 120 ? -7.402 -13.672 -1.647 1 96.31 120 MET B N 1
ATOM 3081 C CA . MET B 1 120 ? -8.648 -14.109 -2.26 1 96.31 120 MET B CA 1
ATOM 3082 C C . MET B 1 120 ? -8.461 -14.375 -3.75 1 96.31 120 MET B C 1
ATOM 3084 O O . MET B 1 120 ? -9 -15.352 -4.281 1 96.31 120 MET B O 1
ATOM 3088 N N . TYR B 1 121 ? -7.73 -13.516 -4.395 1 94.62 121 TYR B N 1
ATOM 3089 C CA . TYR B 1 121 ? -7.484 -13.695 -5.82 1 94.62 121 TYR B CA 1
ATOM 3090 C C . TYR B 1 121 ? -6.766 -15.016 -6.086 1 94.62 121 TYR B C 1
ATOM 3092 O O . TYR B 1 121 ? -7.195 -15.805 -6.934 1 94.62 121 TYR B O 1
ATOM 3100 N N . SER B 1 122 ? -5.715 -15.305 -5.379 1 94.5 122 SER B N 1
ATOM 3101 C CA . SER B 1 122 ? -4.902 -16.5 -5.57 1 94.5 122 SER B CA 1
ATOM 3102 C C . SER B 1 122 ? -5.676 -17.766 -5.195 1 94.5 122 SER B C 1
ATOM 3104 O O . SER B 1 122 ? -5.5 -18.812 -5.812 1 94.5 122 SER B O 1
ATOM 3106 N N . TRP B 1 123 ? -6.484 -17.578 -4.211 1 92.44 123 TRP B N 1
ATOM 3107 C CA . TRP B 1 123 ? -7.176 -18.75 -3.674 1 92.44 123 TRP B CA 1
ATOM 3108 C C . TRP B 1 123 ? -8.391 -19.109 -4.523 1 92.44 123 TRP B C 1
ATOM 3110 O O . TRP B 1 123 ? -8.602 -20.281 -4.859 1 92.44 123 TRP B O 1
ATOM 3120 N N . SER B 1 124 ? -9.172 -18.109 -4.941 1 92.75 124 SER B N 1
ATOM 3121 C CA . SER B 1 124 ? -10.477 -18.469 -5.473 1 92.75 124 SER B CA 1
ATOM 3122 C C . SER B 1 124 ? -10.781 -17.703 -6.758 1 92.75 124 SER B C 1
ATOM 3124 O O . SER B 1 124 ? -11.516 -18.203 -7.621 1 92.75 124 SER B O 1
ATOM 3126 N N . LEU B 1 125 ? -10.219 -16.562 -7.02 1 92.69 125 LEU B N 1
ATOM 3127 C CA . LEU B 1 125 ? -10.805 -15.695 -8.031 1 92.69 125 LEU B CA 1
ATOM 3128 C C . LEU B 1 125 ? -9.922 -15.625 -9.273 1 92.69 125 LEU B C 1
ATOM 3130 O O . LEU B 1 125 ? -10.305 -15.016 -10.273 1 92.69 125 LEU B O 1
ATOM 3134 N N . HIS B 1 126 ? -8.789 -16.25 -9.227 1 90.38 126 HIS B N 1
ATOM 3135 C CA . HIS B 1 126 ? -7.875 -16.203 -10.359 1 90.38 126 HIS B CA 1
ATOM 3136 C C . HIS B 1 126 ? -8.516 -16.781 -11.617 1 90.38 126 HIS B C 1
ATOM 3138 O O . HIS B 1 126 ? -8.234 -16.344 -12.727 1 90.38 126 HIS B O 1
ATOM 3144 N N . ASP B 1 127 ? -9.445 -17.703 -11.5 1 89.38 127 ASP B N 1
ATOM 3145 C CA . ASP B 1 127 ? -10.07 -18.391 -12.633 1 89.38 127 ASP B CA 1
ATOM 3146 C C . ASP B 1 127 ? -11.109 -17.484 -13.297 1 89.38 127 ASP B C 1
ATOM 3148 O O . ASP B 1 127 ? -11.516 -17.734 -14.438 1 89.38 127 ASP B O 1
ATOM 3152 N N . LEU B 1 128 ? -11.547 -16.531 -12.57 1 89.06 128 LEU B N 1
ATOM 3153 C CA . LEU B 1 128 ? -12.539 -15.617 -13.125 1 89.06 128 LEU B CA 1
ATOM 3154 C C . LEU B 1 128 ? -11.883 -14.57 -14.016 1 89.06 128 LEU B C 1
ATOM 3156 O O . LEU B 1 128 ? -12.562 -13.703 -14.562 1 89.06 128 LEU B O 1
ATOM 3160 N N . GLY B 1 129 ? -10.578 -14.648 -14.125 1 84.12 129 GLY B N 1
ATOM 3161 C CA . GLY B 1 129 ? -9.852 -13.773 -15.023 1 84.12 129 GLY B CA 1
ATOM 3162 C C . GLY B 1 129 ? -9.945 -12.305 -14.641 1 84.12 129 GLY B C 1
ATOM 3163 O O . GLY B 1 129 ? -9.664 -11.938 -13.5 1 84.12 129 GLY B O 1
ATOM 3164 N N . ARG B 1 130 ? -10.406 -11.516 -15.602 1 82.81 130 ARG B N 1
ATOM 3165 C CA . ARG B 1 130 ? -10.445 -10.062 -15.445 1 82.81 130 ARG B CA 1
ATOM 3166 C C . ARG B 1 130 ? -11.492 -9.648 -14.422 1 82.81 130 ARG B C 1
ATOM 3168 O O . ARG B 1 130 ? -11.312 -8.656 -13.711 1 82.81 130 ARG B O 1
ATOM 3175 N N . ILE B 1 131 ? -12.547 -10.391 -14.352 1 84.25 131 ILE B N 1
ATOM 3176 C CA . ILE B 1 131 ? -13.602 -10.07 -13.406 1 84.25 131 ILE B CA 1
ATOM 3177 C C . ILE B 1 131 ? -13.094 -10.266 -11.977 1 84.25 131 ILE B C 1
ATOM 3179 O O . ILE B 1 131 ? -13.344 -9.438 -11.102 1 84.25 131 ILE B O 1
ATOM 3183 N N . GLY B 1 132 ? -12.422 -11.422 -11.75 1 91 132 GLY B N 1
ATOM 3184 C CA . GLY B 1 132 ? -11.836 -11.648 -10.438 1 91 132 GLY B CA 1
ATOM 3185 C C . GLY B 1 132 ? -10.859 -10.562 -10.031 1 91 132 GLY B C 1
ATOM 3186 O O . GLY B 1 132 ? -10.867 -10.117 -8.883 1 91 132 GLY B O 1
ATOM 3187 N N . LEU B 1 133 ? -10.078 -10.117 -11 1 89.38 133 LEU B N 1
ATOM 3188 C CA . LEU B 1 133 ? -9.109 -9.055 -10.766 1 89.38 133 LEU B CA 1
ATOM 3189 C C . LEU B 1 133 ? -9.812 -7.75 -10.406 1 89.38 133 LEU B C 1
ATOM 3191 O O . LEU B 1 133 ? -9.414 -7.066 -9.453 1 89.38 133 LEU B O 1
ATOM 3195 N N . ALA B 1 134 ? -10.82 -7.473 -11.109 1 87.69 134 ALA B N 1
ATOM 3196 C CA . ALA B 1 134 ? -11.57 -6.238 -10.891 1 87.69 134 ALA B CA 1
ATOM 3197 C C . ALA B 1 134 ? -12.203 -6.215 -9.5 1 87.69 134 ALA B C 1
ATOM 3199 O O . ALA B 1 134 ? -12.148 -5.199 -8.805 1 87.69 134 ALA B O 1
ATOM 3200 N N . CYS B 1 135 ? -12.797 -7.293 -9.117 1 91 135 CYS B N 1
ATOM 3201 C CA . CYS B 1 135 ? -13.461 -7.371 -7.816 1 91 135 CYS B CA 1
ATOM 3202 C C . CYS B 1 135 ? -12.445 -7.223 -6.684 1 91 135 CYS B C 1
ATOM 3204 O O . CYS B 1 135 ? -12.703 -6.523 -5.703 1 91 135 CYS B O 1
ATOM 3206 N N . CYS B 1 136 ? -11.32 -7.859 -6.801 1 95.12 136 CYS B N 1
ATOM 3207 C CA . CYS B 1 136 ? -10.266 -7.742 -5.797 1 95.12 136 CYS B CA 1
ATOM 3208 C C . CYS B 1 136 ? -9.711 -6.324 -5.75 1 95.12 136 CYS B C 1
ATOM 3210 O O . CYS B 1 136 ? -9.406 -5.809 -4.672 1 95.12 136 CYS B O 1
ATOM 3212 N N . PHE B 1 137 ? -9.664 -5.695 -6.898 1 91.5 137 PHE B N 1
ATOM 3213 C CA . PHE B 1 137 ? -9.18 -4.32 -6.945 1 91.5 137 PHE B CA 1
ATOM 3214 C C . PHE B 1 137 ? -10.156 -3.377 -6.258 1 91.5 137 PHE B C 1
ATOM 3216 O O . PHE B 1 137 ? -9.742 -2.453 -5.551 1 91.5 137 PHE B O 1
ATOM 3223 N N . VAL B 1 138 ? -11.375 -3.58 -6.508 1 89.31 138 VAL B N 1
ATOM 3224 C CA . VAL B 1 138 ? -12.391 -2.738 -5.875 1 89.31 138 VAL B CA 1
ATOM 3225 C C . VAL B 1 138 ? -12.219 -2.775 -4.359 1 89.31 138 VAL B C 1
ATOM 3227 O O . VAL B 1 138 ? -12.273 -1.738 -3.695 1 89.31 138 VAL B O 1
ATOM 3230 N N . TYR B 1 139 ? -12.047 -3.953 -3.812 1 93.88 139 TYR B N 1
ATOM 3231 C CA . TYR B 1 139 ? -11.789 -4.102 -2.383 1 93.88 139 TYR B CA 1
ATOM 3232 C C . TYR B 1 139 ? -10.594 -3.254 -1.953 1 93.88 139 TYR B C 1
ATOM 3234 O O . TYR B 1 139 ? -10.68 -2.502 -0.98 1 93.88 139 TYR B O 1
ATOM 3242 N N . THR B 1 140 ? -9.484 -3.344 -2.717 1 95.81 140 THR B N 1
ATOM 3243 C CA . THR B 1 140 ? -8.258 -2.613 -2.398 1 95.81 140 THR B CA 1
ATOM 3244 C C . THR B 1 140 ? -8.477 -1.108 -2.523 1 95.81 140 THR B C 1
ATOM 3246 O O . THR B 1 140 ? -8.039 -0.338 -1.67 1 95.81 140 THR B O 1
ATOM 3249 N N . ALA B 1 141 ? -9.164 -0.699 -3.582 1 90.62 141 ALA B N 1
ATOM 3250 C CA . ALA B 1 141 ? -9.438 0.719 -3.805 1 90.62 141 ALA B CA 1
ATOM 3251 C C . ALA B 1 141 ? -10.289 1.295 -2.682 1 90.62 141 ALA B C 1
ATOM 3253 O O . ALA B 1 141 ? -10.047 2.41 -2.215 1 90.62 141 ALA B O 1
ATOM 3254 N N . CYS B 1 142 ? -11.266 0.545 -2.262 1 89.94 142 CYS B N 1
ATOM 3255 C CA . CYS B 1 142 ? -12.133 0.99 -1.179 1 89.94 142 CYS B CA 1
ATOM 3256 C C . CYS B 1 142 ? -11.352 1.127 0.124 1 89.94 142 CYS B C 1
ATOM 3258 O O . CYS B 1 142 ? -11.594 2.055 0.899 1 89.94 142 CYS B O 1
ATOM 3260 N N . ALA B 1 143 ? -10.469 0.176 0.355 1 93.44 143 ALA B N 1
ATOM 3261 C CA . ALA B 1 143 ? -9.609 0.277 1.535 1 93.44 143 ALA B CA 1
ATOM 3262 C C . ALA B 1 143 ? -8.758 1.539 1.485 1 93.44 143 ALA B C 1
ATOM 3264 O O . ALA B 1 143 ? -8.609 2.24 2.49 1 93.44 143 ALA B O 1
ATOM 3265 N N . ALA B 1 144 ? -8.195 1.829 0.303 1 93 144 ALA B N 1
ATOM 3266 C CA . ALA B 1 144 ? -7.379 3.027 0.132 1 93 144 ALA B CA 1
ATOM 3267 C C . ALA B 1 144 ? -8.203 4.293 0.36 1 93 144 ALA B C 1
ATOM 3269 O O . ALA B 1 144 ? -7.746 5.23 1.015 1 93 144 ALA B O 1
ATOM 3270 N N . PHE B 1 145 ? -9.391 4.297 -0.129 1 87.19 145 PHE B N 1
ATOM 3271 C CA . PHE B 1 145 ? -10.289 5.438 0.035 1 87.19 145 PHE B CA 1
ATOM 3272 C C . PHE B 1 145 ? -10.625 5.656 1.505 1 87.19 145 PHE B C 1
ATOM 3274 O O . PHE B 1 145 ? -10.609 6.789 1.988 1 87.19 145 PHE B O 1
ATOM 3281 N N . ARG B 1 146 ? -10.906 4.645 2.113 1 86.44 146 ARG B N 1
ATOM 3282 C CA . ARG B 1 146 ? -11.242 4.734 3.531 1 86.44 146 ARG B CA 1
ATOM 3283 C C . ARG B 1 146 ? -10.086 5.309 4.336 1 86.44 146 ARG B C 1
ATOM 3285 O O . ARG B 1 146 ? -10.281 6.195 5.172 1 86.44 146 ARG B O 1
ATOM 3292 N N . LEU B 1 147 ? -8.977 4.785 4.129 1 90.5 147 LEU B N 1
ATOM 3293 C CA . LEU B 1 147 ? -7.801 5.211 4.879 1 90.5 147 LEU B CA 1
ATOM 3294 C C . LEU B 1 147 ? -7.469 6.672 4.59 1 90.5 147 LEU B C 1
ATOM 3296 O O . LEU B 1 147 ? -7.105 7.422 5.5 1 90.5 147 LEU B O 1
ATOM 3300 N N . ALA B 1 148 ? -7.57 7.047 3.303 1 88.88 148 ALA B N 1
ATOM 3301 C CA . ALA B 1 148 ? -7.336 8.445 2.943 1 88.88 148 ALA B CA 1
ATOM 3302 C C . ALA B 1 148 ? -8.328 9.367 3.646 1 88.88 148 ALA B C 1
ATOM 3304 O O . ALA B 1 148 ? -7.949 10.422 4.156 1 88.88 148 ALA B O 1
ATOM 3305 N N . ARG B 1 149 ? -9.547 8.969 3.676 1 82.69 149 ARG B N 1
ATOM 3306 C CA . ARG B 1 149 ? -10.586 9.742 4.34 1 82.69 149 ARG B CA 1
ATOM 3307 C C . ARG B 1 149 ? -10.32 9.844 5.84 1 82.69 149 ARG B C 1
ATOM 3309 O O . ARG B 1 149 ? -10.461 10.914 6.43 1 82.69 149 ARG B O 1
ATOM 3316 N N . PHE B 1 150 ? -9.953 8.805 6.391 1 79.25 150 PHE B N 1
ATOM 3317 C CA . PHE B 1 150 ? -9.664 8.758 7.82 1 79.25 150 PHE B CA 1
ATOM 3318 C C . PHE B 1 150 ? -8.516 9.695 8.172 1 79.25 150 PHE B C 1
ATOM 3320 O O . PHE B 1 150 ? -8.57 10.391 9.188 1 79.25 150 PHE B O 1
ATOM 3327 N N . ASN B 1 151 ? -7.559 9.734 7.363 1 81.62 151 ASN B N 1
ATOM 3328 C CA . ASN B 1 151 ? -6.383 10.555 7.625 1 81.62 151 ASN B CA 1
ATOM 3329 C C . ASN B 1 151 ? -6.715 12.047 7.57 1 81.62 151 ASN B C 1
ATOM 3331 O O . ASN B 1 151 ? -6.113 12.844 8.297 1 81.62 151 ASN B O 1
ATOM 3335 N N . VAL B 1 152 ? -7.605 12.43 6.742 1 78.56 152 VAL B N 1
ATOM 3336 C CA . VAL B 1 152 ? -7.926 13.844 6.578 1 78.56 152 VAL B CA 1
ATOM 3337 C C . VAL B 1 152 ? -8.883 14.289 7.676 1 78.56 152 VAL B C 1
ATOM 3339 O O . VAL B 1 152 ? -8.93 15.469 8.031 1 78.56 152 VAL B O 1
ATOM 3342 N N . GLN B 1 153 ? -9.625 13.406 8.125 1 69.06 153 GLN B N 1
ATOM 3343 C CA . GLN B 1 153 ? -10.641 13.766 9.109 1 69.06 153 GLN B CA 1
ATOM 3344 C C . GLN B 1 153 ? -10.078 13.727 10.523 1 69.06 153 GLN B C 1
ATOM 3346 O O . GLN B 1 153 ? -10.75 14.133 11.477 1 69.06 153 GLN B O 1
ATOM 3351 N N . ILE B 1 154 ? -8.828 13.25 10.578 1 59.25 154 ILE B N 1
ATOM 3352 C CA . ILE B 1 154 ? -8.203 13.242 11.898 1 59.25 154 ILE B CA 1
ATOM 3353 C C . ILE B 1 154 ? -8.094 14.664 12.43 1 59.25 154 ILE B C 1
ATOM 3355 O O . ILE B 1 154 ? -7.539 15.539 11.758 1 59.25 154 ILE B O 1
ATOM 3359 N N . GLY B 1 155 ? -8.781 15.008 13.5 1 50.75 155 GLY B N 1
ATOM 3360 C CA . GLY B 1 155 ? -8.727 16.297 14.172 1 50.75 155 GLY B CA 1
ATOM 3361 C C . GLY B 1 155 ? -9.922 17.172 13.859 1 50.75 155 GLY B C 1
ATOM 3362 O O . GLY B 1 155 ? -10.109 18.219 14.492 1 50.75 155 GLY B O 1
ATOM 3363 N N . VAL B 1 156 ? -10.695 16.969 12.656 1 49.09 156 VAL B N 1
ATOM 3364 C CA . VAL B 1 156 ? -11.781 17.875 12.273 1 49.09 156 VAL B CA 1
ATOM 3365 C C . VAL B 1 156 ? -13.117 17.297 12.734 1 49.09 156 VAL B C 1
ATOM 3367 O O . VAL B 1 156 ? -13.984 18.031 13.203 1 49.09 156 VAL B O 1
ATOM 3370 N N . VAL B 1 157 ? -13.406 15.992 12.453 1 49.38 157 VAL B N 1
ATOM 3371 C CA . VAL B 1 157 ? -14.719 15.422 12.742 1 49.38 157 VAL B CA 1
ATOM 3372 C C . VAL B 1 157 ? -14.711 14.797 14.133 1 49.38 157 VAL B C 1
ATOM 3374 O O . VAL B 1 157 ? -13.68 14.312 14.602 1 49.38 157 VAL B O 1
ATOM 3377 N N . ASP B 1 158 ? -15.812 15.055 14.914 1 46.78 158 ASP B N 1
ATOM 3378 C CA . ASP B 1 158 ? -16.062 14.547 16.266 1 46.78 158 ASP B CA 1
ATOM 3379 C C . ASP B 1 158 ? -15.805 13.047 16.344 1 46.78 158 ASP B C 1
ATOM 3381 O O . ASP B 1 158 ? -16.188 12.289 15.445 1 46.78 158 ASP B O 1
ATOM 3385 N N . LYS B 1 159 ? -14.781 12.617 17.062 1 47.72 159 LYS B N 1
ATOM 3386 C CA . LYS B 1 159 ? -14.234 11.297 17.375 1 47.72 159 LYS B CA 1
ATOM 3387 C C . LYS B 1 159 ? -15.352 10.297 17.656 1 47.72 159 LYS B C 1
ATOM 3389 O O . LYS B 1 159 ? -15.094 9.109 17.875 1 47.72 159 LYS B O 1
ATOM 3394 N N . ARG B 1 160 ? -16.594 10.766 17.844 1 43.59 160 ARG B N 1
ATOM 3395 C CA . ARG B 1 160 ? -17.578 9.906 18.484 1 43.59 160 ARG B CA 1
ATOM 3396 C C . ARG B 1 160 ? -18.125 8.867 17.516 1 43.59 160 ARG B C 1
ATOM 3398 O O . ARG B 1 160 ? -18.703 7.863 17.938 1 43.59 160 ARG B O 1
ATOM 3405 N N . TYR B 1 161 ? -18.188 9.055 16.281 1 44.28 161 TYR B N 1
ATOM 3406 C CA . TYR B 1 161 ? -18.797 8.078 15.391 1 44.28 161 TYR B CA 1
ATOM 3407 C C . TYR B 1 161 ? -17.766 7.523 14.414 1 44.28 161 TYR B C 1
ATOM 3409 O O . TYR B 1 161 ? -16.938 8.266 13.883 1 44.28 161 TYR B O 1
ATOM 3417 N N . PHE B 1 162 ? -17.422 6.266 14.656 1 51.19 162 PHE B N 1
ATOM 3418 C CA . PHE B 1 162 ? -16.609 5.59 13.656 1 51.19 162 PHE B CA 1
ATOM 3419 C C . PHE B 1 162 ? -17.391 5.387 12.359 1 51.19 162 PHE B C 1
ATOM 3421 O O . PHE B 1 162 ? -18.484 4.82 12.375 1 51.19 162 PHE B O 1
ATOM 3428 N N . ILE B 1 163 ? -17.047 6.047 11.328 1 57.56 163 ILE B N 1
ATOM 3429 C CA . ILE B 1 163 ? -17.734 5.977 10.039 1 57.56 163 ILE B CA 1
ATOM 3430 C C . ILE B 1 163 ? -17.156 4.832 9.211 1 57.56 163 ILE B C 1
ATOM 3432 O O . ILE B 1 163 ? -15.93 4.734 9.031 1 57.56 163 ILE B O 1
ATOM 3436 N N . GLY B 1 164 ? -17.984 3.824 8.875 1 61.16 164 GLY B N 1
ATOM 3437 C CA . GLY B 1 164 ? -17.641 2.689 8.031 1 61.16 164 GLY B CA 1
ATOM 3438 C C . GLY B 1 164 ? -16.906 1.591 8.773 1 61.16 164 GLY B C 1
ATOM 3439 O O . GLY B 1 164 ? -16.406 1.811 9.883 1 61.16 164 GLY B O 1
ATOM 3440 N N . ILE B 1 165 ? -16.875 0.408 8.195 1 72 165 ILE B N 1
ATOM 3441 C CA . ILE B 1 165 ? -16.172 -0.705 8.828 1 72 165 ILE B CA 1
ATOM 3442 C C . ILE B 1 165 ? -14.664 -0.469 8.758 1 72 165 ILE B C 1
ATOM 3444 O O . ILE B 1 165 ? -14.148 0.014 7.742 1 72 165 ILE B O 1
ATOM 3448 N N . ALA B 1 166 ? -14.039 -0.761 9.812 1 79.81 166 ALA B N 1
ATOM 3449 C CA . ALA B 1 166 ? -12.586 -0.602 9.875 1 79.81 166 ALA B CA 1
ATOM 3450 C C . ALA B 1 166 ? -11.891 -1.599 8.953 1 79.81 166 ALA B C 1
ATOM 3452 O O . ALA B 1 166 ? -12.359 -2.723 8.773 1 79.81 166 ALA B O 1
ATOM 3453 N N . SER B 1 167 ? -10.812 -1.175 8.359 1 86.31 167 SER B N 1
ATOM 3454 C CA . SER B 1 167 ? -10.07 -1.993 7.398 1 86.31 167 SER B CA 1
ATOM 3455 C C . SER B 1 167 ? -9.586 -3.289 8.039 1 86.31 167 SER B C 1
ATOM 3457 O O . SER B 1 167 ? -9.617 -4.348 7.406 1 86.31 167 SER B O 1
ATOM 3459 N N . PRO B 1 168 ? -9.156 -3.254 9.297 1 86.19 168 PRO B N 1
ATOM 3460 C CA . PRO B 1 168 ? -8.742 -4.523 9.898 1 86.19 168 PRO B CA 1
ATOM 3461 C C . PRO B 1 168 ? -9.891 -5.523 10.016 1 86.19 168 PRO B C 1
ATOM 3463 O O . PRO B 1 168 ? -9.695 -6.723 9.805 1 86.19 168 PRO B O 1
ATOM 3466 N N . LEU B 1 169 ? -11.031 -5.043 10.344 1 82.69 169 LEU B N 1
ATOM 3467 C CA . LEU B 1 169 ? -12.195 -5.918 10.438 1 82.69 169 LEU B CA 1
ATOM 3468 C C . LEU B 1 169 ? -12.562 -6.477 9.062 1 82.69 169 LEU B C 1
ATOM 3470 O O . LEU B 1 169 ? -12.914 -7.652 8.945 1 82.69 169 LEU B O 1
ATOM 3474 N N . ALA B 1 170 ? -12.562 -5.641 8.094 1 88.56 170 ALA B N 1
ATOM 3475 C CA . ALA B 1 170 ? -12.805 -6.109 6.727 1 88.56 170 ALA B CA 1
ATOM 3476 C C . ALA B 1 170 ? -11.844 -7.23 6.355 1 88.56 170 ALA B C 1
ATOM 3478 O O . ALA B 1 170 ? -12.25 -8.242 5.77 1 88.56 170 ALA B O 1
ATOM 3479 N N . ALA B 1 171 ? -10.594 -7.062 6.672 1 93.25 171 ALA B N 1
ATOM 3480 C CA . ALA B 1 171 ? -9.586 -8.07 6.387 1 93.25 171 ALA B CA 1
ATOM 3481 C C . ALA B 1 171 ? -9.875 -9.367 7.137 1 93.25 171 ALA B C 1
ATOM 3483 O O . ALA B 1 171 ? -9.727 -10.461 6.582 1 93.25 171 ALA B O 1
ATOM 3484 N N . ILE B 1 172 ? -10.266 -9.258 8.344 1 85.19 172 ILE B N 1
ATOM 3485 C CA . ILE B 1 172 ? -10.555 -10.422 9.172 1 85.19 172 ILE B CA 1
ATOM 3486 C C . ILE B 1 172 ? -11.734 -11.195 8.578 1 85.19 172 ILE B C 1
ATOM 3488 O O . ILE B 1 172 ? -11.734 -12.43 8.578 1 85.19 172 ILE B O 1
ATOM 3492 N N . ILE B 1 173 ? -12.727 -10.516 8.086 1 86 173 ILE B N 1
ATOM 3493 C CA . ILE B 1 173 ? -13.867 -11.156 7.441 1 86 173 ILE B CA 1
ATOM 3494 C C . ILE B 1 173 ? -13.383 -11.977 6.246 1 86 173 ILE B C 1
ATOM 3496 O O . ILE B 1 173 ? -13.758 -13.148 6.098 1 86 173 ILE B O 1
ATOM 3500 N N . ILE B 1 174 ? -12.539 -11.422 5.453 1 92.19 174 ILE B N 1
ATOM 3501 C CA . ILE B 1 174 ? -12.062 -12.086 4.242 1 92.19 174 ILE B CA 1
ATOM 3502 C C . ILE B 1 174 ? -11.227 -13.305 4.609 1 92.19 174 ILE B C 1
ATOM 3504 O O . ILE B 1 174 ? -11.43 -14.398 4.07 1 92.19 174 ILE B O 1
ATOM 3508 N N . ILE B 1 175 ? -10.281 -13.172 5.535 1 90.31 175 ILE B N 1
ATOM 3509 C CA . ILE B 1 175 ? -9.391 -14.281 5.836 1 90.31 175 ILE B CA 1
ATOM 3510 C C . ILE B 1 175 ? -10.164 -15.391 6.547 1 90.31 175 ILE B C 1
ATOM 3512 O O . ILE B 1 175 ? -9.867 -16.578 6.371 1 90.31 175 ILE B O 1
ATOM 3516 N N . SER B 1 176 ? -11.109 -15.016 7.367 1 85.56 176 SER B N 1
ATOM 3517 C CA . SER B 1 176 ? -11.93 -16.031 8.023 1 85.56 176 SER B CA 1
ATOM 3518 C C . SER B 1 176 ? -12.758 -16.812 7.004 1 85.56 176 SER B C 1
ATOM 3520 O O . SER B 1 176 ? -12.938 -18.016 7.145 1 85.56 176 SER B O 1
ATOM 3522 N N . LEU B 1 177 ? -13.273 -16.125 6.039 1 85.69 177 LEU B N 1
ATOM 3523 C CA . LEU B 1 177 ? -14.016 -16.797 4.977 1 85.69 177 LEU B CA 1
ATOM 3524 C C . LEU B 1 177 ? -13.141 -17.797 4.246 1 85.69 177 LEU B C 1
ATOM 3526 O O . LEU B 1 177 ? -13.562 -18.938 4.008 1 85.69 177 LEU B O 1
ATOM 3530 N N . VAL B 1 178 ? -11.961 -17.453 3.861 1 88.44 178 VAL B N 1
ATOM 3531 C CA . VAL B 1 178 ? -11.031 -18.328 3.16 1 88.44 178 VAL B CA 1
ATOM 3532 C C . VAL B 1 178 ? -10.672 -19.516 4.055 1 88.44 178 VAL B C 1
ATOM 3534 O O . VAL B 1 178 ? -10.625 -20.656 3.588 1 88.44 178 VAL B O 1
ATOM 3537 N N . TRP B 1 179 ? -10.438 -19.172 5.312 1 82.38 179 TRP B N 1
ATOM 3538 C CA . TRP B 1 179 ? -10.078 -20.203 6.277 1 82.38 179 TRP B CA 1
ATOM 3539 C C . TRP B 1 179 ? -11.195 -21.25 6.398 1 82.38 179 TRP B C 1
ATOM 3541 O O . TRP B 1 179 ? -10.945 -22.453 6.301 1 82.38 179 TRP B O 1
ATOM 3551 N N . VAL B 1 180 ? -12.414 -20.828 6.57 1 79.69 180 VAL B N 1
ATOM 3552 C CA . VAL B 1 180 ? -13.562 -21.719 6.723 1 79.69 180 VAL B CA 1
ATOM 3553 C C . VAL B 1 180 ? -13.781 -22.516 5.438 1 79.69 180 VAL B C 1
ATOM 3555 O O . VAL B 1 180 ? -14.07 -23.703 5.48 1 79.69 180 VAL B O 1
ATOM 3558 N N . ALA B 1 181 ? -13.648 -21.922 4.305 1 83.25 181 ALA B N 1
ATOM 3559 C CA . ALA B 1 181 ? -13.859 -22.578 3.014 1 83.25 181 ALA B CA 1
ATOM 3560 C C . ALA B 1 181 ? -12.805 -23.672 2.777 1 83.25 181 ALA B C 1
ATOM 3562 O O . ALA B 1 181 ? -13.086 -24.688 2.133 1 83.25 181 ALA B O 1
ATOM 3563 N N . ARG B 1 182 ? -11.68 -23.453 3.252 1 81.12 182 ARG B N 1
ATOM 3564 C CA . ARG B 1 182 ? -10.625 -24.453 3.111 1 81.12 182 ARG B CA 1
ATOM 3565 C C . ARG B 1 182 ? -10.875 -25.656 4.008 1 81.12 182 ARG B C 1
ATOM 3567 O O . ARG B 1 182 ? -10.516 -26.781 3.658 1 81.12 182 ARG B O 1
ATOM 3574 N N . ASP B 1 183 ? -11.453 -25.422 5.125 1 77 183 ASP B N 1
ATOM 3575 C CA . ASP B 1 183 ? -11.734 -26.5 6.07 1 77 183 ASP B CA 1
ATOM 3576 C C . ASP B 1 183 ? -12.93 -27.328 5.617 1 77 183 ASP B C 1
ATOM 3578 O O . ASP B 1 183 ? -13.039 -28.5 5.973 1 77 183 ASP B O 1
ATOM 3582 N N . TYR B 1 184 ? -13.789 -26.672 4.84 1 76.06 184 TYR B N 1
ATOM 3583 C CA . TYR B 1 184 ? -14.977 -27.375 4.359 1 76.06 184 TYR B CA 1
ATOM 3584 C C . TYR B 1 184 ? -15.031 -27.359 2.834 1 76.06 184 TYR B C 1
ATOM 3586 O O . TYR B 1 184 ? -15.938 -26.781 2.24 1 76.06 184 TYR B O 1
ATOM 3594 N N . PRO B 1 185 ? -14.156 -28.094 2.256 1 74.31 185 PRO B N 1
ATOM 3595 C CA . PRO B 1 185 ? -14.055 -28.062 0.795 1 74.31 185 PRO B CA 1
ATOM 3596 C C . PRO B 1 185 ? -15.281 -28.656 0.105 1 74.31 185 PRO B C 1
ATOM 3598 O O . PRO B 1 185 ? -15.57 -28.312 -1.049 1 74.31 185 PRO B O 1
ATOM 3601 N N . PHE B 1 186 ? -15.992 -29.438 0.756 1 72 186 PHE B N 1
ATOM 3602 C CA . PHE B 1 186 ? -17.172 -30.062 0.162 1 72 186 PHE B CA 1
ATOM 3603 C C . PHE B 1 186 ? -18.266 -29.047 -0.064 1 72 186 PHE B C 1
ATOM 3605 O O . PHE B 1 186 ? -18.984 -29.094 -1.067 1 72 186 PHE B O 1
ATOM 3612 N N . ILE B 1 187 ? -18.359 -28.078 0.771 1 66.31 187 ILE B N 1
ATOM 3613 C CA . ILE B 1 187 ? -19.359 -27.016 0.678 1 66.31 187 ILE B CA 1
ATOM 3614 C C . ILE B 1 187 ? -18.844 -25.891 -0.213 1 66.31 187 ILE B C 1
ATOM 3616 O O . ILE B 1 187 ? -19.609 -25.328 -1.007 1 66.31 187 ILE B O 1
ATOM 3620 N N . PHE B 1 188 ? -17.562 -25.688 -0.078 1 73.75 188 PHE B N 1
ATOM 3621 C CA . PHE B 1 188 ? -16.953 -24.578 -0.786 1 73.75 188 PHE B CA 1
ATOM 3622 C C . PHE B 1 188 ? -15.992 -25.078 -1.864 1 73.75 188 PHE B C 1
ATOM 3624 O O . PHE B 1 188 ? -14.773 -24.969 -1.721 1 73.75 188 PHE B O 1
ATOM 3631 N N . ASP B 1 189 ? -16.594 -25.656 -2.93 1 74.56 189 ASP B N 1
ATOM 3632 C CA . ASP B 1 189 ? -15.812 -26.188 -4.039 1 74.56 189 ASP B CA 1
ATOM 3633 C C . ASP B 1 189 ? -15.266 -25.062 -4.914 1 74.56 189 ASP B C 1
ATOM 3635 O O . ASP B 1 189 ? -16.031 -24.344 -5.57 1 74.56 189 ASP B O 1
ATOM 3639 N N . LEU B 1 190 ? -14 -24.891 -4.922 1 75.12 190 LEU B N 1
ATOM 3640 C CA . LEU B 1 190 ? -13.328 -23.797 -5.629 1 75.12 190 LEU B CA 1
ATOM 3641 C C . LEU B 1 190 ? -13.5 -23.953 -7.137 1 75.12 190 LEU B C 1
ATOM 3643 O O . LEU B 1 190 ? -13.281 -22.984 -7.887 1 75.12 190 LEU B O 1
ATOM 3647 N N . ARG B 1 191 ? -13.852 -25.078 -7.574 1 77.31 191 ARG B N 1
ATOM 3648 C CA . ARG B 1 191 ? -14.039 -25.297 -9 1 77.31 191 ARG B CA 1
ATOM 3649 C C . ARG B 1 191 ? -15.43 -24.859 -9.445 1 77.31 191 ARG B C 1
ATOM 3651 O O . ARG B 1 191 ? -15.672 -24.672 -10.641 1 77.31 191 ARG B O 1
ATOM 3658 N N . ASP B 1 192 ? -16.203 -24.656 -8.508 1 83.31 192 ASP B N 1
ATOM 3659 C CA . ASP B 1 192 ? -17.578 -24.25 -8.781 1 83.31 192 ASP B CA 1
ATOM 3660 C C . ASP B 1 192 ? -17.656 -22.734 -9.047 1 83.31 192 ASP B C 1
ATOM 3662 O O . ASP B 1 192 ? -17.266 -21.938 -8.195 1 83.31 192 ASP B O 1
ATOM 3666 N N . ILE B 1 193 ? -18.172 -22.391 -10.227 1 86.06 193 ILE B N 1
ATOM 3667 C CA . ILE B 1 193 ? -18.281 -21.016 -10.664 1 86.06 193 ILE B CA 1
ATOM 3668 C C . ILE B 1 193 ? -19.188 -20.234 -9.719 1 86.06 193 ILE B C 1
ATOM 3670 O O . ILE B 1 193 ? -18.969 -19.047 -9.469 1 86.06 193 ILE B O 1
ATOM 3674 N N . ALA B 1 194 ? -20.109 -20.906 -9.18 1 87.69 194 ALA B N 1
ATOM 3675 C CA . ALA B 1 194 ? -21.031 -20.266 -8.258 1 87.69 194 ALA B CA 1
ATOM 3676 C C . ALA B 1 194 ? -20.312 -19.781 -7 1 87.69 194 ALA B C 1
ATOM 3678 O O . ALA B 1 194 ? -20.531 -18.656 -6.535 1 87.69 194 ALA B O 1
ATOM 3679 N N . ILE B 1 195 ? -19.5 -20.625 -6.504 1 88.19 195 ILE B N 1
ATOM 3680 C CA . ILE B 1 195 ? -18.766 -20.297 -5.293 1 88.19 195 ILE B CA 1
ATOM 3681 C C . ILE B 1 195 ? -17.781 -19.172 -5.59 1 88.19 195 ILE B C 1
ATOM 3683 O O . ILE B 1 195 ? -17.625 -18.25 -4.789 1 88.19 195 ILE B O 1
ATOM 3687 N N . GLN B 1 196 ? -17.172 -19.234 -6.727 1 91.94 196 GLN B N 1
ATOM 3688 C CA . GLN B 1 196 ? -16.234 -18.172 -7.129 1 91.94 196 GLN B CA 1
ATOM 3689 C C . GLN B 1 196 ? -16.953 -16.828 -7.258 1 91.94 196 GLN B C 1
ATOM 3691 O O . GLN B 1 196 ? -16.438 -15.805 -6.824 1 91.94 196 GLN B O 1
ATOM 3696 N N . THR B 1 197 ? -18.109 -16.922 -7.812 1 90.81 197 THR B N 1
ATOM 3697 C CA . THR B 1 197 ? -18.891 -15.711 -8 1 90.81 197 THR B CA 1
ATOM 3698 C C . THR B 1 197 ? -19.328 -15.133 -6.656 1 90.81 197 THR B C 1
ATOM 3700 O O . THR B 1 197 ? -19.297 -13.922 -6.453 1 90.81 197 THR B O 1
ATOM 3703 N N . ILE B 1 198 ? -19.688 -15.969 -5.781 1 91.19 198 ILE B N 1
ATOM 3704 C CA . ILE B 1 198 ? -20.094 -15.531 -4.445 1 91.19 198 ILE B CA 1
ATOM 3705 C C . ILE B 1 198 ? -18.922 -14.852 -3.75 1 91.19 198 ILE B C 1
ATOM 3707 O O . ILE B 1 198 ? -19.078 -13.789 -3.139 1 91.19 198 ILE B O 1
ATOM 3711 N N . ASN B 1 199 ? -17.766 -15.492 -3.818 1 93.19 199 ASN B N 1
ATOM 3712 C CA . ASN B 1 199 ? -16.562 -14.906 -3.217 1 93.19 199 ASN B CA 1
ATOM 3713 C C . ASN B 1 199 ? -16.234 -13.547 -3.83 1 93.19 199 ASN B C 1
ATOM 3715 O O . ASN B 1 199 ? -15.82 -12.625 -3.123 1 93.19 199 ASN B O 1
ATOM 3719 N N . ALA B 1 200 ? -16.453 -13.43 -5.133 1 91.81 200 ALA B N 1
ATOM 3720 C CA . ALA B 1 200 ? -16.219 -12.164 -5.82 1 91.81 200 ALA B CA 1
ATOM 3721 C C . ALA B 1 200 ? -17.172 -11.078 -5.312 1 91.81 200 ALA B C 1
ATOM 3723 O O . ALA B 1 200 ? -16.75 -9.945 -5.059 1 91.81 200 ALA B O 1
ATOM 3724 N N . VAL B 1 201 ? -18.375 -11.422 -5.156 1 90.38 201 VAL B N 1
ATOM 3725 C CA . VAL B 1 201 ? -19.391 -10.492 -4.684 1 90.38 201 VAL B CA 1
ATOM 3726 C C . VAL B 1 201 ? -19.062 -10.062 -3.252 1 90.38 201 VAL B C 1
ATOM 3728 O O . VAL B 1 201 ? -19.203 -8.891 -2.9 1 90.38 201 VAL B O 1
ATOM 3731 N N . ILE B 1 202 ? -18.641 -11 -2.457 1 90.38 202 ILE B N 1
ATOM 3732 C CA . ILE B 1 202 ? -18.281 -10.703 -1.068 1 90.38 202 ILE B CA 1
ATOM 3733 C C . ILE B 1 202 ? -17.156 -9.688 -1.021 1 90.38 202 ILE B C 1
ATOM 3735 O O . ILE B 1 202 ? -17.172 -8.766 -0.197 1 90.38 202 ILE B O 1
ATOM 3739 N N . MET B 1 203 ? -16.156 -9.82 -1.903 1 93.56 203 MET B N 1
ATOM 3740 C CA . MET B 1 203 ? -15.055 -8.867 -1.968 1 93.56 203 MET B CA 1
ATOM 3741 C C . MET B 1 203 ? -15.578 -7.453 -2.217 1 93.56 203 MET B C 1
ATOM 3743 O O . MET B 1 203 ? -15.164 -6.508 -1.54 1 93.56 203 MET B O 1
ATOM 3747 N N . VAL B 1 204 ? -16.484 -7.34 -3.119 1 87.38 204 VAL B N 1
ATOM 3748 C CA . VAL B 1 204 ? -17.031 -6.039 -3.498 1 87.38 204 VAL B CA 1
ATOM 3749 C C . VAL B 1 204 ? -17.891 -5.484 -2.361 1 87.38 204 VAL B C 1
ATOM 3751 O O . VAL B 1 204 ? -17.75 -4.312 -1.994 1 87.38 204 VAL B O 1
ATOM 3754 N N . VAL B 1 205 ? -18.656 -6.309 -1.776 1 88.69 205 VAL B N 1
ATOM 3755 C CA . VAL B 1 205 ? -19.578 -5.887 -0.72 1 88.69 205 VAL B CA 1
ATOM 3756 C C . VAL B 1 205 ? -18.781 -5.426 0.499 1 88.69 205 VAL B C 1
ATOM 3758 O O . VAL B 1 205 ? -19.047 -4.359 1.055 1 88.69 205 VAL B O 1
ATOM 3761 N N . VAL B 1 206 ? -17.844 -6.242 0.925 1 88.81 206 VAL B N 1
ATOM 3762 C CA . VAL B 1 206 ? -17.031 -5.887 2.078 1 88.81 206 VAL B CA 1
ATOM 3763 C C . VAL B 1 206 ? -16.266 -4.598 1.792 1 88.81 206 VAL B C 1
ATOM 3765 O O . VAL B 1 206 ? -16.125 -3.742 2.67 1 88.81 206 VAL B O 1
ATOM 3768 N N . GLY B 1 207 ? -15.734 -4.418 0.525 1 89.69 207 GLY B N 1
ATOM 3769 C CA . GLY B 1 207 ? -15.086 -3.178 0.133 1 89.69 207 GLY B CA 1
ATOM 3770 C C . GLY B 1 207 ? -15.992 -1.968 0.238 1 89.69 207 GLY B C 1
ATOM 3771 O O . GLY B 1 207 ? -15.602 -0.941 0.801 1 89.69 207 GLY B O 1
ATOM 3772 N N . LEU B 1 208 ? -17.156 -2.121 -0.236 1 81.31 208 LEU B N 1
ATOM 3773 C CA . LEU B 1 208 ? -18.109 -1.015 -0.231 1 81.31 208 LEU B CA 1
ATOM 3774 C C . LEU B 1 208 ? -18.547 -0.675 1.191 1 81.31 208 LEU B C 1
ATOM 3776 O O . LEU B 1 208 ? -18.797 0.488 1.504 1 81.31 208 LEU B O 1
ATOM 3780 N N . LEU B 1 209 ? -18.594 -1.654 2.051 1 80.69 209 LEU B N 1
ATOM 3781 C CA . LEU B 1 209 ? -18.938 -1.419 3.447 1 80.69 209 LEU B CA 1
ATOM 3782 C C . LEU B 1 209 ? -17.875 -0.551 4.129 1 80.69 209 LEU B C 1
ATOM 3784 O O . LEU B 1 209 ? -18.188 0.21 5.047 1 80.69 209 LEU B O 1
ATOM 3788 N N . MET B 1 210 ? -16.656 -0.623 3.705 1 83.19 210 MET B N 1
ATOM 3789 C CA . MET B 1 210 ? -15.578 0.166 4.297 1 83.19 210 MET B CA 1
ATOM 3790 C C . MET B 1 210 ? -15.781 1.652 4.02 1 83.19 210 MET B C 1
ATOM 3792 O O . MET B 1 210 ? -15.344 2.498 4.805 1 83.19 210 MET B O 1
ATOM 3796 N N . ILE B 1 211 ? -16.375 1.984 2.887 1 76.56 211 ILE B N 1
ATOM 3797 C CA . ILE B 1 211 ? -16.516 3.391 2.521 1 76.56 211 ILE B CA 1
ATOM 3798 C C . ILE B 1 211 ? -17.922 3.873 2.818 1 76.56 211 ILE B C 1
ATOM 3800 O O . ILE B 1 211 ? -18.266 5.031 2.559 1 76.56 211 ILE B O 1
ATOM 3804 N N . SER B 1 212 ? -18.734 3.031 3.303 1 69.5 212 SER B N 1
ATOM 3805 C CA . SER B 1 212 ? -20.109 3.414 3.635 1 69.5 212 SER B CA 1
ATOM 3806 C C . SER B 1 212 ? -20.141 4.344 4.844 1 69.5 212 SER B C 1
ATOM 3808 O O . SER B 1 212 ? -19.203 4.387 5.629 1 69.5 212 SER B O 1
ATOM 3810 N N . ASN B 1 213 ? -21 5.352 4.84 1 61.12 213 ASN B N 1
ATOM 3811 C CA . ASN B 1 213 ? -21.188 6.27 5.961 1 61.12 213 ASN B CA 1
ATOM 3812 C C . 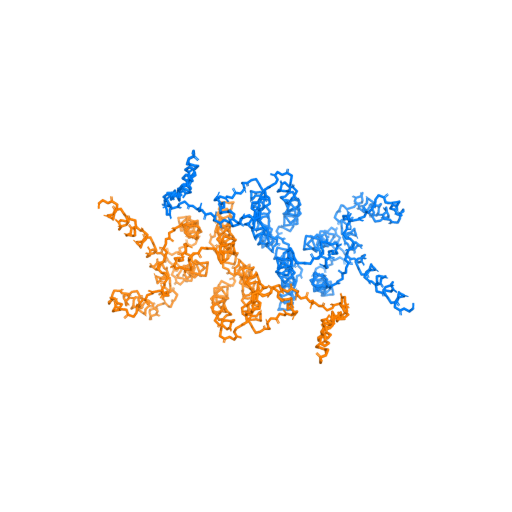ASN B 1 213 ? -22.031 5.652 7.066 1 61.12 213 ASN B C 1
ATOM 3814 O O . ASN B 1 213 ? -22.781 6.352 7.746 1 61.12 213 ASN B O 1
ATOM 3818 N N . ILE B 1 214 ? -21.938 4.422 7.062 1 54.94 214 ILE B N 1
ATOM 3819 C CA . ILE B 1 214 ? -22.719 3.764 8.117 1 54.94 214 ILE B CA 1
ATOM 3820 C C . ILE B 1 214 ? -22.047 4.008 9.469 1 54.94 214 ILE B C 1
ATOM 3822 O O . ILE B 1 214 ? -20.828 3.875 9.609 1 54.94 214 ILE B O 1
ATOM 3826 N N . LYS B 1 215 ? -22.766 4.707 10.438 1 50.28 215 LYS B N 1
ATOM 3827 C CA . LYS B 1 215 ? -22.25 5.016 11.766 1 50.28 215 LYS B CA 1
ATOM 3828 C C . LYS B 1 215 ? -22.141 3.752 12.617 1 50.28 215 LYS B C 1
ATOM 3830 O O . LYS B 1 215 ? -23.062 2.934 12.656 1 50.28 215 LYS B O 1
ATOM 3835 N N . TYR B 1 216 ? -20.969 3.322 12.859 1 46.25 216 TYR B N 1
ATOM 3836 C CA . TYR B 1 216 ? -20.766 2.215 13.789 1 46.25 216 TYR B CA 1
ATOM 3837 C C . TYR B 1 216 ? -20.562 2.727 15.211 1 46.25 216 TYR B C 1
ATOM 3839 O O . TYR B 1 216 ? -20.031 3.824 15.406 1 46.25 216 TYR B O 1
ATOM 3847 N N . TYR B 1 217 ? -21.281 2.342 16.281 1 41.22 217 TYR B N 1
ATOM 3848 C CA . TYR B 1 217 ? -21.125 2.717 17.688 1 41.22 217 TYR B CA 1
ATOM 3849 C C . TYR B 1 217 ? -19.688 2.549 18.156 1 41.22 217 TYR B C 1
ATOM 3851 O O . TYR B 1 217 ? -19.078 1.512 17.906 1 41.22 217 TYR B O 1
ATOM 3859 N N . SER B 1 218 ? -18.984 3.637 18.172 1 41.44 218 SER B N 1
ATOM 3860 C CA . SER B 1 218 ? -17.703 3.539 18.875 1 41.44 218 SER B CA 1
ATOM 3861 C C . SER B 1 218 ? -17.906 3.043 20.297 1 41.44 218 SER B C 1
ATOM 3863 O O . SER B 1 218 ? -18.844 3.449 20.984 1 41.44 218 SER B O 1
ATOM 3865 N N . PHE B 1 219 ? -17.531 1.923 20.547 1 39.38 219 PHE B N 1
ATOM 3866 C CA . PHE B 1 219 ? -17.562 1.449 21.938 1 39.38 219 PHE B CA 1
ATOM 3867 C C . PHE B 1 219 ? -17 2.496 22.891 1 39.38 219 PHE B C 1
ATOM 3869 O O . PHE B 1 219 ? -16.984 2.295 24.094 1 39.38 219 PHE B O 1
ATOM 3876 N N . LYS B 1 220 ? -16.344 3.477 22.359 1 36.41 220 LYS B N 1
ATOM 3877 C CA . LYS B 1 220 ? -15.711 4.309 23.375 1 36.41 220 LYS B CA 1
ATOM 3878 C C . LYS B 1 220 ? -16.766 5.035 24.219 1 36.41 220 LYS B C 1
ATOM 3880 O O . LYS B 1 220 ? -16.578 5.219 25.422 1 36.41 220 LYS B O 1
ATOM 3885 N N . GLN B 1 221 ? -17.656 5.832 23.609 1 34.34 221 GLN B N 1
ATOM 3886 C CA . GLN B 1 221 ? -18.562 6.488 24.531 1 34.34 221 GLN B CA 1
ATOM 3887 C C . GLN B 1 221 ? -19.578 5.5 25.094 1 34.34 221 GLN B C 1
ATOM 3889 O O . GLN B 1 221 ? -20.703 5.875 25.438 1 34.34 221 GLN B O 1
ATOM 3894 N N . MET B 1 222 ? -19.438 4.32 24.891 1 34.91 222 MET B N 1
ATOM 3895 C CA . MET B 1 222 ? -20.328 3.445 25.672 1 34.91 222 MET B CA 1
ATOM 3896 C C . MET B 1 222 ? -20.234 3.754 27.156 1 34.91 222 MET B C 1
ATOM 3898 O O . MET B 1 222 ? -19.188 3.559 27.766 1 34.91 222 MET B O 1
ATOM 3902 N N . ASP B 1 223 ? -20.797 4.809 27.672 1 33.66 223 ASP B N 1
ATOM 3903 C CA . ASP B 1 223 ? -21.141 4.82 29.094 1 33.66 223 ASP B CA 1
ATOM 3904 C C . ASP B 1 223 ? -21.219 3.4 29.641 1 33.66 223 ASP B C 1
ATOM 3906 O O . ASP B 1 223 ? -21.531 2.459 28.906 1 33.66 223 ASP B O 1
ATOM 3910 N N . ARG B 1 224 ? -20.656 3.031 30.891 1 35.41 224 ARG B N 1
ATOM 3911 C CA . ARG B 1 224 ? -20.75 1.909 31.812 1 35.41 224 ARG B CA 1
ATOM 3912 C C . ARG B 1 224 ? -22.156 1.305 31.797 1 35.41 224 ARG B C 1
ATOM 3914 O O . ARG B 1 224 ? -22.562 0.626 32.75 1 35.41 224 ARG B O 1
ATOM 3921 N N . LYS B 1 225 ? -23.109 1.821 31.062 1 35.75 225 LYS B N 1
ATOM 3922 C CA . LYS B 1 225 ? -24.375 1.165 31.375 1 35.75 225 LYS B CA 1
ATOM 3923 C C . LYS B 1 225 ? -24.344 -0.31 30.984 1 35.75 225 LYS B C 1
ATOM 3925 O O . LYS B 1 225 ? -23.547 -0.717 30.141 1 35.75 225 LYS B O 1
ATOM 3930 N N . ARG B 1 226 ? -25.297 -1.263 31.484 1 32.5 226 ARG B N 1
ATOM 3931 C CA . ARG B 1 226 ? -25.656 -2.678 31.391 1 32.5 226 ARG B CA 1
ATOM 3932 C C . ARG B 1 226 ? -25.625 -3.162 29.953 1 32.5 226 ARG B C 1
ATOM 3934 O O . ARG B 1 226 ? -26.328 -2.631 29.094 1 32.5 226 ARG B O 1
ATOM 3941 N N . VAL B 1 227 ? -24.547 -3.293 29.453 1 38.22 227 VAL B N 1
ATOM 3942 C CA . VAL B 1 227 ? -24.453 -3.908 28.141 1 38.22 227 VAL B CA 1
ATOM 3943 C C . VAL B 1 227 ? -25.5 -5.016 28.016 1 38.22 227 VAL B C 1
ATOM 3945 O O . VAL B 1 227 ? -25.547 -5.918 28.844 1 38.22 227 VAL B O 1
ATOM 3948 N N . PRO B 1 228 ? -26.625 -4.793 27.344 1 37.16 228 PRO B N 1
ATOM 3949 C CA . PRO B 1 228 ? -27.609 -5.875 27.297 1 37.16 228 PRO B CA 1
ATOM 3950 C C . PRO B 1 228 ? -27 -7.211 26.875 1 37.16 228 PRO B C 1
ATOM 3952 O O . PRO B 1 228 ? -25.953 -7.242 26.219 1 37.16 228 PRO B O 1
ATOM 3955 N N . PHE B 1 229 ? -27.375 -8.328 27.562 1 38.69 229 PHE B N 1
ATOM 3956 C CA . PHE B 1 229 ? -27.094 -9.75 27.375 1 38.69 229 PHE B CA 1
ATOM 3957 C C . PHE B 1 229 ? -26.938 -10.078 25.891 1 38.69 229 PHE B C 1
ATOM 3959 O O . PHE B 1 229 ? -26.141 -10.938 25.531 1 38.69 229 PHE B O 1
ATOM 3966 N N . VAL B 1 230 ? -27.453 -9.18 25.109 1 44.28 230 VAL B N 1
ATOM 3967 C CA . VAL B 1 230 ? -27.516 -9.508 23.688 1 44.28 230 VAL B CA 1
ATOM 3968 C C . VAL B 1 230 ? -26.141 -9.289 23.047 1 44.28 230 VAL B C 1
ATOM 3970 O O . VAL B 1 230 ? -25.781 -9.969 22.078 1 44.28 230 VAL B O 1
ATOM 3973 N N . VAL B 1 231 ? -25.469 -8.438 23.688 1 45.44 231 VAL B N 1
ATOM 3974 C CA . VAL B 1 231 ? -24.125 -8.227 23.172 1 45.44 231 VAL B CA 1
ATOM 3975 C C . VAL B 1 231 ? -23.266 -9.461 23.469 1 45.44 231 VAL B C 1
ATOM 3977 O O . VAL B 1 231 ? -22.234 -9.664 22.828 1 45.44 231 VAL B O 1
ATOM 3980 N N . MET B 1 232 ? -23.641 -10.234 24.5 1 43.12 232 MET B N 1
ATOM 3981 C CA . MET B 1 232 ? -22.953 -11.469 24.844 1 43.12 232 MET B CA 1
ATOM 3982 C C . MET B 1 232 ? -23.141 -12.523 23.766 1 43.12 232 MET B C 1
ATOM 3984 O O . MET B 1 232 ? -22.312 -13.414 23.594 1 43.12 232 MET B O 1
ATOM 3988 N N . LEU B 1 233 ? -24.234 -12.391 23.125 1 44.03 233 LEU B N 1
ATOM 3989 C CA . LEU B 1 233 ? -24.562 -13.422 22.156 1 44.03 233 LEU B CA 1
ATOM 3990 C C . LEU B 1 233 ? -23.5 -13.492 21.062 1 44.03 233 LEU B C 1
ATOM 3992 O O . LEU B 1 233 ? -23 -14.57 20.734 1 44.03 233 LEU B O 1
ATOM 3996 N N . PRO B 1 234 ? -23.219 -12.398 20.5 1 50.38 234 PRO B N 1
ATOM 3997 C CA . PRO B 1 234 ? -22.141 -12.562 19.531 1 50.38 234 PRO B CA 1
ATOM 3998 C C . PRO B 1 234 ? -20.859 -13.102 20.156 1 50.38 234 PRO B C 1
ATOM 4000 O O . PRO B 1 234 ? -20.125 -13.867 19.531 1 50.38 234 PRO B O 1
ATOM 4003 N N . VAL B 1 235 ? -20.719 -12.828 21.422 1 49.34 235 VAL B N 1
ATOM 4004 C CA . VAL B 1 235 ? -19.547 -13.352 22.109 1 49.34 235 VAL B CA 1
ATOM 4005 C C . VAL B 1 235 ? -19.656 -14.867 22.266 1 49.34 235 VAL B C 1
ATOM 4007 O O . VAL B 1 235 ? -18.688 -15.594 22.016 1 49.34 235 VAL B O 1
ATOM 4010 N N . VAL B 1 236 ? -20.812 -15.352 22.75 1 48.59 236 VAL B N 1
ATOM 4011 C CA . VAL B 1 236 ? -21.047 -16.781 22.891 1 48.59 236 VAL B CA 1
ATOM 4012 C C . VAL B 1 236 ? -20.953 -17.453 21.531 1 48.59 236 VAL B C 1
ATOM 4014 O O . VAL B 1 236 ? -20.375 -18.547 21.406 1 48.59 236 VAL B O 1
ATOM 4017 N N . LEU B 1 237 ? -21.531 -16.906 20.531 1 50.62 237 LEU B N 1
ATOM 4018 C CA . LEU B 1 237 ? -21.469 -17.516 19.219 1 50.62 237 LEU B CA 1
ATOM 4019 C C . LEU B 1 237 ? -20.031 -17.547 18.703 1 50.62 237 LEU B C 1
ATOM 4021 O O . LEU B 1 237 ? -19.609 -18.531 18.094 1 50.62 237 LEU B O 1
ATOM 4025 N N . ILE B 1 238 ? -19.422 -16.531 19.125 1 54.03 238 ILE B N 1
ATOM 4026 C CA . ILE B 1 238 ? -18 -16.5 18.797 1 54.03 238 ILE B CA 1
ATOM 4027 C C . ILE B 1 238 ? -17.281 -17.609 19.547 1 54.03 238 ILE B C 1
ATOM 4029 O O . ILE B 1 238 ? -16.453 -18.344 18.969 1 54.03 238 ILE B O 1
ATOM 4033 N N . PHE B 1 239 ? -17.656 -17.688 20.828 1 52.25 239 PHE B N 1
ATOM 4034 C CA . PHE B 1 239 ? -17.047 -18.734 21.641 1 52.25 239 PHE B CA 1
ATOM 4035 C C . PHE B 1 239 ? -17.422 -20.109 21.109 1 52.25 239 PHE B C 1
ATOM 4037 O O . PHE B 1 239 ? -16.578 -21 21.047 1 52.25 239 PHE B O 1
ATOM 4044 N N . ALA B 1 240 ? -18.719 -20.359 20.859 1 50.91 240 ALA B N 1
ATOM 4045 C CA . ALA B 1 240 ? -19.156 -21.656 20.328 1 50.91 240 ALA B CA 1
ATOM 4046 C C . ALA B 1 240 ? -18.5 -21.938 18.984 1 50.91 240 ALA B C 1
ATOM 4048 O O . ALA B 1 240 ? -18.094 -23.078 18.719 1 50.91 240 ALA B O 1
ATOM 4049 N N . ALA B 1 241 ? -18.531 -20.938 18.156 1 53.91 241 ALA B N 1
ATOM 4050 C CA . ALA B 1 241 ? -17.922 -21.141 16.844 1 53.91 241 ALA B CA 1
ATOM 4051 C C . ALA B 1 241 ? -16.422 -21.453 16.969 1 53.91 241 ALA B C 1
ATOM 4053 O O . ALA B 1 241 ? -15.898 -22.281 16.234 1 53.91 241 ALA B O 1
ATOM 4054 N N . ILE B 1 242 ? -15.789 -20.828 17.953 1 52.47 242 ILE B N 1
ATOM 4055 C CA . ILE B 1 242 ? -14.375 -21.047 18.234 1 52.47 242 ILE B CA 1
ATOM 4056 C C . ILE B 1 242 ? -14.164 -22.484 18.719 1 52.47 242 ILE B C 1
ATOM 4058 O O . ILE B 1 242 ? -13.156 -23.109 18.391 1 52.47 242 ILE B O 1
ATOM 4062 N N . THR B 1 243 ? -15.07 -22.953 19.594 1 51.88 243 THR B N 1
ATOM 4063 C CA . THR B 1 243 ? -14.906 -24.328 20.094 1 51.88 243 THR B CA 1
ATOM 4064 C C . THR B 1 243 ? -14.992 -25.328 18.953 1 51.88 243 THR B C 1
ATOM 4066 O O . THR B 1 243 ? -14.359 -26.391 18.984 1 51.88 243 THR B O 1
ATOM 4069 N N . TYR B 1 244 ? -15.828 -25.125 18.031 1 54.09 244 TYR B N 1
ATOM 4070 C CA . TYR B 1 244 ? -15.93 -26.109 16.969 1 54.09 244 TYR B CA 1
ATOM 4071 C C . TYR B 1 244 ? -14.844 -25.906 15.914 1 54.09 244 TYR B C 1
ATOM 4073 O O . TYR B 1 244 ? -14.188 -26.859 15.492 1 54.09 244 TYR B O 1
ATOM 4081 N N . ASN B 1 245 ? -14.734 -24.656 15.352 1 64.62 245 ASN B N 1
ATOM 4082 C CA . ASN B 1 245 ? -13.734 -24.25 14.367 1 64.62 245 ASN B CA 1
ATOM 4083 C C . ASN B 1 245 ? -13.383 -22.766 14.492 1 64.62 245 ASN B C 1
ATOM 4085 O O . ASN B 1 245 ? -14.18 -21.906 14.117 1 64.62 245 ASN B O 1
ATOM 4089 N N . ILE B 1 246 ? -12.188 -22.484 14.992 1 57.5 246 ILE B N 1
ATOM 4090 C CA . ILE B 1 246 ? -11.734 -21.141 15.367 1 57.5 246 ILE B CA 1
ATOM 4091 C C . ILE B 1 246 ? -11.93 -20.188 14.195 1 57.5 246 ILE B C 1
ATOM 4093 O O . ILE B 1 246 ? -12.539 -19.125 14.352 1 57.5 246 ILE B O 1
ATOM 4097 N N . PRO B 1 247 ? -11.641 -20.609 13.102 1 63.75 247 PRO B N 1
ATOM 4098 C CA . PRO B 1 247 ? -11.812 -19.672 11.992 1 63.75 247 PRO B CA 1
ATOM 4099 C C . PRO B 1 247 ? -13.281 -19.359 11.703 1 63.75 247 PRO B C 1
ATOM 4101 O O . PRO B 1 247 ? -13.625 -18.234 11.344 1 63.75 247 PRO B O 1
ATOM 4104 N N . MET B 1 248 ? -14.195 -20.281 11.914 1 65.31 248 MET B N 1
ATOM 4105 C CA . MET B 1 248 ? -15.625 -20.078 11.703 1 65.31 248 MET B CA 1
ATOM 4106 C C . MET B 1 248 ? -16.188 -19.078 12.711 1 65.31 248 MET B C 1
ATOM 4108 O O . MET B 1 248 ? -17.016 -18.234 12.359 1 65.31 248 MET B O 1
ATOM 4112 N N . GLY B 1 249 ? -15.734 -19.266 13.906 1 60.47 249 GLY B N 1
ATOM 4113 C CA . GLY B 1 249 ? -16.156 -18.344 14.938 1 60.47 249 GLY B CA 1
ATOM 4114 C C . GLY B 1 249 ? -15.766 -16.906 14.641 1 60.47 249 GLY B C 1
ATOM 4115 O O . GLY B 1 249 ? -16.578 -15.992 14.781 1 60.47 249 GLY B O 1
ATOM 4116 N N . ILE B 1 250 ? -14.594 -16.82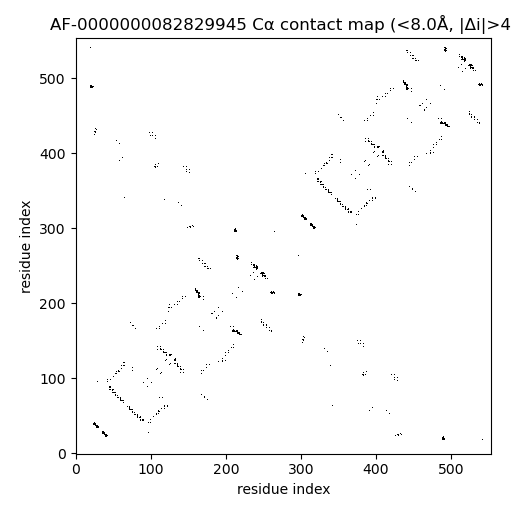8 14.211 1 64.31 250 ILE B N 1
ATOM 4117 C CA . ILE B 1 250 ? -14.086 -15.5 13.906 1 64.31 250 ILE B CA 1
ATOM 4118 C C . ILE B 1 250 ? -14.891 -14.898 12.75 1 64.31 250 ILE B C 1
ATOM 4120 O O . ILE B 1 250 ? -15.25 -13.719 12.789 1 64.31 250 ILE B O 1
ATOM 4124 N N . LEU B 1 251 ? -15.188 -15.664 11.867 1 71.38 251 LEU B N 1
ATOM 4125 C CA . LEU B 1 251 ? -15.938 -15.203 10.703 1 71.38 251 LEU B CA 1
ATOM 4126 C C . LEU B 1 251 ? -17.328 -14.734 11.109 1 71.38 251 LEU B C 1
ATOM 4128 O O . LEU B 1 251 ? -17.766 -13.648 10.703 1 71.38 251 LEU B O 1
ATOM 4132 N N . ILE B 1 252 ? -17.969 -15.477 11.836 1 66.19 252 ILE B N 1
ATOM 4133 C CA . ILE B 1 252 ? -19.344 -15.172 12.242 1 66.19 252 ILE B CA 1
ATOM 4134 C C . ILE B 1 252 ? -19.359 -13.875 13.047 1 66.19 252 ILE B C 1
ATOM 4136 O O . ILE B 1 252 ? -20.188 -12.992 12.789 1 66.19 252 ILE B O 1
ATOM 4140 N N . VAL B 1 253 ? -18.438 -13.812 13.961 1 66.62 253 VAL B N 1
ATOM 4141 C CA . VAL B 1 253 ? -18.359 -12.625 14.805 1 66.62 253 VAL B CA 1
ATOM 4142 C C . VAL B 1 253 ? -18.078 -11.391 13.938 1 66.62 253 VAL B C 1
ATOM 4144 O O . VAL B 1 253 ? -18.688 -10.336 14.148 1 66.62 253 VAL B O 1
ATOM 4147 N N . SER B 1 254 ? -17.266 -11.625 13.055 1 70.06 254 SER B N 1
ATOM 4148 C CA . SER B 1 254 ? -16.891 -10.5 12.203 1 70.06 254 SER B CA 1
ATOM 4149 C C . SER B 1 254 ? -18.062 -10.055 11.328 1 70.06 254 SER B C 1
ATOM 4151 O O . SER B 1 254 ? -18.281 -8.859 11.133 1 70.06 254 SER B O 1
ATOM 4153 N N . ILE B 1 255 ? -18.812 -10.922 10.836 1 71.12 255 ILE B N 1
ATOM 4154 C CA . ILE B 1 255 ? -19.969 -10.609 9.992 1 71.12 255 ILE B CA 1
ATOM 4155 C C . ILE B 1 255 ? -21.047 -9.914 10.82 1 71.12 255 ILE B C 1
ATOM 4157 O O . ILE B 1 255 ? -21.625 -8.914 10.383 1 71.12 255 ILE B O 1
ATOM 4161 N N . ILE B 1 256 ? -21.234 -10.398 11.961 1 64.88 256 ILE B N 1
ATOM 4162 C CA . ILE B 1 256 ? -22.219 -9.812 12.852 1 64.88 256 ILE B CA 1
ATOM 4163 C C . ILE B 1 256 ? -21.828 -8.367 13.18 1 64.88 256 ILE B C 1
ATOM 4165 O O . ILE B 1 256 ? -22.672 -7.469 13.133 1 64.88 256 ILE B O 1
ATOM 4169 N N . TYR B 1 257 ? -20.625 -8.219 13.484 1 65 257 TYR B N 1
ATOM 4170 C CA . TYR B 1 257 ? -20.141 -6.879 13.789 1 65 257 TYR B CA 1
ATOM 4171 C C . TYR B 1 257 ? -20.297 -5.957 12.586 1 65 257 TYR B C 1
ATOM 4173 O O . TYR B 1 257 ? -20.734 -4.809 12.727 1 65 257 TYR B O 1
ATOM 4181 N N . ALA B 1 258 ? -20 -6.434 11.484 1 67.56 258 ALA B N 1
ATOM 4182 C CA . ALA B 1 258 ? -20.109 -5.641 10.266 1 67.56 258 ALA B CA 1
ATOM 4183 C C . ALA B 1 258 ? -21.562 -5.246 9.992 1 67.56 258 ALA B C 1
ATOM 4185 O O . ALA B 1 258 ? -21.844 -4.113 9.586 1 67.56 258 ALA B O 1
ATOM 4186 N N . LEU B 1 259 ? -22.391 -6.152 10.211 1 66.25 259 LEU B N 1
ATOM 4187 C CA . LEU B 1 259 ? -23.797 -5.922 9.945 1 66.25 259 LEU B CA 1
ATOM 4188 C C . LEU B 1 259 ? -24.422 -5.031 11.023 1 66.25 259 LEU B C 1
ATOM 4190 O O . LEU B 1 259 ? -25.406 -4.34 10.766 1 66.25 259 LEU B O 1
ATOM 4194 N N . SER B 1 260 ? -23.891 -5.086 12.203 1 61 260 SER B N 1
ATOM 4195 C CA . SER B 1 260 ? -24.422 -4.301 13.312 1 61 260 SER B CA 1
ATOM 4196 C C . SER B 1 260 ? -24.344 -2.807 13.023 1 61 260 SER B C 1
ATOM 4198 O O . SER B 1 260 ? -25.188 -2.033 13.492 1 61 260 SER B O 1
ATOM 4200 N N . GLY B 1 261 ? -23.391 -2.434 12.273 1 59.81 261 GLY B N 1
ATOM 4201 C CA . GLY B 1 261 ? -23.297 -1.035 11.883 1 59.81 261 GLY B CA 1
ATOM 4202 C C . GLY B 1 261 ? -24.5 -0.566 11.086 1 59.81 261 GLY B C 1
ATOM 4203 O O . GLY B 1 261 ? -24.953 0.565 11.25 1 59.81 261 GLY B O 1
ATOM 4204 N N . PHE B 1 262 ? -24.953 -1.475 10.266 1 60.47 262 PHE B N 1
ATOM 4205 C CA . PHE B 1 262 ? -26.141 -1.159 9.484 1 60.47 262 PHE B CA 1
ATOM 4206 C C . PHE B 1 262 ? -27.344 -0.911 10.391 1 60.47 262 PHE B C 1
ATOM 4208 O O . PHE B 1 262 ? -28.125 0.019 10.156 1 60.47 262 PHE B O 1
ATOM 4215 N N . VAL B 1 263 ? -27.438 -1.726 11.344 1 58.81 263 VAL B N 1
ATOM 4216 C CA . VAL B 1 263 ? -28.578 -1.631 12.242 1 58.81 263 VAL B CA 1
ATOM 4217 C C . VAL B 1 263 ? -28.5 -0.328 13.039 1 58.81 263 VAL B C 1
ATOM 4219 O O . VAL B 1 263 ? -29.5 0.376 13.18 1 58.81 263 VAL B O 1
ATOM 4222 N N . THR B 1 264 ? -27.391 -0.019 13.477 1 56.69 264 THR B N 1
ATOM 4223 C CA . THR B 1 264 ? -27.203 1.192 14.273 1 56.69 264 THR B CA 1
ATOM 4224 C C . THR B 1 264 ? -27.484 2.436 13.43 1 56.69 264 THR B C 1
ATOM 4226 O O . THR B 1 264 ? -28.094 3.398 13.914 1 56.69 264 THR B O 1
ATOM 4229 N N . THR B 1 265 ? -27.094 2.393 12.258 1 59.03 265 THR B N 1
ATOM 4230 C CA . THR B 1 265 ? -27.328 3.523 11.367 1 59.03 265 THR B CA 1
ATOM 4231 C C . THR B 1 265 ? -28.812 3.672 11.062 1 59.03 265 THR B C 1
ATOM 4233 O O . THR B 1 265 ? -29.328 4.785 11.031 1 59.03 265 THR B O 1
ATOM 4236 N N . LEU B 1 266 ? -29.359 2.572 10.82 1 57.44 266 LEU B N 1
ATOM 4237 C CA . LEU B 1 266 ? -30.797 2.605 10.523 1 57.44 266 LEU B CA 1
ATOM 4238 C C . LEU B 1 266 ? -31.594 3.092 11.734 1 57.44 266 LEU B C 1
ATOM 4240 O O . LEU B 1 266 ? -32.531 3.857 11.586 1 57.44 266 LEU B O 1
ATOM 4244 N N . LEU B 1 267 ? -31.156 2.658 12.859 1 55.72 267 LEU B N 1
ATOM 4245 C CA . LEU B 1 267 ? -31.844 3.064 14.078 1 55.72 267 LEU B CA 1
ATOM 4246 C C . LEU B 1 267 ? -31.594 4.535 14.391 1 55.72 267 LEU B C 1
ATOM 4248 O O . LEU B 1 267 ? -32.469 5.242 14.867 1 55.72 267 LEU B O 1
ATOM 4252 N N . ALA B 1 268 ? -30.422 4.891 14.141 1 55.09 268 ALA B N 1
ATOM 4253 C CA . ALA B 1 268 ? -30.094 6.297 14.352 1 55.09 268 ALA B CA 1
ATOM 4254 C C . ALA B 1 268 ? -30.875 7.199 13.406 1 55.09 268 ALA B C 1
ATOM 4256 O O . ALA B 1 268 ? -31.328 8.281 13.797 1 55.09 268 ALA B O 1
ATOM 4257 N N . LYS B 1 269 ? -31 6.754 12.273 1 55.91 269 LYS B N 1
ATOM 4258 C CA . LYS B 1 269 ? -31.828 7.488 11.32 1 55.91 269 LYS B CA 1
ATOM 4259 C C . LYS B 1 269 ? -33.281 7.547 11.773 1 55.91 269 LYS B C 1
ATOM 4261 O O . LYS B 1 269 ? -33.938 8.578 11.648 1 55.91 269 LYS B O 1
ATOM 4266 N N . LYS B 1 270 ? -33.594 6.461 12.234 1 52.59 270 LYS B N 1
ATOM 4267 C CA . LYS B 1 270 ? -34.969 6.418 12.703 1 52.59 270 LYS B CA 1
ATOM 4268 C C . LYS B 1 270 ? -35.188 7.332 13.906 1 52.59 270 LYS B C 1
ATOM 4270 O O . LYS B 1 270 ? -36.188 8.008 14.008 1 52.59 270 LYS B O 1
ATOM 4275 N N . ASN B 1 271 ? -34.156 7.262 14.688 1 50.12 271 ASN B N 1
ATOM 4276 C CA . ASN B 1 271 ? -34.281 8.109 15.859 1 50.12 271 ASN B CA 1
ATOM 4277 C C . ASN B 1 271 ? -34.188 9.594 15.5 1 50.12 271 ASN B C 1
ATOM 4279 O O . ASN B 1 271 ? -34.812 10.43 16.125 1 50.12 271 ASN B O 1
ATOM 4283 N N . ASN B 1 272 ? -33.312 9.859 14.594 1 49 272 ASN B N 1
ATOM 4284 C CA . ASN B 1 272 ? -33.25 11.25 14.164 1 49 272 ASN B CA 1
ATOM 4285 C C . ASN B 1 272 ? -34.531 11.672 13.445 1 49 272 ASN B C 1
ATOM 4287 O O . ASN B 1 272 ? -34.969 12.828 13.531 1 49 272 ASN B O 1
ATOM 4291 N N . GLU B 1 273 ? -35.125 10.789 12.758 1 49 273 GLU B N 1
ATOM 4292 C CA . GLU B 1 273 ? -36.406 11.109 12.148 1 49 273 GLU B CA 1
ATOM 4293 C C . GLU B 1 273 ? -37.5 11.32 13.211 1 49 273 GLU B C 1
ATOM 4295 O O . GLU B 1 273 ? -38.375 12.156 13.039 1 49 273 GLU B O 1
ATOM 4300 N N . THR B 1 274 ? -37.375 10.641 14.258 1 46.72 274 THR B N 1
ATOM 4301 C CA . THR B 1 274 ? -38.406 10.812 15.281 1 46.72 274 THR B CA 1
ATOM 4302 C C . THR B 1 274 ? -38.188 12.141 16.016 1 46.72 274 THR B C 1
ATOM 4304 O O . THR B 1 274 ? -39.156 12.703 16.562 1 46.72 274 THR B O 1
ATOM 4307 N N . ILE B 1 275 ? -37.031 12.594 16.141 1 43.06 275 ILE B N 1
ATOM 4308 C CA . ILE B 1 275 ? -36.844 13.859 16.859 1 43.06 275 ILE B CA 1
ATOM 4309 C C . ILE B 1 275 ? -37.312 15.008 15.961 1 43.06 275 ILE B C 1
ATOM 4311 O O . ILE B 1 275 ? -37.594 16.109 16.453 1 43.06 275 ILE B O 1
ATOM 4315 N N . LYS B 1 276 ? -37.25 14.906 14.664 1 44.12 276 LYS B N 1
ATOM 4316 C CA . LYS B 1 276 ? -37.75 16 13.836 1 44.12 276 LYS B CA 1
ATOM 4317 C C . LYS B 1 276 ? -39.25 16 13.766 1 44.12 276 LYS B C 1
ATOM 4319 O O . LYS B 1 276 ? -39.875 16.922 13.219 1 44.12 276 LYS B O 1
ATOM 4324 N N . THR B 1 277 ? -39.844 14.922 14.211 1 36.72 277 THR B N 1
ATOM 4325 C CA . THR B 1 277 ? -41.281 15.07 14.289 1 36.72 277 THR B CA 1
ATOM 4326 C C . THR B 1 277 ? -41.719 15.562 15.672 1 36.72 277 THR B C 1
ATOM 4328 O O . THR B 1 277 ? -41.188 15.109 16.688 1 36.72 277 THR B O 1
#

Solvent-accessible surface area (backbone atoms only — not comparable to full-atom values): 28245 Å² total; per-residue (Å²): 135,82,83,71,77,75,76,76,75,72,77,68,74,75,67,67,71,70,73,41,57,61,72,72,44,61,38,78,38,73,39,97,88,71,46,75,42,79,42,78,58,75,65,61,67,38,47,51,33,36,48,50,14,31,48,23,9,53,48,13,39,53,26,19,66,71,67,36,51,68,59,18,42,50,22,36,52,49,16,48,53,27,52,56,45,21,57,49,48,16,59,73,69,66,53,74,44,69,46,55,54,43,40,42,49,50,25,44,36,41,25,30,14,44,18,46,28,44,35,47,28,62,71,46,21,58,84,54,45,70,59,26,52,50,26,32,43,46,20,25,52,25,36,44,50,33,51,17,44,51,63,47,29,61,89,73,57,75,84,68,56,39,65,20,51,52,50,59,56,50,26,47,35,53,42,18,48,54,48,38,32,64,75,36,44,87,82,44,39,70,85,35,64,66,52,33,49,51,54,39,51,47,36,38,49,52,16,51,41,26,43,25,33,33,36,27,84,39,71,74,78,55,64,90,63,82,71,58,71,66,66,46,44,52,49,48,50,23,49,53,26,36,71,77,40,50,43,48,6,51,21,52,38,40,51,50,56,61,51,45,19,54,53,47,32,53,48,48,50,49,50,54,53,51,68,75,94,137,84,80,68,77,74,75,76,75,72,77,66,72,74,65,68,73,71,71,39,57,62,73,72,44,62,38,78,39,74,39,96,87,72,46,76,41,79,42,78,57,75,65,59,68,38,48,50,32,36,47,50,16,32,47,23,9,52,48,13,37,53,26,20,66,70,66,37,52,69,60,17,42,51,22,37,52,49,16,47,51,27,51,56,45,22,56,50,49,17,60,74,69,66,52,73,45,68,47,53,52,43,40,41,50,50,25,45,36,42,25,30,14,44,19,46,28,44,35,45,29,63,71,47,21,59,84,53,46,69,60,26,50,49,25,31,43,46,21,26,50,25,36,43,49,34,51,18,46,51,63,46,29,61,89,73,56,75,85,66,55,40,63,20,50,52,49,59,54,49,26,48,34,53,42,19,49,54,49,39,34,65,75,36,44,86,82,42,39,71,84,36,66,66,53,32,49,49,54,40,49,47,37,38,50,52,15,51,43,26,43,26,33,33,38,26,84,38,71,72,80,52,64,90,64,82,70,59,71,65,65,46,44,54,48,49,49,23,50,53,28,35,72,77,40,51,42,48,6,52,22,53,38,38,50,50,54,59,50,46,20,53,52,46,31,53,48,48,49,48,49,53,53,53,68,74,95

InterPro domains:
  IPR000462 CDP-alcohol phosphatidyltransferase [PF01066] (45-198)
  IPR004533 CDP-diacylglycerol--serine O-phosphatidyltransferase [TIGR00473] (52-216)
  IPR043130 CDP-alcohol phosphatidyltransferase, transmembrane domain [G3DSA:1.20.120.1760] (39-224)
  IPR048254 CDP-alcohol phosphatidyltransferase, conserved site [PS00379] (86-108)
  IPR050324 CDP-alcohol phosphatidyltransferase class-I [PTHR14269] (41-214)

Sequence (554 aa):
MTNAPKPEQDLTHNEHSFDGITFEVVEEEDNPEGQKVKRRGIYLWPNLITTAALLSGFYSIIASMNGEFAQAIYAIFLAALFDGLDGRVARAIGAQSAFGEQYDSLSDLLAFGVAPAMLMYSWSLHDLGRIGLACCFVYTACAAFRLARFNVQIGVVDKRYFIGIASPLAAIIIISLVWVARDYPFIFDLRDIAIQTINAVIMVVVGLLMISNIKYYSFKQMDRKRVPFVVMLPVVLIFAAITYNIPMGILIVSIIYALSGFVTTLLAKKNNETIKTMTNAPKPEQDLTHNEHSFDGITFEVVEEEDNPEGQKVKRRGIYLWPNLITTAALLSGFYSIIASMNGEFAQAIYAIFLAALFDGLDGRVARAIGAQSAFGEQYDSLSDLLAFGVAPAMLMYSWSLHDLGRIGLACCFVYTACAAFRLARFNVQIGVVDKRYFIGIASPLAAIIIISLVWVARDYPFIFDLRDIAIQTINAVIMVVVGLLMISNIKYYSFKQMDRKRVPFVVMLPVVLIFAAITYNIPMGILIVSIIYALSGFVTTLLAKKNNETIKT

pLDDT: mean 71.51, std 20.45, range [29.34, 98.25]

Organism: Acinetobacter baumannii (strain ATCC 19606 / DSM 30007 / JCM 6841 / CCUG 19606 / CIP 70.34 / NBRC 109757 / NCIMB 12457 / NCTC 12156 / 81) (NCBI:txid575584)

Foldseek 3Di:
DDPPPDPPPPPPPCPVPCVVPDDWDWAFDQDPVRDGDTDIDADDVLLVLLVQLLVLLVVLLVCLVVVNLVSSLVSLVSSLVSLVVSVVVCVVVVRDGPVSLVSNLVSLLSSQQQSLLSNLCSQAQVVVPPLSVVLSVLLSVLSNVLSVVVSVCVPPDDPFWDFFDHSSLLSLLSSLVSVVCVVPVVVQPSVDVVNSVVNSVSSNVSSVRRNHRQTQGDCPPPDPDDPPCVVCVLVVQLVVLCVVPNSRSSNSSSVVSSCVSVVVRVVVVVVVVVVVD/DPPPPDPPPPPPPCPVPCVVPDDWDWAFDQDPVRDGDTDIDADDVLLVLLVQLLVLLVVLLVCLVVVNLVSSLVSLVSSLVSLVVSVVVCVVVVRDGPVSLVSNLVSLLSSQQQSLLSNLCSQAQVVVPPLSVVLSVLSSVLSNVLSVVVSVCVPPDDPFWDFFDHSSLLSLLSSLVSVVCVVCCVVQPSVDPVNSVVNSVSSNVSSVRRNHRQTQGDCPPPDPDDPPCVVCVLVVQLVVLCVVPNSRSSNSSSVVSSCVSVVVRVVVVVVVVVVVD

Radius of gyration: 25.97 Å; Cα contacts (8 Å, |Δi|>4): 790; chains: 2; bounding box: 78×88×69 Å